Protein AF-A0A0A1DLU8-F1 (afdb_monomer)

pLDDT: mean 90.59, std 15.26, range [31.16, 98.69]

InterPro domains:
  IPR008930 Terpenoid cyclases/protein prenyltransferase alpha-alpha toroid [SSF48239] (156-295)

Secondary structure (DSSP, 8-state):
-HHHHHHHHHHHS--S-----------PPP---PPPPPPHHHHHHHHHHHTTB-TTSSBEEE-TTS-EEE-HHHHHHHHHHHHHH-S-HHHHHHHHHHHHHHHHHHH-STT-GGGHHHHHHHHHHHHHTT--TT-BTTB-HHHHHHHTB-TTT--BTTS--HHHHHHHHHHHHHTT-TTHHHHHHHHHHTPBTTTB-EEEETTEEEE-HHHHHHHHHHHGGGTTSHHHHHHHHHHHHHHHHH--TTS-EE--STT--S-SEEHHHHHHHHHHHHHHT-HHHHHHHHHHHHHTB--PBTTTB-SSTT-TT-B-SSHHHHHHHHHH---HHHHHHHHHHHHHHGGGGGG--SPPPP--EEE--SSEEETTSEEEEEEE-PPSS-EEEEESSSS-EEEESSEEEEEE--SSSEEEEEEEEETTEEEEEEEEEE--EE-EEE--SEE-TTSEEEEEEESPPTT-EEEEEETTEEEEEEPPTTSEEEEEEE--S--EEEEEEEE-SSTTEEEEEEEEE-

Sequence (514 aa):
MLTRSLARRAAAAVTGGALVATGLLAPGPAPQAHAAPVNPEATAAASWLADQLDADGLFSYLNYLGQPTTDIGTTIDFGLSLVETDAAPEVLAQLRTDLDAALPGYVGASFDASKAGAVAKAAFFYDAVGADLDDVAGIDLAQRLADSVDDTTGQLGAFDDTYGQAWAVSVLHGLASPEAAKATTELIGQQCPGAAWGYTYNGVCTSSADATAYTVLALLPQKTDPAVATAIDDAITWLEGQQRADGGFGDWGVNSTGTTSEINGTGLVAWALGEAGETQRAQAAATWVADHQISEVAGCGVPVPGEVGALAYDDQNIKDAIKFGIADTDQQTWVIAGAQALAGLQYLPTRPATTATITGPTGYVAAGKPVSLKVTGLRGGETACVTGVGATQWVVSSSSITVTTPAVTRNNVATVRYAGGSKSVTVKALGAAKLKVKTPARVKARKSLTVTVAGLAPGERATVKVGTKKVVRTATAAGKVKVKVKVGKKKGKTKIVAVGQFANRTGKATVRVV

Structure (mmCIF, N/CA/C/O backbone):
data_AF-A0A0A1DLU8-F1
#
_entry.id   AF-A0A0A1DLU8-F1
#
loop_
_atom_site.group_PDB
_atom_site.id
_atom_site.type_symbol
_atom_site.label_atom_id
_atom_site.label_alt_id
_atom_site.label_comp_id
_atom_site.label_asym_id
_atom_site.label_entity_id
_atom_site.label_seq_id
_atom_site.pdbx_PDB_ins_code
_atom_site.Cartn_x
_atom_site.Cartn_y
_atom_site.Cartn_z
_atom_site.occupancy
_atom_site.B_iso_or_equiv
_atom_site.auth_seq_id
_atom_site.auth_comp_id
_atom_site.auth_asym_id
_atom_site.auth_atom_id
_atom_site.pdbx_PDB_model_num
ATOM 1 N N . MET A 1 1 ? 19.550 -5.346 -12.834 1.00 45.75 1 MET A N 1
ATOM 2 C CA . MET A 1 1 ? 19.024 -6.216 -13.918 1.00 45.75 1 MET A CA 1
ATOM 3 C C . MET A 1 1 ? 19.945 -7.372 -14.332 1.00 45.75 1 MET A C 1
ATOM 5 O O . MET A 1 1 ? 19.489 -8.507 -14.451 1.00 45.75 1 MET A O 1
ATOM 9 N N . LEU A 1 2 ? 21.249 -7.147 -14.538 1.00 43.47 2 LEU A N 1
ATOM 10 C CA . LEU A 1 2 ? 22.152 -8.168 -15.096 1.00 43.47 2 LEU A CA 1
ATOM 11 C C . LEU A 1 2 ? 22.623 -9.265 -14.122 1.00 43.47 2 LEU A C 1
ATOM 13 O O . LEU A 1 2 ? 23.127 -10.273 -14.591 1.00 43.47 2 LEU A O 1
ATOM 17 N N . THR A 1 3 ? 22.454 -9.185 -12.800 1.00 40.22 3 THR A N 1
ATOM 18 C CA . THR A 1 3 ? 22.886 -10.299 -11.920 1.00 40.22 3 THR A CA 1
ATOM 19 C C . THR A 1 3 ? 22.042 -11.561 -12.120 1.00 40.22 3 THR A C 1
ATOM 21 O O . THR A 1 3 ? 22.592 -12.661 -12.100 1.00 40.22 3 THR A O 1
ATOM 24 N N . ARG A 1 4 ? 20.737 -11.428 -12.408 1.00 45.25 4 ARG A N 1
ATOM 25 C CA . ARG A 1 4 ? 19.869 -12.561 -12.779 1.00 45.25 4 ARG A CA 1
ATOM 26 C C . ARG A 1 4 ? 19.849 -12.841 -14.283 1.00 45.25 4 ARG A C 1
ATOM 28 O O . ARG A 1 4 ? 19.842 -14.016 -14.643 1.00 45.25 4 ARG A O 1
ATOM 35 N N . SER A 1 5 ? 19.920 -11.833 -15.161 1.00 40.41 5 SER A N 1
ATOM 36 C CA . SER A 1 5 ? 19.982 -12.085 -16.615 1.00 40.41 5 SER A CA 1
ATOM 37 C C . SER A 1 5 ? 21.347 -12.646 -17.064 1.00 40.41 5 SER A C 1
ATOM 39 O O . SER A 1 5 ? 21.367 -13.582 -17.861 1.00 40.41 5 SER A O 1
ATOM 41 N N . LEU A 1 6 ? 22.481 -12.228 -16.473 1.00 35.25 6 LEU A N 1
ATOM 42 C CA . LEU A 1 6 ? 23.786 -12.888 -16.670 1.00 35.25 6 LEU A CA 1
ATOM 43 C C . LEU A 1 6 ? 23.806 -14.284 -16.051 1.00 35.25 6 LEU A C 1
ATOM 45 O O . LEU A 1 6 ? 24.398 -15.179 -16.642 1.00 35.25 6 LEU A O 1
ATOM 49 N N . ALA A 1 7 ? 23.148 -14.513 -14.907 1.00 33.53 7 ALA A N 1
ATOM 50 C CA . ALA A 1 7 ? 23.033 -15.859 -14.340 1.00 33.53 7 ALA A CA 1
ATOM 51 C C . ALA A 1 7 ? 22.175 -16.789 -15.223 1.00 33.53 7 ALA A C 1
ATOM 53 O O . ALA A 1 7 ? 22.547 -17.944 -15.431 1.00 33.53 7 ALA A O 1
ATOM 54 N N . ARG A 1 8 ? 21.074 -16.286 -15.805 1.00 37.53 8 ARG A N 1
ATOM 55 C CA . ARG A 1 8 ? 20.235 -17.022 -16.770 1.00 37.53 8 ARG A CA 1
ATOM 56 C C . ARG A 1 8 ? 20.967 -17.252 -18.107 1.00 37.53 8 ARG A C 1
ATOM 58 O O . ARG A 1 8 ? 20.917 -18.364 -18.627 1.00 37.53 8 ARG A O 1
ATOM 65 N N . ARG A 1 9 ? 21.731 -16.276 -18.620 1.00 37.03 9 ARG A N 1
ATOM 66 C CA . ARG A 1 9 ? 22.570 -16.426 -19.833 1.00 37.03 9 ARG A CA 1
ATOM 67 C C . ARG A 1 9 ? 23.782 -17.344 -19.605 1.00 37.03 9 ARG A C 1
ATOM 69 O O . ARG A 1 9 ? 24.113 -18.139 -20.480 1.00 37.03 9 ARG A O 1
ATOM 76 N N . ALA A 1 10 ? 24.399 -17.324 -18.422 1.00 31.16 10 ALA A N 1
ATOM 77 C CA . ALA A 1 10 ? 25.489 -18.237 -18.067 1.00 31.16 10 ALA A CA 1
ATOM 78 C C . ALA A 1 10 ? 25.014 -19.695 -17.943 1.00 31.16 10 ALA A C 1
ATOM 80 O O . ALA A 1 10 ? 25.742 -20.605 -18.334 1.00 31.16 10 ALA A O 1
ATOM 81 N N . ALA A 1 11 ? 23.784 -19.934 -17.472 1.00 31.84 11 ALA A N 1
ATOM 82 C CA . ALA A 1 11 ? 23.212 -21.281 -17.398 1.00 31.84 11 ALA A CA 1
ATOM 83 C C . ALA A 1 11 ? 22.961 -21.909 -18.785 1.00 31.84 11 ALA A C 1
ATOM 85 O O . ALA A 1 11 ? 23.068 -23.125 -18.930 1.00 31.84 11 ALA A O 1
ATOM 86 N N . ALA A 1 12 ? 22.697 -21.096 -19.815 1.00 33.06 12 ALA A N 1
ATOM 87 C CA . ALA A 1 12 ? 22.511 -21.565 -21.190 1.00 33.06 12 ALA A CA 1
ATOM 88 C C . ALA A 1 12 ? 23.833 -21.797 -21.959 1.00 33.06 12 ALA A C 1
ATOM 90 O O . ALA A 1 12 ? 23.837 -22.504 -22.964 1.00 33.06 12 ALA A O 1
ATOM 91 N N . ALA A 1 13 ? 24.964 -21.253 -21.492 1.00 33.19 13 ALA A N 1
ATOM 92 C CA . ALA A 1 13 ? 26.230 -21.247 -22.236 1.00 33.19 13 ALA A CA 1
ATOM 93 C C . ALA A 1 13 ? 27.252 -22.339 -21.833 1.00 33.19 13 ALA A C 1
ATOM 95 O O . ALA A 1 13 ? 28.344 -22.381 -22.396 1.00 33.19 13 ALA A O 1
ATOM 96 N N . VAL A 1 14 ? 26.944 -23.246 -20.892 1.00 37.06 14 VAL A N 1
ATOM 97 C CA . VAL A 1 14 ? 27.919 -24.263 -20.413 1.00 37.06 14 VAL A CA 1
ATOM 98 C C . VAL A 1 14 ? 27.911 -25.578 -21.218 1.00 37.06 14 VAL A C 1
ATOM 100 O O . VAL A 1 14 ? 28.809 -26.407 -21.071 1.00 37.06 14 VAL A O 1
ATOM 103 N N . THR A 1 15 ? 26.995 -25.787 -22.164 1.00 40.78 15 THR A N 1
ATOM 104 C CA . THR A 1 15 ? 27.066 -26.949 -23.073 1.00 40.78 15 THR A CA 1
ATOM 105 C C . THR A 1 15 ? 27.960 -26.661 -24.280 1.00 40.78 15 THR A C 1
ATOM 107 O O . THR A 1 15 ? 27.475 -26.495 -25.394 1.00 40.78 15 THR A O 1
ATOM 110 N N . GLY A 1 16 ? 29.279 -26.589 -24.069 1.00 35.53 16 GLY A N 1
ATOM 111 C CA . GLY A 1 16 ? 30.206 -26.236 -25.148 1.00 35.53 16 GLY A CA 1
ATOM 112 C C . GLY A 1 16 ? 31.694 -26.464 -24.877 1.00 35.53 16 GLY A C 1
ATOM 113 O O . GLY A 1 16 ? 32.467 -25.522 -24.932 1.00 35.53 16 GLY A O 1
ATOM 114 N N . GLY A 1 17 ? 32.100 -27.717 -24.648 1.00 36.69 17 GLY A N 1
ATOM 115 C CA . GLY A 1 17 ? 33.404 -28.237 -25.093 1.00 36.69 17 GLY A CA 1
ATOM 116 C C . GLY A 1 17 ? 34.676 -27.882 -24.304 1.00 36.69 17 GLY A C 1
ATOM 117 O O . GLY A 1 17 ? 35.320 -26.876 -24.566 1.00 36.69 17 GLY A O 1
ATOM 118 N N . ALA A 1 18 ? 35.157 -28.834 -23.495 1.00 34.88 18 ALA A N 1
ATOM 119 C CA . ALA A 1 18 ? 36.589 -29.142 -23.378 1.00 34.88 18 ALA A CA 1
ATOM 120 C C . ALA A 1 18 ? 36.781 -30.580 -22.859 1.00 34.88 18 ALA A C 1
ATOM 122 O O . ALA A 1 18 ? 36.666 -30.863 -21.669 1.00 34.88 18 ALA A O 1
ATOM 123 N N . LEU A 1 19 ? 37.073 -31.503 -23.778 1.00 41.09 19 LEU A N 1
ATOM 124 C CA . LEU A 1 19 ? 37.622 -32.824 -23.473 1.00 41.09 19 LEU A CA 1
ATOM 125 C C . LEU A 1 19 ? 39.053 -32.640 -22.945 1.00 41.09 19 LEU A C 1
ATOM 127 O O . LEU A 1 19 ? 39.978 -32.436 -23.728 1.00 41.09 19 LEU A O 1
ATOM 131 N N . VAL A 1 20 ? 39.245 -32.744 -21.630 1.00 41.53 20 VAL A N 1
ATOM 132 C CA . VAL A 1 20 ? 40.559 -33.017 -21.036 1.00 41.53 20 VAL A CA 1
ATOM 133 C C . VAL A 1 20 ? 40.428 -34.270 -20.183 1.00 41.53 20 VAL A C 1
ATOM 135 O O . VAL A 1 20 ? 39.754 -34.301 -19.158 1.00 41.53 20 VAL A O 1
ATOM 138 N N . ALA A 1 21 ? 41.042 -35.339 -20.675 1.00 44.56 21 ALA A N 1
ATOM 139 C CA . ALA A 1 21 ? 41.127 -36.621 -20.009 1.00 44.56 21 ALA A CA 1
ATOM 140 C C . ALA A 1 21 ? 42.139 -36.557 -18.859 1.00 44.56 21 ALA A C 1
ATOM 142 O O . ALA A 1 21 ? 43.323 -36.408 -19.136 1.00 44.56 21 ALA A O 1
ATOM 143 N N . THR A 1 22 ? 41.689 -36.737 -17.612 1.00 46.22 22 THR A N 1
ATOM 144 C CA . THR A 1 22 ? 42.407 -37.460 -16.539 1.00 46.22 22 THR A CA 1
ATOM 145 C C . THR A 1 22 ? 41.565 -37.545 -15.253 1.00 46.22 22 THR A C 1
ATOM 147 O O . THR A 1 22 ? 41.152 -36.537 -14.698 1.00 46.22 22 THR A O 1
ATOM 150 N N . GLY A 1 23 ? 41.377 -38.770 -14.741 1.00 41.12 23 GLY A N 1
ATOM 151 C CA . GLY A 1 23 ? 41.010 -39.050 -13.343 1.00 41.12 23 GLY A CA 1
ATOM 152 C C . GLY A 1 23 ? 39.516 -39.231 -13.044 1.00 41.12 23 GLY A C 1
ATOM 153 O O . GLY A 1 23 ? 38.784 -38.261 -12.896 1.00 41.12 23 GLY A O 1
ATOM 154 N N . LEU A 1 24 ? 39.075 -40.485 -12.865 1.00 44.41 24 LEU A N 1
ATOM 155 C CA . LEU A 1 24 ? 37.769 -40.811 -12.282 1.00 44.41 24 LEU A CA 1
ATOM 156 C C . LEU A 1 24 ? 37.694 -40.319 -10.825 1.00 44.41 24 LEU A C 1
ATOM 158 O O . LEU A 1 24 ? 38.103 -41.016 -9.898 1.00 44.41 24 LEU A O 1
ATOM 162 N N . LEU A 1 25 ? 37.109 -39.144 -10.626 1.00 45.03 25 LEU A N 1
ATOM 163 C CA . LEU A 1 25 ? 36.376 -38.797 -9.415 1.00 45.03 25 LEU A CA 1
ATOM 164 C C . LEU A 1 25 ? 34.918 -38.675 -9.841 1.00 45.03 25 LEU A C 1
ATOM 166 O O . LEU A 1 25 ? 34.591 -37.847 -10.687 1.00 45.03 25 LEU A O 1
ATOM 170 N N . ALA A 1 26 ? 34.052 -39.541 -9.315 1.00 40.81 26 ALA A N 1
ATOM 171 C CA . ALA A 1 26 ? 32.619 -39.418 -9.535 1.00 40.81 26 ALA A CA 1
ATOM 172 C C . ALA A 1 26 ? 32.183 -38.028 -9.033 1.00 40.81 26 ALA A C 1
ATOM 174 O O . ALA A 1 26 ? 32.369 -37.754 -7.843 1.00 40.81 26 ALA A O 1
ATOM 175 N N . PRO A 1 27 ? 31.652 -37.136 -9.891 1.00 45.53 27 PRO A N 1
ATOM 176 C CA . PRO A 1 27 ? 31.088 -35.891 -9.408 1.00 45.53 27 PRO A CA 1
ATOM 177 C C . PRO A 1 27 ? 29.904 -36.263 -8.515 1.00 45.53 27 PRO A C 1
ATOM 179 O O . PRO A 1 27 ? 28.936 -36.878 -8.967 1.00 45.53 27 PRO A O 1
ATOM 182 N N . GLY A 1 28 ? 30.004 -35.943 -7.224 1.00 47.88 28 GLY A N 1
ATOM 183 C CA . GLY A 1 28 ? 28.828 -35.923 -6.361 1.00 47.88 28 GLY A CA 1
ATOM 184 C C . GLY A 1 28 ? 27.773 -35.008 -6.992 1.00 47.88 28 GLY A C 1
ATOM 185 O O . GLY A 1 28 ? 28.150 -34.081 -7.716 1.00 47.88 28 GLY A O 1
ATOM 186 N N . PRO A 1 29 ? 26.470 -35.259 -6.777 1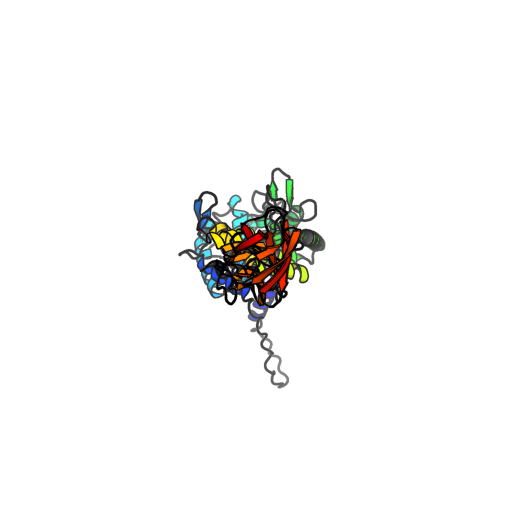.00 42.56 29 PRO A N 1
ATOM 187 C CA . PRO A 1 29 ? 25.434 -34.384 -7.307 1.00 42.56 29 PRO A CA 1
ATOM 188 C C . PRO A 1 29 ? 25.759 -32.952 -6.885 1.00 42.56 29 PRO A C 1
ATOM 190 O O . PRO A 1 29 ? 25.881 -32.664 -5.692 1.00 42.56 29 PRO A O 1
ATOM 193 N N . ALA A 1 30 ? 25.966 -32.076 -7.872 1.00 42.72 30 ALA A N 1
ATOM 194 C CA . ALA A 1 30 ? 26.083 -30.654 -7.614 1.00 42.72 30 ALA A CA 1
ATOM 195 C C . ALA A 1 30 ? 24.846 -30.244 -6.800 1.00 42.72 30 ALA A C 1
ATOM 197 O O . ALA A 1 30 ? 23.743 -30.690 -7.142 1.00 42.72 30 ALA A O 1
ATOM 198 N N . PRO A 1 31 ? 24.994 -29.462 -5.716 1.00 38.44 31 PRO A N 1
ATOM 199 C CA . PRO A 1 31 ? 23.838 -28.934 -5.017 1.00 38.44 31 PRO A CA 1
ATOM 200 C C . PRO A 1 31 ? 22.990 -28.203 -6.055 1.00 38.44 31 PRO A C 1
ATOM 202 O O . PRO A 1 31 ? 23.442 -27.235 -6.665 1.00 38.44 31 PRO A O 1
ATOM 205 N N . GLN A 1 32 ? 21.788 -28.719 -6.313 1.00 36.62 32 GLN A N 1
ATOM 206 C CA . GLN A 1 32 ? 20.808 -27.999 -7.105 1.00 36.62 32 GLN A CA 1
ATOM 207 C C . GLN A 1 32 ? 20.578 -26.688 -6.362 1.00 36.62 32 GLN A C 1
ATOM 209 O O . GLN A 1 32 ? 20.071 -26.695 -5.240 1.00 36.62 32 GLN A O 1
ATOM 214 N N . ALA A 1 33 ? 21.014 -25.575 -6.949 1.00 35.09 33 ALA A N 1
ATOM 215 C CA . ALA A 1 33 ? 20.631 -24.259 -6.483 1.00 35.09 33 ALA A CA 1
ATOM 216 C C . ALA A 1 33 ? 19.111 -24.184 -6.641 1.00 35.09 33 ALA A C 1
ATOM 218 O O . ALA A 1 33 ? 18.597 -23.957 -7.733 1.00 35.09 33 ALA A O 1
ATOM 219 N N . HIS A 1 34 ? 18.379 -24.495 -5.574 1.00 41.03 34 HIS A N 1
ATOM 220 C CA . HIS A 1 34 ? 16.958 -24.215 -5.527 1.00 41.03 34 HIS A CA 1
ATOM 221 C C . HIS A 1 34 ? 16.827 -22.702 -5.647 1.00 41.03 34 HIS A C 1
ATOM 223 O O . HIS A 1 34 ? 17.371 -21.967 -4.819 1.00 41.03 34 HIS A O 1
ATOM 229 N N . ALA A 1 35 ? 16.169 -22.252 -6.717 1.00 55.88 35 ALA A N 1
ATOM 230 C CA . ALA A 1 35 ? 15.751 -20.867 -6.833 1.00 55.88 35 ALA A CA 1
ATOM 231 C C . ALA A 1 35 ? 15.050 -20.482 -5.525 1.00 55.88 35 ALA A C 1
ATOM 233 O O . ALA A 1 35 ? 14.288 -21.282 -4.968 1.00 55.88 35 ALA A O 1
ATOM 234 N N . ALA A 1 36 ? 15.369 -19.300 -4.995 1.00 60.00 36 ALA A N 1
ATOM 235 C CA . ALA A 1 36 ? 14.683 -18.802 -3.815 1.00 60.00 36 ALA A CA 1
ATOM 236 C C . ALA A 1 36 ? 13.167 -18.854 -4.082 1.00 60.00 36 ALA A C 1
ATOM 238 O O . ALA A 1 36 ? 12.749 -18.509 -5.190 1.00 60.00 36 ALA A O 1
ATOM 239 N N . PRO A 1 37 ? 12.354 -19.329 -3.123 1.00 73.06 37 PRO A N 1
ATOM 240 C CA . PRO A 1 37 ? 10.918 -19.390 -3.325 1.00 73.06 37 PRO A CA 1
ATOM 241 C C . PRO A 1 37 ? 10.391 -17.988 -3.629 1.00 73.06 37 PRO A C 1
ATOM 243 O O . PRO A 1 37 ? 10.773 -17.020 -2.966 1.00 73.06 37 PRO A O 1
ATOM 246 N N . VAL A 1 38 ? 9.522 -17.903 -4.634 1.00 84.19 38 VAL A N 1
ATOM 247 C CA . VAL A 1 38 ? 8.821 -16.674 -5.004 1.00 84.19 38 VAL A CA 1
ATOM 248 C C . VAL A 1 38 ? 8.073 -16.131 -3.788 1.00 84.19 38 VAL A C 1
ATOM 250 O O . VAL A 1 38 ? 7.478 -16.883 -3.010 1.00 84.19 38 VAL A O 1
ATOM 253 N N . ASN A 1 39 ? 8.121 -14.813 -3.621 1.00 91.50 39 ASN A N 1
ATOM 254 C CA . ASN A 1 39 ? 7.444 -14.128 -2.535 1.00 91.50 39 ASN A CA 1
ATOM 255 C C . ASN A 1 39 ? 5.906 -14.277 -2.671 1.00 91.50 39 ASN A C 1
ATOM 257 O O . ASN A 1 39 ? 5.361 -13.916 -3.716 1.00 91.50 39 ASN A O 1
ATOM 261 N N . PRO A 1 40 ? 5.184 -14.779 -1.649 1.00 94.75 40 PRO A N 1
ATOM 262 C CA . PRO A 1 40 ? 3.747 -15.028 -1.758 1.00 94.75 40 PRO A CA 1
ATOM 263 C C . PRO A 1 40 ? 2.915 -13.744 -1.886 1.00 94.75 40 PRO A C 1
ATOM 265 O O . PRO A 1 40 ? 1.892 -13.765 -2.569 1.00 94.75 40 PRO A O 1
ATOM 268 N N . GLU A 1 41 ? 3.339 -12.628 -1.284 1.00 96.69 41 GLU A N 1
ATOM 269 C CA . GLU A 1 41 ? 2.725 -11.319 -1.514 1.00 96.69 41 GLU A CA 1
ATOM 270 C C . GLU A 1 41 ? 2.883 -10.878 -2.980 1.00 96.69 41 GLU A C 1
ATOM 272 O O . GLU A 1 41 ? 1.919 -10.393 -3.575 1.00 96.69 41 GLU A O 1
ATOM 277 N N . ALA A 1 42 ? 4.044 -11.119 -3.604 1.00 97.69 42 ALA A N 1
ATOM 278 C CA . ALA A 1 42 ? 4.240 -10.853 -5.034 1.00 97.69 42 ALA A CA 1
ATOM 279 C C . ALA A 1 42 ? 3.346 -11.748 -5.910 1.00 97.69 42 ALA A C 1
ATOM 281 O O . ALA A 1 42 ? 2.721 -11.258 -6.845 1.00 97.69 42 ALA A O 1
ATOM 282 N N . THR A 1 43 ? 3.213 -13.038 -5.582 1.00 97.81 43 THR A N 1
ATOM 283 C CA . THR A 1 43 ? 2.298 -13.954 -6.288 1.00 97.81 43 THR A CA 1
ATOM 284 C C . THR A 1 43 ? 0.840 -13.513 -6.179 1.00 97.81 43 THR A C 1
ATOM 286 O O . THR A 1 43 ? 0.123 -13.536 -7.176 1.00 97.81 43 THR A O 1
ATOM 289 N N . ALA A 1 44 ? 0.390 -13.084 -4.997 1.00 98.12 44 ALA A N 1
ATOM 290 C CA . ALA A 1 44 ? -0.974 -12.595 -4.815 1.00 98.12 44 ALA A CA 1
ATOM 291 C C . ALA A 1 44 ? -1.233 -11.319 -5.633 1.00 98.12 44 ALA A C 1
ATOM 293 O O . ALA A 1 44 ? -2.256 -11.228 -6.307 1.00 98.12 44 ALA A O 1
ATOM 294 N N . ALA A 1 45 ? -0.296 -10.366 -5.625 1.00 98.62 45 ALA A N 1
ATOM 295 C CA . ALA A 1 45 ? -0.400 -9.146 -6.425 1.00 98.62 45 ALA A CA 1
ATOM 296 C C . ALA A 1 45 ? -0.378 -9.434 -7.933 1.00 98.62 45 ALA A C 1
ATOM 298 O O . ALA A 1 45 ? -1.208 -8.902 -8.665 1.00 98.62 45 ALA A O 1
ATOM 299 N N . ALA A 1 46 ? 0.510 -10.322 -8.388 1.00 98.69 46 ALA A N 1
ATOM 300 C CA . ALA A 1 46 ? 0.562 -10.753 -9.781 1.00 98.69 46 ALA A CA 1
ATOM 301 C C . ALA A 1 46 ? -0.740 -11.432 -10.229 1.00 98.69 46 ALA A C 1
ATOM 303 O O . ALA A 1 46 ? -1.222 -11.152 -11.321 1.00 98.69 46 ALA A O 1
ATOM 304 N N . SER A 1 47 ? -1.331 -12.283 -9.384 1.00 98.56 47 SER A N 1
ATOM 305 C CA . SER A 1 47 ? -2.622 -12.917 -9.672 1.00 98.56 47 SER A CA 1
ATOM 306 C C . SER A 1 47 ? -3.737 -11.883 -9.802 1.00 98.56 47 SER A C 1
ATOM 308 O O . SER A 1 47 ? -4.486 -11.930 -10.770 1.00 98.56 47 SER A O 1
ATOM 310 N N . TRP A 1 48 ? -3.829 -10.937 -8.862 1.00 98.56 48 TRP A N 1
ATOM 311 C CA . TRP A 1 48 ? -4.863 -9.904 -8.909 1.00 98.56 48 TRP A CA 1
ATOM 312 C C . TRP A 1 48 ? -4.733 -9.019 -10.152 1.00 98.56 48 TRP A C 1
ATOM 314 O O . TRP A 1 48 ? -5.736 -8.752 -10.806 1.00 98.56 48 TRP A O 1
ATOM 324 N N . LEU A 1 49 ? -3.508 -8.603 -10.499 1.00 98.62 49 LEU A N 1
ATOM 325 C CA . LEU A 1 49 ? -3.233 -7.823 -11.709 1.00 98.62 49 LEU A CA 1
ATOM 326 C C . LEU A 1 49 ? -3.570 -8.611 -12.978 1.00 98.62 49 LEU A C 1
ATOM 328 O O . LEU A 1 49 ? -4.182 -8.055 -13.880 1.00 98.62 49 LEU A O 1
ATOM 332 N N . ALA A 1 50 ? -3.235 -9.902 -13.042 1.00 98.56 50 ALA A N 1
ATOM 333 C CA . ALA A 1 50 ? -3.595 -10.745 -14.181 1.00 98.56 50 ALA A CA 1
ATOM 334 C C . ALA A 1 50 ? -5.119 -10.817 -14.389 1.00 98.56 50 ALA A C 1
ATOM 336 O O . ALA A 1 50 ? -5.576 -10.778 -15.528 1.00 98.56 50 ALA A O 1
ATOM 337 N N . ASP A 1 51 ? -5.901 -10.836 -13.305 1.00 97.50 51 ASP A N 1
ATOM 338 C CA . ASP A 1 51 ? -7.369 -10.807 -13.367 1.00 97.50 51 ASP A CA 1
ATOM 339 C C . ASP A 1 51 ? -7.933 -9.462 -13.882 1.00 97.50 51 ASP A C 1
ATOM 341 O O . ASP A 1 51 ? -9.115 -9.393 -14.218 1.00 97.50 51 ASP A O 1
ATOM 345 N N . GLN A 1 52 ? -7.116 -8.399 -13.960 1.00 96.81 52 GLN A N 1
ATOM 346 C CA . GLN A 1 52 ? -7.519 -7.094 -14.513 1.00 96.81 52 GLN A CA 1
ATOM 347 C C . GLN A 1 52 ? -7.232 -6.946 -16.014 1.00 96.81 52 GLN A C 1
ATOM 349 O O . GLN A 1 52 ? -7.589 -5.919 -16.595 1.00 96.81 52 GLN A O 1
ATOM 354 N N . LEU A 1 53 ? -6.559 -7.915 -16.640 1.00 97.19 53 LEU A N 1
ATOM 355 C CA . LEU A 1 53 ? -6.312 -7.891 -18.080 1.00 97.19 53 LEU A CA 1
ATOM 356 C C . LEU A 1 53 ? -7.628 -8.104 -18.840 1.00 97.19 53 LEU A C 1
ATOM 358 O O . LEU A 1 53 ? -8.489 -8.888 -18.432 1.00 97.19 53 LEU A O 1
ATOM 362 N N . ASP A 1 54 ? -7.793 -7.390 -19.948 1.00 95.88 54 ASP A N 1
ATOM 363 C CA . ASP A 1 54 ? -8.941 -7.547 -20.829 1.00 95.88 54 ASP A CA 1
ATOM 364 C C . ASP A 1 54 ? -8.819 -8.797 -21.724 1.00 95.88 54 ASP A C 1
ATOM 366 O O . ASP A 1 54 ? -7.936 -9.642 -21.565 1.00 95.88 54 ASP A O 1
ATOM 370 N N . ALA A 1 55 ? -9.750 -8.948 -22.667 1.00 95.00 55 ALA A N 1
ATOM 371 C CA . ALA A 1 55 ? -9.777 -10.096 -23.572 1.00 95.00 55 ALA A CA 1
ATOM 372 C C . ALA A 1 55 ? -8.584 -10.151 -24.543 1.00 95.00 55 ALA A C 1
ATOM 374 O O . ALA A 1 55 ? -8.308 -11.228 -25.073 1.00 95.00 55 ALA A O 1
ATOM 375 N N . ASP A 1 56 ? -7.908 -9.022 -24.764 1.00 95.25 56 ASP A N 1
ATOM 376 C CA . ASP A 1 56 ? -6.704 -8.915 -25.586 1.00 95.25 56 ASP A CA 1
ATOM 377 C C . ASP A 1 56 ? -5.431 -9.058 -24.733 1.00 95.25 56 ASP A C 1
ATOM 379 O O . ASP A 1 56 ? -4.331 -8.892 -25.248 1.00 95.25 56 ASP A O 1
ATOM 383 N N . GLY A 1 57 ? -5.563 -9.360 -23.433 1.00 96.75 57 GLY A N 1
ATOM 384 C CA . GLY A 1 57 ? -4.436 -9.533 -22.520 1.00 96.75 57 GLY A CA 1
ATOM 385 C C . GLY A 1 57 ? -3.747 -8.222 -22.142 1.00 96.75 57 GLY A C 1
ATOM 386 O O . GLY A 1 57 ? -2.599 -8.238 -21.702 1.00 96.75 57 GLY A O 1
ATOM 387 N N . LEU A 1 58 ? -4.427 -7.084 -22.303 1.00 97.94 58 LEU A N 1
ATOM 388 C CA . LEU A 1 58 ? -3.899 -5.756 -21.996 1.00 97.94 58 LEU A CA 1
ATOM 389 C C . LEU A 1 58 ? -4.699 -5.117 -20.862 1.00 97.94 58 LEU A C 1
ATOM 391 O O . LEU A 1 58 ? -5.869 -5.430 -20.643 1.00 97.94 58 LEU A O 1
ATOM 395 N N . PHE A 1 59 ? -4.100 -4.180 -20.131 1.00 97.62 59 PHE A N 1
ATOM 396 C CA . PHE A 1 59 ? -4.895 -3.372 -19.212 1.00 97.62 59 PHE A CA 1
ATOM 397 C C . PHE A 1 59 ? -5.782 -2.401 -19.979 1.00 97.62 59 PHE A C 1
ATOM 399 O O . PHE A 1 59 ? -5.292 -1.591 -20.769 1.00 97.62 59 PHE A O 1
ATOM 406 N N . SER A 1 60 ? -7.074 -2.428 -19.665 1.00 94.25 60 SER A N 1
ATOM 407 C CA . SER A 1 60 ? -8.052 -1.467 -20.162 1.00 94.25 60 SER A CA 1
ATOM 408 C C . SER A 1 60 ? -8.948 -0.985 -19.021 1.00 94.25 60 SER A C 1
ATOM 410 O O . SER A 1 60 ? -9.546 -1.788 -18.311 1.00 94.25 60 SER A O 1
ATOM 412 N N . TYR A 1 61 ? -9.057 0.333 -18.846 1.00 91.56 61 TYR A N 1
ATOM 413 C CA . TYR A 1 61 ? -9.852 0.966 -17.784 1.00 91.56 61 TYR A CA 1
ATOM 414 C C . TYR A 1 61 ? -10.432 2.311 -18.230 1.00 91.56 61 TYR A C 1
ATOM 416 O O . TYR A 1 61 ? -10.109 2.833 -19.298 1.00 91.56 61 TYR A O 1
ATOM 424 N N . LEU A 1 62 ? -11.307 2.898 -17.412 1.00 89.69 62 LEU A N 1
ATOM 425 C CA . LEU A 1 62 ? -11.749 4.276 -17.608 1.00 89.69 62 LEU A CA 1
ATOM 426 C C . LEU A 1 62 ? -10.642 5.233 -17.150 1.00 89.69 62 LEU A C 1
ATOM 428 O O . LEU A 1 62 ? -10.186 5.157 -16.014 1.00 89.69 62 LEU A O 1
ATOM 432 N N . ASN A 1 63 ? -10.219 6.145 -18.022 1.00 82.94 63 ASN A N 1
ATOM 433 C CA . ASN A 1 63 ? -9.295 7.212 -17.648 1.00 82.94 63 ASN A CA 1
ATOM 434 C C . ASN A 1 63 ? -9.970 8.235 -16.709 1.00 82.94 63 ASN A C 1
ATOM 436 O O . ASN A 1 63 ? -11.178 8.196 -16.474 1.00 82.94 63 ASN A O 1
ATOM 440 N N . TYR A 1 64 ? -9.215 9.231 -16.244 1.00 75.38 64 TYR A N 1
ATOM 441 C CA . TYR A 1 64 ? -9.719 10.315 -15.385 1.00 75.38 64 TYR A CA 1
ATOM 442 C C . TYR A 1 64 ? -10.872 11.153 -15.987 1.00 75.38 64 TYR A C 1
ATOM 444 O O . TYR A 1 64 ? -11.530 11.903 -15.266 1.00 75.38 64 TYR A O 1
ATOM 452 N N . LEU A 1 65 ? -11.132 11.048 -17.298 1.00 83.06 65 LEU A N 1
ATOM 453 C CA . LEU A 1 65 ? -12.283 11.655 -17.984 1.00 83.06 65 LEU A CA 1
ATOM 454 C C . LEU A 1 65 ? -13.482 10.696 -18.105 1.00 83.06 65 LEU A C 1
ATOM 456 O O . LEU A 1 65 ? -14.490 11.052 -18.716 1.00 83.06 65 LEU A O 1
ATOM 460 N N . GLY A 1 66 ? -13.383 9.486 -17.552 1.00 84.50 66 GLY A N 1
ATOM 461 C CA . GLY A 1 66 ? -14.386 8.431 -17.663 1.00 84.50 66 GLY A CA 1
ATOM 462 C C . GLY A 1 66 ? -14.432 7.770 -19.043 1.00 84.50 66 GLY A C 1
ATOM 463 O O . GLY A 1 66 ? -15.463 7.207 -19.407 1.00 84.50 66 GLY A O 1
ATOM 464 N N . GLN A 1 67 ? -13.366 7.876 -19.841 1.00 87.81 67 GLN A N 1
ATOM 465 C CA . GLN A 1 67 ? -13.298 7.291 -21.181 1.00 87.81 67 GLN A CA 1
ATOM 466 C C . GLN A 1 67 ? -12.509 5.979 -21.157 1.00 87.81 67 GLN A C 1
ATOM 468 O O . GLN A 1 67 ? -11.429 5.958 -20.565 1.00 87.81 67 GLN A O 1
ATOM 473 N N . PRO A 1 68 ? -12.990 4.910 -21.817 1.00 90.06 68 PRO A N 1
ATOM 474 C CA . PRO A 1 68 ? -12.220 3.680 -21.964 1.00 90.06 68 PRO A CA 1
ATOM 475 C C . PRO A 1 68 ? -10.873 3.950 -22.637 1.00 90.06 68 PRO A C 1
ATOM 477 O O . PRO A 1 68 ? -10.818 4.613 -23.675 1.00 90.06 68 PRO A O 1
ATOM 480 N N . THR A 1 69 ? -9.803 3.432 -22.047 1.00 90.75 69 THR A N 1
ATOM 481 C CA . THR A 1 69 ? -8.444 3.496 -22.578 1.00 90.75 69 THR A CA 1
ATOM 482 C C . THR A 1 69 ? -7.757 2.156 -22.374 1.00 90.75 69 THR A C 1
ATOM 484 O O . THR A 1 69 ? -7.872 1.569 -21.302 1.00 90.75 69 THR A O 1
ATOM 487 N N . THR A 1 70 ? -7.027 1.702 -23.388 1.00 94.94 70 THR A N 1
ATOM 488 C CA . THR A 1 70 ? -6.078 0.591 -23.270 1.00 94.94 70 THR A CA 1
ATOM 489 C C . THR A 1 70 ? -4.713 1.174 -22.936 1.00 94.94 70 THR A C 1
ATOM 491 O O . THR A 1 70 ? -4.242 2.082 -23.626 1.00 94.94 70 THR A O 1
ATOM 494 N N . ASP A 1 71 ? -4.086 0.682 -21.874 1.00 95.25 71 ASP A N 1
ATOM 495 C CA . ASP A 1 71 ? -2.813 1.182 -21.367 1.00 95.25 71 ASP A CA 1
ATOM 496 C C . ASP A 1 71 ? -1.697 0.148 -21.543 1.00 95.25 71 ASP A C 1
ATOM 498 O O . ASP A 1 71 ? -1.358 -0.655 -20.667 1.00 95.25 71 ASP A O 1
ATOM 502 N N . ILE A 1 72 ? -1.098 0.186 -22.730 1.00 97.50 72 ILE A N 1
ATOM 503 C CA . ILE A 1 72 ? 0.044 -0.662 -23.087 1.00 97.50 72 ILE A CA 1
ATOM 504 C C . ILE A 1 72 ? 1.257 -0.322 -22.207 1.00 97.50 72 ILE A C 1
ATOM 506 O O . ILE A 1 72 ? 2.031 -1.206 -21.847 1.00 97.50 72 ILE A O 1
ATOM 510 N N . GLY A 1 73 ? 1.407 0.945 -21.804 1.00 97.00 73 GLY A N 1
ATOM 511 C CA . GLY A 1 73 ? 2.509 1.383 -20.953 1.00 97.00 73 GLY A CA 1
ATOM 512 C C . GLY A 1 73 ? 2.469 0.717 -19.581 1.00 97.00 73 GLY A C 1
ATOM 513 O O . GLY A 1 73 ? 3.496 0.224 -19.119 1.00 97.00 73 GLY A O 1
ATOM 514 N N . THR A 1 74 ? 1.302 0.663 -18.945 1.00 97.44 74 THR A N 1
ATOM 515 C CA . THR A 1 74 ? 1.118 -0.043 -17.668 1.00 97.44 74 THR A CA 1
ATOM 516 C C . THR A 1 74 ? 1.189 -1.558 -17.827 1.00 97.44 74 THR A C 1
ATOM 518 O O . THR A 1 74 ? 1.688 -2.251 -16.943 1.00 97.44 74 THR A O 1
ATOM 521 N N . THR A 1 75 ? 0.757 -2.086 -18.974 1.00 98.56 75 THR A N 1
ATOM 522 C CA . THR A 1 75 ? 0.903 -3.517 -19.284 1.00 98.56 75 THR A CA 1
ATOM 523 C C . THR A 1 75 ? 2.385 -3.912 -19.335 1.00 98.56 75 THR A C 1
ATOM 525 O O . THR A 1 75 ? 2.779 -4.931 -18.767 1.00 98.56 75 THR A O 1
ATOM 528 N N . ILE A 1 76 ? 3.233 -3.053 -19.915 1.00 98.69 76 ILE A N 1
ATOM 529 C CA . ILE A 1 76 ? 4.692 -3.208 -19.885 1.00 98.69 76 ILE A CA 1
ATOM 530 C C . ILE A 1 76 ? 5.244 -3.136 -18.449 1.00 98.69 76 ILE A C 1
ATOM 532 O O . ILE A 1 76 ? 6.081 -3.963 -18.094 1.00 98.69 76 ILE A O 1
ATOM 536 N N . ASP A 1 77 ? 4.772 -2.207 -17.607 1.00 98.44 77 ASP A N 1
ATOM 537 C CA . ASP A 1 77 ? 5.209 -2.122 -16.198 1.00 98.44 77 ASP A CA 1
ATOM 538 C C . ASP A 1 77 ? 4.909 -3.418 -15.433 1.00 98.44 77 ASP A C 1
ATOM 540 O O . ASP A 1 77 ? 5.752 -3.919 -14.686 1.00 98.44 77 ASP A O 1
ATOM 544 N N . PHE A 1 78 ? 3.735 -4.012 -15.664 1.00 98.69 78 PHE A N 1
ATOM 545 C CA . PHE A 1 78 ? 3.391 -5.302 -15.074 1.00 98.69 78 PHE A CA 1
ATOM 546 C C . PHE A 1 78 ? 4.300 -6.420 -15.590 1.00 98.69 78 PHE A C 1
ATOM 548 O O . PHE A 1 78 ? 4.827 -7.191 -14.787 1.00 98.69 78 PHE A O 1
ATOM 555 N N . GLY A 1 79 ? 4.562 -6.468 -16.899 1.00 98.56 79 GLY A N 1
ATOM 556 C CA . GLY A 1 79 ? 5.518 -7.404 -17.491 1.00 98.56 79 GLY A CA 1
ATOM 557 C C . GLY A 1 79 ? 6.922 -7.292 -16.880 1.00 98.56 79 GLY A C 1
ATOM 558 O O . GLY A 1 79 ? 7.502 -8.306 -16.492 1.00 98.56 79 GLY A O 1
ATOM 559 N N . LEU A 1 80 ? 7.444 -6.071 -16.719 1.00 98.25 80 LEU A N 1
ATOM 560 C CA . LEU A 1 80 ? 8.721 -5.806 -16.041 1.00 98.25 80 LEU A CA 1
ATOM 561 C C . LEU A 1 80 ? 8.700 -6.320 -14.596 1.00 98.25 80 LEU A C 1
ATOM 563 O O . LEU A 1 80 ? 9.594 -7.055 -14.179 1.00 98.25 80 LEU A O 1
ATOM 567 N N . SER A 1 81 ? 7.643 -6.020 -13.843 1.00 98.38 81 SER A N 1
ATOM 568 C CA . SER A 1 81 ? 7.488 -6.518 -12.477 1.00 98.38 81 SER A CA 1
ATOM 569 C C . SER A 1 81 ? 7.420 -8.049 -12.388 1.00 98.38 81 SER A C 1
ATOM 571 O O . SER A 1 81 ? 7.933 -8.633 -11.429 1.00 98.38 81 SER A O 1
ATOM 573 N N . LEU A 1 82 ? 6.835 -8.732 -13.377 1.00 98.25 82 LEU A N 1
ATOM 574 C CA . LEU A 1 82 ? 6.837 -10.197 -13.448 1.00 98.25 82 LEU A CA 1
ATOM 575 C C . LEU A 1 82 ? 8.228 -10.769 -13.740 1.00 98.25 82 LEU A C 1
ATOM 577 O O . LEU A 1 82 ? 8.578 -11.799 -13.163 1.00 98.25 82 LEU A O 1
ATOM 581 N N . VAL A 1 83 ? 9.030 -10.106 -14.582 1.00 96.75 83 VAL A N 1
ATOM 582 C CA . VAL A 1 83 ? 10.437 -10.484 -14.823 1.00 96.75 83 VAL A CA 1
ATOM 583 C C . VAL A 1 83 ? 11.238 -10.432 -13.524 1.00 96.75 83 VAL A C 1
ATOM 585 O O . VAL A 1 83 ? 11.979 -11.366 -13.210 1.00 96.75 83 VAL A O 1
ATOM 588 N N . GLU A 1 84 ? 11.065 -9.361 -12.755 1.00 94.44 84 GLU A N 1
ATOM 589 C CA . GLU A 1 84 ? 11.821 -9.123 -11.526 1.00 94.44 84 GLU A CA 1
ATOM 590 C C . GLU A 1 84 ? 11.415 -10.077 -10.394 1.00 94.44 84 GLU A C 1
ATOM 592 O O . GLU A 1 84 ? 12.260 -10.671 -9.714 1.00 94.44 84 GLU A O 1
ATOM 597 N N . THR A 1 85 ? 10.109 -10.275 -10.210 1.00 95.75 85 THR A N 1
ATOM 598 C CA . THR A 1 85 ? 9.571 -11.089 -9.109 1.00 95.75 85 THR A CA 1
ATOM 599 C C . THR A 1 85 ? 9.527 -12.587 -9.401 1.00 95.75 85 THR A C 1
ATOM 601 O O . THR A 1 85 ? 9.467 -13.374 -8.456 1.00 95.75 85 THR A O 1
ATOM 604 N N . ASP A 1 86 ? 9.545 -12.987 -10.678 1.00 95.19 86 ASP A N 1
ATOM 605 C CA . ASP A 1 86 ? 9.300 -14.365 -11.139 1.00 95.19 86 ASP A CA 1
ATOM 606 C C . ASP A 1 86 ? 7.918 -14.902 -10.692 1.00 95.19 86 ASP A C 1
ATOM 608 O O . ASP A 1 86 ? 7.705 -16.108 -10.578 1.00 95.19 86 ASP A O 1
ATOM 612 N N . ALA A 1 87 ? 6.967 -14.001 -10.393 1.00 95.25 87 ALA A N 1
ATOM 613 C CA . ALA A 1 87 ? 5.755 -14.334 -9.643 1.00 95.25 87 ALA A CA 1
ATOM 614 C C . ALA A 1 87 ? 4.670 -15.075 -10.435 1.00 95.25 87 ALA A C 1
ATOM 616 O O . ALA A 1 87 ? 3.878 -15.809 -9.838 1.00 95.25 87 ALA A O 1
ATOM 617 N N . ALA A 1 88 ? 4.631 -14.890 -11.755 1.00 96.50 88 ALA A N 1
ATOM 618 C CA . ALA A 1 88 ? 3.664 -15.524 -12.648 1.00 96.50 88 ALA A CA 1
ATOM 619 C C . ALA A 1 88 ? 4.264 -15.706 -14.061 1.00 96.50 88 ALA A C 1
ATOM 621 O O . ALA A 1 88 ? 3.913 -14.967 -14.982 1.00 96.50 88 ALA A O 1
ATOM 622 N N . PRO A 1 89 ? 5.182 -16.672 -14.259 1.00 95.31 89 PRO A N 1
ATOM 623 C CA . PRO A 1 89 ? 5.896 -16.839 -15.529 1.00 95.31 89 PRO A CA 1
ATOM 624 C C . PRO A 1 89 ? 4.973 -17.158 -16.716 1.00 95.31 89 PRO A C 1
ATOM 626 O O . PRO A 1 89 ? 5.236 -16.708 -17.827 1.00 95.31 89 PRO A O 1
ATOM 629 N N . GLU A 1 90 ? 3.870 -17.875 -16.485 1.00 96.62 90 GLU A N 1
ATOM 630 C CA . GLU A 1 90 ? 2.878 -18.178 -17.529 1.00 96.62 90 GLU A CA 1
ATOM 631 C C . GLU A 1 90 ? 2.127 -16.914 -17.986 1.00 96.62 90 GLU A C 1
ATOM 633 O O . GLU A 1 90 ? 1.895 -16.722 -19.177 1.00 96.62 90 GLU A O 1
ATOM 638 N N . VAL A 1 91 ? 1.803 -16.012 -17.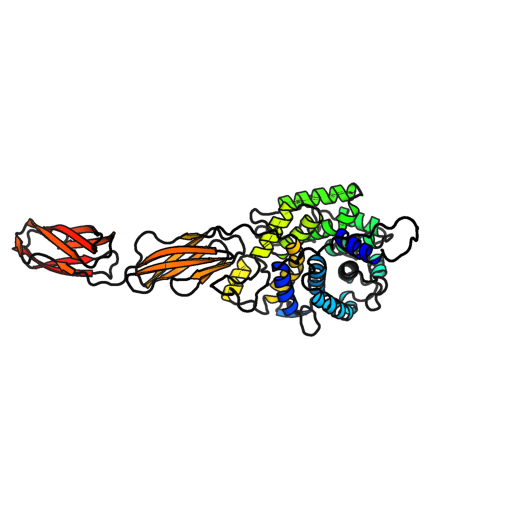049 1.00 98.06 91 VAL A N 1
ATOM 639 C CA . VAL A 1 91 ? 1.174 -14.716 -17.361 1.00 98.06 91 VAL A CA 1
ATOM 640 C C . VAL A 1 91 ? 2.146 -13.838 -18.145 1.00 98.06 91 VAL A C 1
ATOM 642 O O . VAL A 1 91 ? 1.751 -13.232 -19.131 1.00 98.06 91 VAL A O 1
ATOM 645 N N . LEU A 1 92 ? 3.430 -13.820 -17.770 1.00 98.38 92 LEU A N 1
ATOM 646 C CA . LEU A 1 92 ? 4.464 -13.092 -18.510 1.00 98.38 92 LEU A CA 1
ATOM 647 C C . LEU A 1 92 ? 4.611 -13.597 -19.956 1.00 98.38 92 LEU A C 1
ATOM 649 O O . LEU A 1 92 ? 4.758 -12.795 -20.876 1.00 98.38 92 L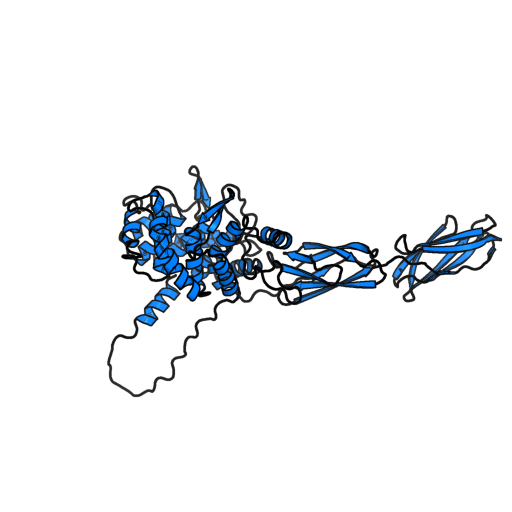EU A O 1
ATOM 653 N N . ALA A 1 93 ? 4.568 -14.915 -20.165 1.00 97.56 93 ALA A N 1
ATOM 654 C CA . ALA A 1 93 ? 4.648 -15.500 -21.502 1.00 97.56 93 ALA A CA 1
ATOM 655 C C . ALA A 1 93 ? 3.453 -15.091 -22.383 1.00 97.56 93 ALA A C 1
ATOM 657 O O . ALA A 1 93 ? 3.639 -14.771 -23.560 1.00 97.56 93 ALA A O 1
ATOM 658 N N . GLN A 1 94 ? 2.248 -15.057 -21.807 1.00 97.75 94 GLN A N 1
ATOM 659 C CA . GLN A 1 94 ? 1.045 -14.602 -22.501 1.00 97.75 94 GLN A CA 1
ATOM 660 C C . GLN A 1 94 ? 1.103 -13.096 -22.794 1.00 97.75 94 GLN A C 1
ATOM 662 O O . GLN A 1 94 ? 1.006 -12.707 -23.954 1.00 97.75 94 GLN A O 1
ATOM 667 N N . LEU A 1 95 ? 1.414 -12.274 -21.784 1.00 97.69 95 LEU A N 1
ATOM 668 C CA . LEU A 1 95 ? 1.586 -10.823 -21.923 1.00 97.69 95 LEU A CA 1
ATOM 669 C C . LEU A 1 95 ? 2.560 -10.450 -23.035 1.00 97.69 95 LEU A C 1
ATOM 671 O O . LEU A 1 95 ? 2.320 -9.495 -23.760 1.00 97.69 95 LEU A O 1
ATOM 675 N N . ARG A 1 96 ? 3.658 -11.198 -23.196 1.00 97.62 96 ARG A N 1
ATOM 676 C CA . ARG A 1 96 ? 4.592 -10.972 -24.302 1.00 97.62 96 ARG A CA 1
ATOM 677 C C . ARG A 1 96 ? 3.909 -11.123 -25.664 1.00 97.62 96 ARG A C 1
ATOM 679 O O . ARG A 1 96 ? 4.116 -10.284 -26.527 1.00 97.62 96 ARG A O 1
ATOM 686 N N . THR A 1 97 ? 3.098 -12.163 -25.844 1.00 97.69 97 THR A N 1
ATOM 687 C CA . THR A 1 97 ? 2.371 -12.405 -27.104 1.00 97.69 97 THR A CA 1
ATOM 688 C C . THR A 1 97 ? 1.377 -11.279 -27.391 1.00 97.69 97 THR A C 1
ATOM 690 O O . THR A 1 97 ? 1.265 -10.811 -28.524 1.00 97.69 97 THR A O 1
ATOM 693 N N . ASP A 1 98 ? 0.685 -10.814 -26.356 1.00 98.06 98 ASP A N 1
ATOM 694 C CA . ASP A 1 98 ? -0.317 -9.753 -26.466 1.00 98.06 98 ASP A CA 1
ATOM 695 C C . ASP A 1 98 ? 0.341 -8.384 -26.729 1.00 98.06 98 ASP A C 1
ATOM 697 O O . ASP A 1 98 ? -0.105 -7.603 -27.576 1.00 98.06 98 ASP A O 1
ATOM 701 N N . LEU A 1 99 ? 1.485 -8.123 -26.087 1.00 98.44 99 LEU A N 1
ATOM 702 C CA . LEU A 1 99 ? 2.318 -6.949 -26.342 1.00 98.44 99 LEU A CA 1
ATOM 703 C C . LEU A 1 99 ? 2.943 -6.968 -27.741 1.00 98.44 99 LEU A C 1
ATOM 705 O O . LEU A 1 99 ? 3.014 -5.905 -28.353 1.00 98.44 99 LEU A O 1
ATOM 709 N N . ASP A 1 100 ? 3.356 -8.125 -28.273 1.00 98.06 100 ASP A N 1
ATOM 710 C CA . ASP A 1 100 ? 3.865 -8.253 -29.648 1.00 98.06 100 ASP A CA 1
ATOM 711 C C . ASP A 1 100 ? 2.797 -7.779 -30.655 1.00 98.06 100 ASP A C 1
ATOM 713 O O . ASP A 1 100 ? 3.094 -7.030 -31.589 1.00 98.06 100 ASP A O 1
ATOM 717 N N . ALA A 1 101 ? 1.529 -8.147 -30.434 1.00 97.69 101 ALA A N 1
ATOM 718 C CA . ALA A 1 101 ? 0.410 -7.729 -31.280 1.00 97.69 101 ALA A CA 1
ATOM 719 C C . ALA A 1 101 ? 0.096 -6.224 -31.164 1.00 97.69 101 ALA A C 1
ATOM 721 O O . ALA A 1 101 ? -0.242 -5.577 -32.160 1.00 97.69 101 ALA A O 1
ATOM 722 N N . ALA A 1 102 ? 0.223 -5.653 -29.964 1.00 97.50 102 ALA A N 1
ATOM 723 C CA . ALA A 1 102 ? -0.053 -4.241 -29.698 1.00 97.50 102 ALA A CA 1
ATOM 724 C C . ALA A 1 102 ? 1.119 -3.303 -30.057 1.00 97.50 102 ALA A C 1
ATOM 726 O O . ALA A 1 102 ? 0.926 -2.089 -30.223 1.00 97.50 102 ALA A O 1
ATOM 727 N N . LEU A 1 103 ? 2.331 -3.853 -30.199 1.00 97.69 103 LEU A N 1
ATOM 728 C CA . LEU A 1 103 ? 3.576 -3.103 -30.338 1.00 97.69 103 LEU A CA 1
ATOM 729 C C . LEU A 1 103 ? 3.541 -2.060 -31.467 1.00 97.69 103 LEU A C 1
ATOM 731 O O . LEU A 1 103 ? 3.837 -0.899 -31.170 1.00 97.69 103 LEU A O 1
ATOM 735 N N . PRO A 1 104 ? 3.124 -2.369 -32.716 1.00 96.38 104 PRO A N 1
ATOM 736 C CA . PRO A 1 104 ? 3.150 -1.387 -33.803 1.00 96.38 104 PRO A CA 1
ATOM 737 C C . PRO A 1 104 ? 2.335 -0.119 -33.504 1.00 96.38 104 PRO A C 1
ATOM 739 O O . PRO A 1 104 ? 2.747 0.987 -33.857 1.00 96.38 104 PRO A O 1
ATOM 742 N N . GLY A 1 105 ? 1.193 -0.261 -32.823 1.00 95.12 105 GLY A N 1
ATOM 743 C CA . GLY A 1 105 ? 0.360 0.872 -32.411 1.00 95.12 105 GLY A CA 1
ATOM 744 C C . GLY A 1 105 ? 0.971 1.668 -31.257 1.00 95.12 105 GLY A C 1
ATOM 745 O O . GLY A 1 105 ? 0.866 2.898 -31.223 1.00 95.12 105 GLY A O 1
ATOM 746 N N . TYR A 1 106 ? 1.649 0.982 -30.335 1.00 96.38 106 TYR A N 1
ATOM 747 C CA . TYR A 1 106 ? 2.296 1.602 -29.184 1.00 96.38 106 TYR A CA 1
ATOM 748 C C . TYR A 1 106 ? 3.472 2.491 -29.593 1.00 96.38 106 TYR A C 1
ATOM 750 O O . TYR A 1 106 ? 3.471 3.695 -29.304 1.00 96.38 106 TYR A O 1
ATOM 758 N N . VAL A 1 107 ? 4.433 1.909 -30.321 1.00 96.50 107 VAL A N 1
ATOM 759 C CA . VAL A 1 107 ? 5.661 2.597 -30.739 1.00 96.50 107 VAL A CA 1
ATOM 760 C C . VAL A 1 107 ? 5.458 3.492 -31.960 1.00 96.50 107 VAL A C 1
ATOM 762 O O . VAL A 1 107 ? 6.321 4.306 -32.266 1.00 96.50 107 VAL A O 1
ATOM 765 N N . GLY A 1 108 ? 4.326 3.392 -32.659 1.00 93.50 108 GLY A N 1
ATOM 766 C CA . GLY A 1 108 ? 4.021 4.226 -33.821 1.00 93.50 108 GLY A CA 1
ATOM 767 C C . GLY A 1 108 ? 4.984 4.019 -34.995 1.00 93.50 108 GLY A C 1
ATOM 768 O O . GLY A 1 108 ? 5.747 3.049 -35.045 1.00 93.50 108 GLY A O 1
ATOM 769 N N . ALA A 1 109 ? 4.938 4.942 -35.958 1.00 89.19 109 ALA A N 1
ATOM 770 C CA . ALA A 1 109 ? 5.762 4.890 -37.163 1.00 89.19 109 ALA A CA 1
ATOM 771 C C . ALA A 1 109 ? 7.248 5.171 -36.872 1.00 89.19 109 ALA A C 1
ATOM 773 O O . ALA A 1 109 ? 7.592 5.850 -35.903 1.00 89.19 109 ALA A O 1
ATOM 774 N N . SER A 1 110 ? 8.138 4.676 -37.738 1.00 85.25 110 SER A N 1
ATOM 775 C CA . SER A 1 110 ? 9.569 4.995 -37.676 1.00 85.25 110 SER A CA 1
ATOM 776 C C . SER A 1 110 ? 9.805 6.507 -37.740 1.00 85.25 110 SER A C 1
ATOM 778 O O . SER A 1 110 ? 9.109 7.212 -38.472 1.00 85.25 110 SER A O 1
ATOM 780 N N . PHE A 1 111 ? 10.803 6.987 -36.993 1.00 81.56 111 PHE A N 1
ATOM 781 C CA . PHE A 1 111 ? 11.179 8.406 -36.878 1.00 81.56 111 PHE A CA 1
ATOM 782 C C . PHE A 1 111 ? 10.111 9.336 -36.271 1.00 81.56 111 PHE A C 1
ATOM 784 O O . PHE A 1 111 ? 10.259 10.558 -36.319 1.00 81.56 111 PHE A O 1
ATOM 791 N N . ASP A 1 112 ? 9.045 8.800 -35.669 1.00 86.44 112 ASP A N 1
ATOM 792 C CA . ASP A 1 112 ? 8.123 9.606 -34.870 1.00 86.44 112 ASP A CA 1
ATOM 793 C C . ASP A 1 112 ? 8.767 9.967 -33.522 1.00 86.44 112 ASP A C 1
ATOM 795 O O . ASP A 1 112 ? 8.698 9.214 -32.550 1.00 86.44 112 ASP A O 1
ATOM 799 N N . ALA A 1 113 ? 9.387 11.148 -33.457 1.00 84.12 113 ALA A N 1
ATOM 800 C CA . ALA A 1 113 ? 10.045 11.645 -32.249 1.00 84.12 113 ALA A CA 1
ATOM 801 C C . ALA A 1 113 ? 9.093 11.775 -31.043 1.00 84.12 113 ALA A C 1
ATOM 803 O O . ALA A 1 113 ? 9.551 11.740 -29.902 1.00 84.12 113 ALA A O 1
ATOM 804 N N . SER A 1 114 ? 7.773 11.878 -31.260 1.00 87.88 114 SER A N 1
ATOM 805 C CA . SER A 1 114 ? 6.788 11.893 -30.166 1.00 87.88 114 SER A CA 1
ATOM 806 C C . SER A 1 114 ? 6.600 10.520 -29.506 1.00 87.88 114 SER A C 1
ATOM 808 O O . SER A 1 114 ? 6.023 10.422 -28.423 1.00 87.88 114 SER A O 1
ATOM 810 N N . LYS A 1 115 ? 7.108 9.458 -30.142 1.00 93.88 115 LYS A N 1
ATOM 811 C CA . LYS A 1 115 ? 7.054 8.070 -29.676 1.00 93.88 115 LYS A CA 1
ATOM 812 C C . LYS A 1 115 ? 8.381 7.548 -29.138 1.00 93.88 115 LYS A C 1
ATOM 814 O O . LYS A 1 115 ? 8.436 6.387 -28.743 1.00 93.88 115 LYS A O 1
ATOM 819 N N . ALA A 1 116 ? 9.417 8.380 -29.058 1.00 95.31 116 ALA A N 1
ATOM 820 C CA . ALA A 1 116 ? 10.742 7.970 -28.593 1.00 95.31 116 ALA A CA 1
ATOM 821 C C . ALA A 1 116 ? 10.709 7.311 -27.197 1.00 95.31 116 ALA A C 1
ATOM 823 O O . ALA A 1 116 ? 11.268 6.233 -27.014 1.00 95.31 116 ALA A O 1
ATOM 824 N N . GLY A 1 117 ? 9.960 7.878 -26.242 1.00 95.62 117 GLY A N 1
ATOM 825 C CA . GLY A 1 117 ? 9.772 7.276 -24.913 1.00 95.62 117 GLY A CA 1
ATOM 826 C C . GLY A 1 117 ? 9.033 5.929 -24.944 1.00 95.62 117 GLY A C 1
ATOM 827 O O . GLY A 1 117 ? 9.398 5.006 -24.221 1.00 95.62 117 GLY A O 1
ATOM 828 N N . ALA A 1 118 ? 8.043 5.765 -25.832 1.00 97.00 118 ALA A N 1
ATOM 829 C CA . ALA A 1 118 ? 7.348 4.486 -26.020 1.00 97.00 118 ALA A CA 1
ATOM 830 C C . ALA A 1 118 ? 8.274 3.420 -26.632 1.00 97.00 118 ALA A C 1
ATOM 832 O O . ALA A 1 118 ? 8.257 2.270 -26.197 1.00 97.00 118 ALA A O 1
ATOM 833 N N . VAL A 1 119 ? 9.117 3.807 -27.599 1.00 98.00 119 VAL A N 1
ATOM 834 C CA . VAL A 1 119 ? 10.171 2.944 -28.160 1.00 98.00 119 VAL A CA 1
ATOM 835 C C . VAL A 1 119 ? 11.147 2.522 -27.063 1.00 98.00 119 VAL A C 1
ATOM 837 O O . VAL A 1 119 ? 11.397 1.329 -26.916 1.00 98.00 119 VAL A O 1
ATOM 840 N N . ALA A 1 120 ? 11.641 3.465 -26.255 1.00 98.31 120 ALA A N 1
ATOM 841 C CA . ALA A 1 120 ? 12.561 3.181 -25.156 1.00 98.31 120 ALA A CA 1
ATOM 842 C C . ALA A 1 120 ? 11.953 2.228 -24.116 1.00 98.31 120 ALA A C 1
ATOM 844 O O . ALA A 1 120 ? 12.592 1.244 -23.745 1.00 98.31 120 ALA A O 1
ATOM 845 N N . LYS A 1 121 ? 10.700 2.459 -23.699 1.00 98.25 121 LYS A N 1
ATOM 846 C CA . LYS A 1 121 ? 10.003 1.589 -22.742 1.00 98.25 121 LYS A CA 1
ATOM 847 C C . LYS A 1 121 ? 9.799 0.174 -23.284 1.00 98.25 121 LYS A C 1
ATOM 849 O O . LYS A 1 121 ? 10.055 -0.799 -22.577 1.00 98.25 121 LYS A O 1
ATOM 854 N N . ALA A 1 122 ? 9.359 0.054 -24.539 1.00 98.56 122 ALA A N 1
ATOM 855 C CA . ALA A 1 122 ? 9.193 -1.241 -25.190 1.00 98.56 122 ALA A CA 1
ATOM 856 C C . ALA A 1 122 ? 10.536 -1.976 -25.299 1.00 98.56 122 ALA A C 1
ATOM 858 O O . ALA A 1 122 ? 10.633 -3.123 -24.873 1.00 98.56 122 ALA A O 1
ATOM 859 N N . ALA A 1 123 ? 11.580 -1.308 -25.797 1.00 98.62 123 ALA A N 1
ATOM 860 C CA . ALA A 1 123 ? 12.915 -1.888 -25.915 1.00 98.62 123 ALA A CA 1
ATOM 861 C C . ALA A 1 123 ? 13.457 -2.356 -24.555 1.00 98.62 123 ALA A C 1
ATOM 863 O O . ALA A 1 123 ? 14.020 -3.443 -24.466 1.00 98.62 123 ALA A O 1
ATOM 864 N N . PHE A 1 124 ? 13.223 -1.590 -23.485 1.00 98.50 124 PHE A N 1
ATOM 865 C CA . PHE A 1 124 ? 13.625 -1.957 -22.127 1.00 98.50 124 PHE A CA 1
ATOM 866 C C . PHE A 1 124 ? 12.934 -3.230 -21.629 1.00 98.50 124 PHE A C 1
ATOM 868 O O . PHE A 1 124 ? 13.588 -4.118 -21.086 1.00 98.50 124 PHE A O 1
ATOM 875 N N . PHE A 1 125 ? 11.630 -3.370 -21.870 1.00 98.56 125 PHE A N 1
ATOM 876 C CA . PHE A 1 125 ? 10.914 -4.606 -21.554 1.00 98.56 125 PHE A CA 1
ATOM 877 C C . PHE A 1 125 ? 11.386 -5.797 -22.386 1.00 98.56 125 PHE A C 1
ATOM 879 O O . PHE A 1 125 ? 11.656 -6.860 -21.826 1.00 98.56 125 PHE A O 1
ATOM 886 N N . TYR A 1 126 ? 11.517 -5.625 -23.703 1.00 98.62 126 TYR A N 1
ATOM 887 C CA . TYR A 1 126 ? 11.944 -6.702 -24.592 1.00 98.62 126 TYR A CA 1
ATOM 888 C C . TYR A 1 126 ? 13.388 -7.150 -24.312 1.00 98.62 126 TYR A C 1
ATOM 890 O O . TYR A 1 126 ? 13.655 -8.352 -24.342 1.00 98.62 126 TYR A O 1
ATOM 898 N N . ASP A 1 127 ? 14.284 -6.239 -23.916 1.00 98.00 127 ASP A N 1
ATOM 899 C CA . ASP A 1 127 ? 15.615 -6.594 -23.405 1.00 98.00 127 ASP A CA 1
ATOM 900 C C . ASP A 1 127 ? 15.522 -7.395 -22.097 1.00 98.00 127 ASP A C 1
ATOM 902 O O . ASP A 1 127 ? 16.155 -8.446 -21.955 1.00 98.00 127 ASP A O 1
ATOM 906 N N . ALA A 1 128 ? 14.672 -6.955 -21.159 1.00 96.19 128 ALA A N 1
ATOM 907 C CA . ALA A 1 128 ? 14.491 -7.609 -19.863 1.00 96.19 128 ALA A CA 1
ATOM 908 C C . ALA A 1 128 ? 13.978 -9.057 -19.990 1.00 96.19 128 ALA A C 1
ATOM 910 O O . ALA A 1 128 ? 14.425 -9.940 -19.251 1.00 96.19 128 ALA A O 1
ATOM 911 N N . VAL A 1 129 ? 13.093 -9.336 -20.956 1.00 96.19 129 VAL A N 1
ATOM 912 C CA . VAL A 1 129 ? 12.642 -10.708 -21.275 1.00 96.19 129 VAL A CA 1
ATOM 913 C C . VAL A 1 129 ? 13.596 -11.465 -22.211 1.00 96.19 129 VAL A C 1
ATOM 915 O O . VAL A 1 129 ? 13.351 -12.633 -22.522 1.00 96.19 129 VAL A O 1
ATOM 918 N N . GLY A 1 130 ? 14.692 -10.837 -22.644 1.00 95.69 130 GLY A N 1
ATOM 919 C CA . GLY A 1 130 ? 15.723 -11.438 -23.487 1.00 95.69 130 GLY A CA 1
ATOM 920 C C . GLY A 1 130 ? 15.294 -11.687 -24.933 1.00 95.69 130 GLY A C 1
ATOM 921 O O . GLY A 1 130 ? 15.708 -12.690 -25.515 1.00 95.69 130 GLY A O 1
ATOM 922 N N . ALA A 1 131 ? 14.440 -10.830 -25.494 1.00 97.00 131 ALA A N 1
ATOM 923 C CA . ALA A 1 131 ? 14.111 -10.846 -26.915 1.00 97.00 131 ALA A CA 1
ATOM 924 C C . ALA A 1 131 ? 15.278 -10.328 -27.775 1.00 97.00 131 ALA A C 1
ATOM 926 O O . ALA A 1 131 ? 16.186 -9.658 -27.283 1.00 97.00 131 ALA A O 1
ATOM 927 N N . ASP A 1 132 ? 15.239 -10.659 -29.065 1.00 96.94 132 ASP A N 1
ATOM 928 C CA . ASP A 1 132 ? 16.119 -10.065 -30.067 1.00 96.94 132 ASP A CA 1
ATOM 929 C C . ASP A 1 132 ? 15.558 -8.692 -30.453 1.00 96.94 132 ASP A C 1
ATOM 931 O O . ASP A 1 132 ? 14.457 -8.608 -30.993 1.00 96.94 132 ASP A O 1
ATOM 935 N N . LEU A 1 133 ? 16.271 -7.617 -30.111 1.00 98.00 133 LEU A N 1
ATOM 936 C CA . LEU A 1 133 ? 15.780 -6.255 -30.327 1.00 98.00 133 LEU A CA 1
ATOM 937 C C . LEU A 1 133 ? 15.848 -5.808 -31.791 1.00 98.00 133 LEU A C 1
ATOM 939 O O . LEU A 1 133 ? 15.199 -4.815 -32.124 1.00 98.00 133 LEU A O 1
ATOM 943 N N . ASP A 1 134 ? 16.569 -6.538 -32.643 1.00 97.94 134 ASP A N 1
ATOM 944 C CA . ASP A 1 134 ? 16.633 -6.271 -34.083 1.00 97.94 134 ASP A CA 1
ATOM 945 C C . ASP A 1 134 ? 15.351 -6.755 -34.800 1.00 97.94 134 ASP A C 1
ATOM 947 O O . ASP A 1 134 ? 15.042 -6.310 -35.907 1.00 97.94 134 ASP A O 1
ATOM 951 N N . ASP A 1 135 ? 14.574 -7.648 -34.169 1.00 97.44 135 ASP A N 1
ATOM 952 C CA . ASP A 1 135 ? 13.306 -8.166 -34.694 1.00 97.44 135 ASP A CA 1
ATOM 953 C C . ASP A 1 135 ? 12.319 -8.534 -33.571 1.00 97.44 135 ASP A C 1
ATOM 955 O O . ASP A 1 135 ? 12.167 -9.694 -33.174 1.00 97.44 135 ASP A O 1
ATOM 959 N N . VAL A 1 136 ? 11.589 -7.529 -33.081 1.00 97.44 136 VAL A N 1
ATOM 960 C CA . VAL A 1 136 ? 10.435 -7.727 -32.197 1.00 97.44 136 VAL A CA 1
ATOM 961 C C . VAL A 1 136 ? 9.158 -7.509 -32.994 1.00 97.44 136 VAL A C 1
ATOM 963 O O . VAL A 1 136 ? 8.819 -6.382 -33.354 1.00 97.44 136 VAL A O 1
ATOM 966 N N . ALA A 1 137 ? 8.444 -8.597 -33.288 1.00 95.00 137 ALA A N 1
ATOM 967 C CA . ALA A 1 137 ? 7.228 -8.572 -34.101 1.00 95.00 137 ALA A CA 1
ATOM 968 C C . ALA A 1 137 ? 7.414 -7.849 -35.460 1.00 95.00 137 ALA A C 1
ATOM 970 O O . ALA A 1 137 ? 6.511 -7.155 -35.935 1.00 95.00 137 ALA A O 1
ATOM 971 N N . GLY A 1 138 ? 8.584 -8.001 -36.097 1.00 95.56 138 GLY A N 1
ATOM 972 C CA . GLY A 1 138 ? 8.929 -7.329 -37.352 1.00 95.56 138 GLY A CA 1
ATOM 973 C C . GLY A 1 138 ? 9.415 -5.885 -37.194 1.00 95.56 138 GLY A C 1
ATOM 974 O O . GLY A 1 138 ? 9.499 -5.168 -38.194 1.00 95.56 138 GLY A O 1
ATOM 975 N N . ILE A 1 139 ? 9.689 -5.432 -35.966 1.00 97.56 139 ILE A N 1
ATOM 976 C CA . ILE A 1 139 ? 10.176 -4.085 -35.653 1.00 97.56 139 ILE A CA 1
ATOM 977 C C . ILE A 1 139 ? 11.577 -4.177 -35.048 1.00 97.56 139 ILE A C 1
ATOM 979 O O . ILE A 1 139 ? 11.770 -4.777 -33.994 1.00 97.56 139 ILE A O 1
ATOM 983 N N . ASP A 1 140 ? 12.521 -3.487 -35.680 1.00 97.94 140 ASP A N 1
ATOM 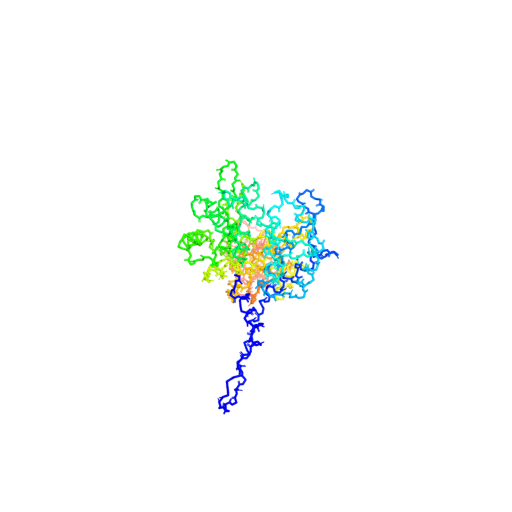984 C CA . ASP A 1 140 ? 13.861 -3.248 -35.148 1.00 97.94 140 ASP A CA 1
ATOM 985 C C . ASP A 1 140 ? 13.795 -2.147 -34.074 1.00 97.94 140 ASP A C 1
ATOM 987 O O . ASP A 1 140 ? 13.796 -0.945 -34.366 1.00 97.94 140 ASP A O 1
ATOM 991 N N . LEU A 1 141 ? 13.622 -2.553 -32.815 1.00 98.25 141 LEU A N 1
ATOM 992 C CA . LEU A 1 141 ? 13.564 -1.633 -31.681 1.00 98.25 141 LEU A CA 1
ATOM 993 C C . LEU A 1 141 ? 14.948 -1.076 -31.338 1.00 98.25 141 LEU A C 1
ATOM 995 O O . LEU A 1 141 ? 15.021 0.064 -30.877 1.00 98.25 141 LEU A O 1
ATOM 999 N N . ALA A 1 142 ? 16.024 -1.832 -31.580 1.00 98.06 142 ALA A N 1
ATOM 1000 C CA . ALA A 1 142 ? 17.395 -1.384 -31.340 1.00 98.06 142 ALA A CA 1
ATOM 1001 C C . ALA A 1 142 ? 17.750 -0.177 -32.221 1.00 98.06 142 ALA A C 1
ATOM 1003 O O . ALA A 1 142 ? 18.138 0.876 -31.704 1.00 98.06 142 ALA A O 1
ATOM 1004 N N . GLN A 1 143 ? 17.540 -0.293 -33.534 1.00 97.00 143 GLN A N 1
ATOM 1005 C CA . GLN A 1 143 ? 17.782 0.783 -34.490 1.00 97.00 143 GLN A CA 1
ATOM 1006 C C . GLN A 1 143 ? 16.857 1.967 -34.229 1.00 97.00 143 GLN A C 1
ATOM 1008 O O . GLN A 1 143 ? 17.315 3.104 -34.174 1.00 97.00 143 GLN A O 1
ATOM 1013 N N . ARG A 1 144 ? 15.559 1.726 -34.003 1.00 97.06 144 ARG A N 1
ATOM 1014 C CA . ARG A 1 144 ? 14.608 2.812 -33.725 1.00 97.06 144 ARG A CA 1
ATOM 1015 C C . ARG A 1 144 ? 14.950 3.592 -32.462 1.00 97.06 144 ARG A C 1
ATOM 1017 O O . ARG A 1 144 ? 14.722 4.801 -32.423 1.00 97.06 144 ARG A O 1
ATOM 1024 N N . LEU A 1 145 ? 15.437 2.911 -31.427 1.00 97.31 145 LEU A N 1
ATOM 1025 C CA . LEU A 1 145 ? 15.878 3.558 -30.201 1.00 97.31 145 LEU A CA 1
ATOM 1026 C C . LEU A 1 145 ? 17.122 4.411 -30.454 1.00 97.31 145 LEU A C 1
ATOM 1028 O O . LEU A 1 145 ? 17.139 5.566 -30.040 1.00 97.31 145 LEU A O 1
ATOM 1032 N N . ALA A 1 146 ? 18.119 3.875 -31.165 1.00 96.81 146 ALA A N 1
ATOM 1033 C CA . ALA A 1 146 ? 19.325 4.618 -31.528 1.00 96.81 146 ALA A CA 1
ATOM 1034 C C . ALA A 1 146 ? 19.002 5.853 -32.390 1.00 96.81 146 ALA A C 1
ATOM 1036 O O . ALA A 1 146 ? 19.443 6.948 -32.065 1.00 96.81 146 ALA A O 1
ATOM 1037 N N . ASP A 1 147 ? 18.145 5.707 -33.405 1.00 95.31 147 ASP A N 1
ATOM 1038 C CA . ASP A 1 147 ? 17.689 6.805 -34.275 1.00 95.31 147 ASP A CA 1
ATOM 1039 C C . ASP A 1 147 ? 16.888 7.881 -33.527 1.00 95.31 147 ASP A C 1
ATOM 1041 O O . ASP A 1 147 ? 16.698 8.988 -34.033 1.00 95.31 147 ASP A O 1
ATOM 1045 N N . SER A 1 148 ? 16.365 7.550 -32.344 1.00 95.38 148 SER A N 1
ATOM 1046 C CA . SER A 1 148 ? 15.630 8.492 -31.502 1.00 95.38 148 SER A CA 1
ATOM 1047 C C . SER A 1 148 ? 16.546 9.320 -30.599 1.00 95.38 148 SER A C 1
ATOM 1049 O O . SER A 1 148 ? 16.040 10.214 -29.925 1.00 95.38 148 SER A O 1
ATOM 1051 N N . VAL A 1 149 ? 17.851 9.035 -30.552 1.00 96.12 149 VAL A N 1
ATOM 1052 C CA . VAL A 1 149 ? 18.832 9.815 -29.789 1.00 96.12 149 VAL A CA 1
ATOM 1053 C C . VAL A 1 149 ? 19.420 10.907 -30.677 1.00 96.12 149 VAL A C 1
ATOM 1055 O O . VAL A 1 149 ? 19.917 10.640 -31.767 1.00 96.12 149 VAL A O 1
ATOM 1058 N N . ASP A 1 150 ? 19.387 12.152 -30.206 1.00 94.88 150 ASP A N 1
ATOM 1059 C CA . ASP A 1 150 ? 20.051 13.258 -30.884 1.00 94.88 150 ASP A CA 1
ATOM 1060 C C . ASP A 1 150 ? 21.575 13.081 -30.840 1.00 94.88 150 ASP A C 1
ATOM 1062 O O . ASP A 1 150 ? 22.194 12.998 -29.778 1.00 94.88 150 ASP A O 1
ATOM 1066 N N . ASP A 1 151 ? 22.191 13.077 -32.019 1.00 93.00 151 ASP A N 1
ATOM 1067 C CA . ASP A 1 151 ? 23.619 12.828 -32.201 1.00 93.00 151 ASP A CA 1
ATOM 1068 C C . ASP A 1 151 ? 24.539 13.858 -31.528 1.00 93.00 151 ASP A C 1
ATOM 1070 O O . ASP A 1 151 ? 25.727 13.584 -31.320 1.00 93.00 151 ASP A O 1
ATOM 1074 N N . THR A 1 152 ? 24.020 15.054 -31.243 1.00 93.75 152 THR A N 1
ATOM 1075 C CA . THR A 1 152 ? 24.769 16.180 -30.683 1.00 93.75 152 THR A CA 1
ATOM 1076 C C . THR A 1 152 ? 24.593 16.267 -29.175 1.00 93.75 152 THR A C 1
ATOM 1078 O O . THR A 1 152 ? 25.577 16.470 -28.463 1.00 93.75 152 THR A O 1
ATOM 1081 N N . THR A 1 153 ? 23.358 16.148 -28.690 1.00 94.81 153 THR A N 1
ATOM 1082 C CA . THR A 1 153 ? 23.026 16.336 -27.275 1.00 94.81 153 THR A CA 1
ATOM 1083 C C . THR A 1 153 ? 22.968 15.022 -26.503 1.00 94.81 153 THR A C 1
ATOM 1085 O O . THR A 1 153 ? 23.257 15.023 -25.315 1.00 94.81 153 THR A O 1
ATOM 1088 N N . GLY A 1 154 ? 22.662 13.896 -27.155 1.00 96.00 154 GLY A N 1
ATOM 1089 C CA . GLY A 1 154 ? 22.366 12.623 -26.490 1.00 96.00 154 GLY A CA 1
ATOM 1090 C C . GLY A 1 154 ? 20.925 12.515 -25.976 1.00 96.00 154 GLY A C 1
ATOM 1091 O O . GLY A 1 154 ? 20.589 11.543 -25.297 1.00 96.00 154 GLY A O 1
ATOM 1092 N N . GLN A 1 155 ? 20.075 13.495 -26.287 1.00 95.31 155 GLN A N 1
ATOM 1093 C CA . GLN A 1 155 ? 18.680 13.539 -25.855 1.00 95.31 155 GLN A CA 1
ATOM 1094 C C . GLN A 1 155 ? 17.815 12.556 -26.633 1.00 95.31 155 GLN A C 1
ATOM 1096 O O . GLN A 1 155 ? 17.866 12.500 -27.859 1.00 95.31 155 GLN A O 1
ATOM 1101 N N . LEU A 1 156 ? 16.980 11.812 -25.915 1.00 94.94 156 LEU A N 1
ATOM 1102 C CA . LEU A 1 156 ? 15.949 10.977 -26.502 1.00 94.94 156 LEU A CA 1
ATOM 1103 C C . LEU A 1 156 ? 14.753 11.831 -26.951 1.00 94.94 156 LEU A C 1
ATOM 1105 O O . LEU A 1 156 ? 14.100 12.496 -26.147 1.00 94.94 156 LEU A O 1
ATOM 1109 N N . GLY A 1 157 ? 14.391 11.724 -28.227 1.00 91.44 157 GLY A N 1
ATOM 1110 C CA . GLY A 1 157 ? 13.222 12.392 -28.787 1.00 91.44 157 GLY A CA 1
ATOM 1111 C C . GLY A 1 157 ? 13.321 13.919 -28.739 1.00 91.44 157 GLY A C 1
ATOM 1112 O O . GLY A 1 157 ? 14.400 14.500 -28.749 1.00 91.44 157 GLY A O 1
ATOM 1113 N N . ALA A 1 158 ? 12.163 14.583 -28.738 1.00 81.44 158 ALA A N 1
ATOM 1114 C CA . ALA A 1 158 ? 12.069 16.044 -28.848 1.00 81.44 158 ALA A CA 1
ATOM 1115 C C . ALA A 1 158 ? 11.788 16.773 -27.518 1.00 81.44 158 ALA A C 1
ATOM 1117 O O . ALA A 1 158 ? 11.594 17.989 -27.520 1.00 81.44 158 ALA A O 1
ATOM 1118 N N . PHE A 1 159 ? 11.689 16.043 -26.405 1.00 79.81 159 PHE A N 1
ATOM 1119 C CA . PHE A 1 159 ? 11.277 16.578 -25.106 1.00 79.81 159 PHE A CA 1
ATOM 1120 C C . PHE A 1 159 ? 12.184 16.055 -23.993 1.00 79.81 159 PHE A C 1
ATOM 1122 O O . PHE A 1 159 ? 12.767 14.981 -24.124 1.00 79.81 159 PHE A O 1
ATOM 1129 N N . ASP A 1 160 ? 12.279 16.798 -22.891 1.00 80.12 160 ASP A N 1
ATOM 1130 C CA . ASP A 1 160 ? 12.996 16.365 -21.687 1.00 80.12 160 ASP A CA 1
ATOM 1131 C C . ASP A 1 160 ? 12.149 15.316 -20.947 1.00 80.12 160 ASP A C 1
ATOM 1133 O O . ASP A 1 160 ? 11.391 15.628 -20.025 1.00 80.12 160 ASP A O 1
ATOM 1137 N N . ASP A 1 161 ? 12.231 14.069 -21.412 1.00 87.69 161 ASP A N 1
ATOM 1138 C CA . ASP A 1 161 ? 11.592 12.899 -20.811 1.00 87.69 161 ASP A CA 1
ATOM 1139 C C . ASP A 1 161 ? 12.632 12.042 -20.087 1.00 87.69 161 ASP A C 1
ATOM 1141 O O . ASP A 1 161 ? 13.254 11.151 -20.667 1.00 87.69 161 ASP A O 1
ATOM 1145 N N . THR A 1 162 ? 12.793 12.293 -18.790 1.00 93.00 162 THR A N 1
ATOM 1146 C CA . THR A 1 162 ? 13.746 11.570 -17.944 1.00 93.00 162 THR A CA 1
ATOM 1147 C C . THR A 1 162 ? 13.479 10.061 -17.880 1.00 93.00 162 THR A C 1
ATOM 1149 O O . THR A 1 162 ? 14.421 9.278 -17.772 1.00 93.00 162 THR A O 1
ATOM 1152 N N . TYR A 1 163 ? 12.215 9.623 -17.957 1.00 93.00 163 TYR A N 1
ATOM 1153 C CA . TYR A 1 163 ? 11.865 8.196 -17.897 1.00 93.00 163 TYR A CA 1
ATOM 1154 C C . TYR A 1 163 ? 12.271 7.500 -19.189 1.00 93.00 163 TYR A C 1
ATOM 1156 O O . TYR A 1 163 ? 12.983 6.495 -19.156 1.00 93.00 163 TYR A O 1
ATOM 1164 N N . GLY A 1 164 ? 11.873 8.085 -20.323 1.00 95.81 164 GLY A N 1
ATOM 1165 C CA . GLY A 1 164 ? 12.312 7.655 -21.642 1.00 95.81 164 GLY A CA 1
ATOM 1166 C C . GLY A 1 164 ? 13.835 7.596 -21.731 1.00 95.81 164 GLY A C 1
ATOM 1167 O O . GLY A 1 164 ? 14.383 6.561 -22.113 1.00 95.81 164 GLY A O 1
ATOM 1168 N N . GLN A 1 165 ? 14.520 8.665 -21.311 1.00 97.69 165 GLN A N 1
ATOM 1169 C CA . GLN A 1 165 ? 15.980 8.745 -21.306 1.00 97.69 165 GLN A CA 1
ATOM 1170 C C . GLN A 1 165 ? 16.609 7.626 -20.459 1.00 97.69 165 GLN A C 1
ATOM 1172 O O . GLN A 1 165 ? 17.549 6.978 -20.915 1.00 97.69 165 GLN A O 1
ATOM 1177 N N . ALA A 1 166 ? 16.086 7.349 -19.259 1.00 97.94 166 ALA A N 1
ATOM 1178 C CA . ALA A 1 166 ? 16.590 6.278 -18.399 1.00 97.94 166 ALA A CA 1
ATOM 1179 C C . ALA A 1 166 ? 16.452 4.891 -19.051 1.00 97.94 166 ALA A C 1
ATOM 1181 O O . ALA A 1 166 ? 17.421 4.126 -19.090 1.00 97.94 166 ALA A O 1
ATOM 1182 N N . TRP A 1 167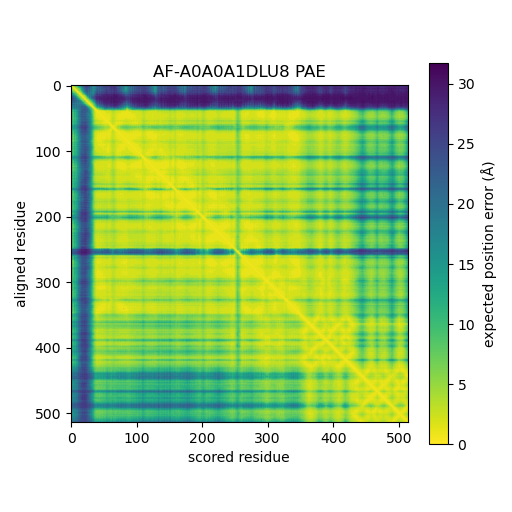 ? 15.289 4.569 -19.626 1.00 98.38 167 TRP A N 1
ATOM 1183 C CA . TRP A 1 167 ? 15.098 3.306 -20.348 1.00 98.38 167 TRP A CA 1
ATOM 1184 C C . TRP A 1 167 ? 16.023 3.198 -21.564 1.00 98.38 167 TRP A C 1
ATOM 1186 O O . TRP A 1 167 ? 16.648 2.154 -21.766 1.00 98.38 167 TRP A O 1
ATOM 1196 N N . ALA A 1 168 ? 16.177 4.285 -22.327 1.00 98.31 168 ALA A N 1
ATOM 1197 C CA . ALA A 1 168 ? 17.076 4.334 -23.474 1.00 98.31 168 ALA A CA 1
ATOM 1198 C C . ALA A 1 168 ? 18.528 4.070 -23.065 1.00 98.31 168 ALA A C 1
ATOM 1200 O O . ALA A 1 168 ? 19.180 3.205 -23.645 1.00 98.31 168 ALA A O 1
ATOM 1201 N N . VAL A 1 169 ? 19.016 4.752 -22.025 1.00 98.62 169 VAL A N 1
ATOM 1202 C CA . VAL A 1 169 ? 20.369 4.560 -21.485 1.00 98.62 169 VAL A CA 1
ATOM 1203 C C . VAL A 1 169 ? 20.607 3.113 -21.071 1.00 98.62 169 VAL A C 1
ATOM 1205 O O . VAL A 1 169 ? 21.646 2.548 -21.417 1.00 98.62 169 VAL A O 1
ATOM 1208 N N . SER A 1 170 ? 19.647 2.493 -20.379 1.00 98.06 170 SER A N 1
ATOM 1209 C CA . SER A 1 170 ? 19.776 1.096 -19.959 1.00 98.06 170 SER A CA 1
ATOM 1210 C C . SER A 1 170 ? 19.955 0.156 -21.156 1.00 98.06 170 SER A C 1
ATOM 1212 O O . SER A 1 170 ? 20.881 -0.658 -21.171 1.00 98.06 170 SER A O 1
ATOM 1214 N N . VAL A 1 171 ? 19.094 0.280 -22.170 1.00 98.56 171 VAL A N 1
ATOM 1215 C CA . VAL A 1 171 ? 19.112 -0.598 -23.349 1.00 98.56 171 VAL A CA 1
ATOM 1216 C C . VAL A 1 171 ? 20.338 -0.335 -24.221 1.00 98.56 171 VAL A C 1
ATOM 1218 O O . VAL A 1 171 ? 21.054 -1.268 -24.574 1.00 98.56 171 VAL A O 1
ATOM 1221 N N . LEU A 1 172 ? 20.632 0.930 -24.536 1.00 98.56 172 LEU A N 1
ATOM 1222 C CA . LEU A 1 172 ? 21.768 1.309 -25.382 1.00 98.56 172 LEU A CA 1
ATOM 1223 C C . LEU A 1 172 ? 23.097 0.864 -24.768 1.00 98.56 172 LEU A C 1
ATOM 1225 O O . LEU A 1 172 ? 23.976 0.393 -25.493 1.00 98.56 172 LEU A O 1
ATOM 1229 N N . HIS A 1 173 ? 23.237 0.960 -23.441 1.00 97.81 173 HIS A N 1
ATOM 1230 C CA . HIS A 1 173 ? 24.399 0.423 -22.741 1.00 97.81 173 HIS A CA 1
ATOM 1231 C C . HIS A 1 173 ? 24.495 -1.104 -22.881 1.00 97.81 173 HIS A C 1
ATOM 1233 O O . HIS A 1 173 ? 25.565 -1.615 -23.217 1.00 97.81 173 HIS A O 1
ATOM 1239 N N . GLY A 1 174 ? 23.389 -1.829 -22.677 1.00 96.00 174 GLY A N 1
ATOM 1240 C CA . GLY A 1 174 ? 23.332 -3.287 -22.830 1.00 96.00 174 GLY A CA 1
ATOM 1241 C C . GLY A 1 174 ? 23.672 -3.773 -24.244 1.00 96.00 174 GLY A C 1
ATOM 1242 O O . GLY A 1 174 ? 24.340 -4.796 -24.398 1.00 96.00 174 GLY A O 1
ATOM 1243 N N . LEU A 1 175 ? 23.283 -3.003 -25.263 1.00 96.38 175 LEU A N 1
ATOM 1244 C CA . LEU A 1 175 ? 23.595 -3.248 -26.675 1.00 96.38 175 LEU A CA 1
ATOM 1245 C C . LEU A 1 175 ? 25.014 -2.823 -27.085 1.00 96.38 175 LEU A C 1
ATOM 1247 O O . LEU A 1 175 ? 25.419 -3.080 -28.216 1.00 96.38 175 LEU A O 1
ATOM 1251 N N . ALA A 1 176 ? 25.767 -2.155 -26.202 1.00 96.69 176 ALA A N 1
ATOM 1252 C CA . ALA A 1 176 ? 27.021 -1.483 -26.547 1.00 96.69 176 ALA A CA 1
ATOM 1253 C C . ALA A 1 176 ? 26.875 -0.529 -27.755 1.00 96.69 176 ALA A C 1
ATOM 1255 O O . ALA A 1 176 ? 27.764 -0.434 -28.605 1.00 96.69 176 ALA A O 1
ATOM 1256 N N . SER A 1 177 ? 25.741 0.177 -27.826 1.00 97.56 177 SER A N 1
ATOM 1257 C CA . SER A 1 177 ? 25.440 1.124 -28.900 1.00 97.56 177 SER A CA 1
ATOM 1258 C C . SER A 1 177 ? 26.426 2.304 -28.904 1.00 97.56 177 SER A C 1
ATOM 1260 O O . SER A 1 177 ? 26.787 2.798 -27.829 1.00 97.56 177 SER A O 1
ATOM 1262 N N . PRO A 1 178 ? 26.822 2.826 -30.082 1.00 96.56 178 PRO A N 1
ATOM 1263 C CA . PRO A 1 178 ? 27.601 4.062 -30.187 1.00 96.56 178 PRO A CA 1
ATOM 1264 C C . PRO A 1 178 ? 26.960 5.269 -29.483 1.00 96.56 178 PRO A C 1
ATOM 1266 O O . PRO A 1 178 ? 27.683 6.136 -28.990 1.00 96.56 178 PRO A O 1
ATOM 1269 N N . GLU A 1 179 ? 25.629 5.299 -29.371 1.00 97.31 179 GLU A N 1
ATOM 1270 C CA . GLU A 1 179 ? 24.900 6.398 -28.724 1.00 97.31 179 GLU A CA 1
ATOM 1271 C C . GLU A 1 179 ? 24.889 6.316 -27.193 1.00 97.31 179 GLU A C 1
ATOM 1273 O O . GLU A 1 179 ? 24.574 7.300 -26.523 1.00 97.31 179 GLU A O 1
ATOM 1278 N N . ALA A 1 180 ? 25.287 5.177 -26.611 1.00 97.44 180 ALA A N 1
ATOM 1279 C CA . ALA A 1 180 ? 25.182 4.937 -25.172 1.00 97.44 180 ALA A CA 1
ATOM 1280 C C . ALA A 1 180 ? 25.908 6.005 -24.337 1.00 97.44 180 ALA A C 1
ATOM 1282 O O . ALA A 1 180 ? 25.352 6.524 -23.375 1.00 97.44 180 ALA A O 1
ATOM 1283 N N . ALA A 1 181 ? 27.131 6.387 -24.722 1.00 97.00 181 ALA A N 1
ATOM 1284 C CA . ALA A 1 181 ? 27.918 7.366 -23.969 1.00 97.00 181 ALA A CA 1
ATOM 1285 C C . ALA A 1 181 ? 27.288 8.770 -23.976 1.00 97.00 181 ALA A C 1
ATOM 1287 O O . ALA A 1 181 ? 27.294 9.455 -22.949 1.00 97.00 181 ALA A O 1
ATOM 1288 N N . LYS A 1 182 ? 26.728 9.195 -25.117 1.00 97.38 182 LYS A N 1
ATOM 1289 C CA . LYS A 1 182 ? 26.039 10.487 -25.230 1.00 97.38 182 LYS A CA 1
ATOM 1290 C C . LYS A 1 182 ? 24.744 10.463 -24.424 1.00 97.38 182 LYS A C 1
ATOM 1292 O O . LYS A 1 182 ? 24.536 11.347 -23.602 1.00 97.38 182 LYS A O 1
ATOM 1297 N N . ALA A 1 183 ? 23.942 9.407 -24.575 1.00 97.94 183 ALA A N 1
ATOM 1298 C CA . ALA A 1 183 ? 22.690 9.248 -23.843 1.00 97.94 183 ALA A CA 1
ATOM 1299 C C . ALA A 1 183 ? 22.895 9.203 -22.318 1.00 97.94 183 ALA A C 1
ATOM 1301 O O . ALA A 1 183 ? 22.128 9.823 -21.581 1.00 97.94 183 ALA A O 1
ATOM 1302 N N . THR A 1 184 ? 23.940 8.520 -21.832 1.00 98.38 184 THR A N 1
ATOM 1303 C CA . THR A 1 184 ? 24.300 8.503 -20.402 1.00 98.38 184 THR A CA 1
ATOM 1304 C C . THR A 1 184 ? 24.733 9.886 -19.920 1.00 98.38 184 THR A C 1
ATOM 1306 O O . THR A 1 184 ? 24.338 10.307 -18.834 1.00 98.38 184 THR A O 1
ATOM 1309 N N . THR A 1 185 ? 25.524 10.609 -20.721 1.00 97.50 185 THR A N 1
ATOM 1310 C CA . THR A 1 185 ? 25.958 11.975 -20.386 1.00 97.50 185 THR A CA 1
ATOM 1311 C C . THR A 1 185 ? 24.761 12.913 -20.262 1.00 97.50 185 THR A C 1
ATOM 1313 O O . THR A 1 185 ? 24.677 13.663 -19.293 1.00 97.50 185 THR A O 1
ATOM 1316 N N . GLU A 1 186 ? 23.816 12.826 -21.196 1.00 96.75 186 GLU A N 1
ATOM 1317 C CA . GLU A 1 186 ? 22.574 13.595 -21.162 1.00 96.75 186 GLU A CA 1
ATOM 1318 C C . GLU A 1 186 ? 21.713 13.238 -19.945 1.00 96.75 186 GLU A C 1
ATOM 1320 O O . GLU A 1 186 ? 21.285 14.130 -19.220 1.00 96.75 186 GLU A O 1
ATOM 1325 N N . LEU A 1 187 ? 21.534 11.947 -19.632 1.00 97.25 187 LEU A N 1
ATOM 1326 C CA . LEU A 1 187 ? 20.785 11.531 -18.441 1.00 97.25 187 LEU A CA 1
ATOM 1327 C C . LEU A 1 187 ? 21.401 12.093 -17.153 1.00 97.25 187 LEU A C 1
ATOM 1329 O O . LEU A 1 187 ? 20.674 12.571 -16.286 1.00 97.25 187 LEU A O 1
ATOM 1333 N N . ILE A 1 188 ? 22.732 12.081 -17.021 1.00 96.75 188 ILE A N 1
ATOM 1334 C CA . ILE A 1 188 ? 23.418 12.728 -15.891 1.00 96.75 188 ILE A CA 1
ATOM 1335 C C . ILE A 1 188 ? 23.196 14.249 -15.924 1.00 96.75 188 ILE A C 1
ATOM 1337 O O . ILE A 1 188 ? 22.964 14.856 -14.881 1.00 96.75 188 ILE A O 1
ATOM 1341 N N . GLY A 1 189 ? 23.216 14.864 -17.108 1.00 93.94 189 GLY A N 1
ATOM 1342 C CA . GLY A 1 189 ? 22.945 16.290 -17.307 1.00 93.94 189 GLY A CA 1
ATOM 1343 C C . GLY A 1 189 ? 21.533 16.728 -16.897 1.00 93.94 189 GLY A C 1
ATOM 1344 O O . GLY A 1 189 ? 21.361 17.854 -16.435 1.00 93.94 189 GLY A O 1
ATOM 1345 N N . GLN A 1 190 ? 20.546 15.833 -16.987 1.00 93.19 190 GLN A N 1
ATOM 1346 C CA . GLN A 1 190 ? 19.153 16.068 -16.576 1.00 93.19 190 GLN A CA 1
ATOM 1347 C C . GLN A 1 190 ? 18.942 16.079 -15.050 1.00 93.19 190 GLN A C 1
ATOM 1349 O O . GLN A 1 190 ? 17.824 16.308 -14.582 1.00 93.19 190 GLN A O 1
ATOM 1354 N N . GLN A 1 191 ? 19.982 15.828 -14.249 1.00 93.31 191 GLN A N 1
ATOM 1355 C CA . GLN A 1 191 ? 19.872 15.797 -12.793 1.00 93.31 191 GLN A CA 1
ATOM 1356 C C . GLN A 1 191 ? 19.437 17.169 -12.232 1.00 93.31 191 GLN A C 1
ATOM 1358 O O . GLN A 1 191 ? 20.062 18.204 -12.473 1.00 93.31 191 GLN A O 1
ATOM 1363 N N . CYS A 1 192 ? 18.365 17.186 -11.435 1.00 91.94 192 CYS A N 1
ATOM 1364 C CA . CYS A 1 192 ? 17.871 18.389 -10.771 1.00 91.94 192 CYS A CA 1
ATOM 1365 C C . CYS A 1 192 ? 18.858 18.901 -9.699 1.00 91.94 192 CYS A C 1
ATOM 1367 O O . CYS A 1 192 ? 19.623 18.123 -9.112 1.00 91.94 192 CYS A O 1
ATOM 1369 N N . PRO A 1 193 ? 18.762 20.190 -9.308 1.00 85.88 193 PRO A N 1
ATOM 1370 C CA . PRO A 1 193 ? 19.375 20.672 -8.073 1.00 85.88 193 PRO A CA 1
ATOM 1371 C C . PRO A 1 193 ? 18.946 19.812 -6.875 1.00 85.88 193 PRO A C 1
ATOM 1373 O O . PRO A 1 193 ? 17.756 19.610 -6.649 1.00 85.88 193 PRO A O 1
ATOM 1376 N N . GLY A 1 194 ? 19.912 19.323 -6.096 1.00 82.31 194 GLY A N 1
ATOM 1377 C CA . GLY A 1 194 ? 19.658 18.336 -5.036 1.00 82.31 194 GLY A CA 1
ATOM 1378 C C . GLY A 1 194 ? 19.965 16.892 -5.437 1.00 82.31 194 GLY A C 1
ATOM 1379 O O . GLY A 1 194 ? 19.759 16.002 -4.620 1.00 82.31 194 GLY A O 1
ATOM 1380 N N . ALA A 1 195 ? 20.508 16.696 -6.642 1.00 90.56 195 ALA A N 1
ATOM 1381 C CA . ALA A 1 195 ? 21.120 15.460 -7.111 1.00 90.56 195 ALA A CA 1
ATOM 1382 C C . ALA A 1 195 ? 20.146 14.273 -7.290 1.00 90.56 195 ALA A C 1
ATOM 1384 O O . ALA A 1 195 ? 20.478 13.111 -7.074 1.00 90.56 195 ALA A O 1
ATOM 1385 N N . ALA A 1 196 ? 18.932 14.588 -7.739 1.00 93.94 196 ALA A N 1
ATOM 1386 C CA . ALA A 1 196 ? 17.868 13.638 -8.050 1.00 93.94 196 ALA A CA 1
ATOM 1387 C C . ALA A 1 196 ? 17.205 13.984 -9.387 1.00 93.94 196 ALA A C 1
ATOM 1389 O O . ALA A 1 196 ? 17.419 15.066 -9.926 1.00 93.94 196 ALA A O 1
ATOM 1390 N N . TRP A 1 197 ? 16.367 13.094 -9.907 1.00 94.31 197 TRP A N 1
ATOM 1391 C CA . TRP A 1 197 ? 15.711 13.243 -11.207 1.00 94.31 197 TRP A CA 1
ATOM 1392 C C . TRP A 1 197 ? 14.213 13.422 -11.052 1.00 94.31 197 TRP A C 1
ATOM 1394 O O . TRP A 1 197 ? 13.625 13.047 -10.039 1.00 94.31 197 TRP A O 1
ATOM 1404 N N . GLY A 1 198 ? 13.575 13.989 -12.066 1.00 90.19 198 GLY A N 1
ATOM 1405 C CA . GLY A 1 198 ? 12.131 14.147 -12.082 1.00 90.19 198 GLY A CA 1
ATOM 1406 C C . GLY A 1 198 ? 11.658 14.809 -13.355 1.00 90.19 198 GLY A C 1
ATOM 1407 O O . GLY A 1 198 ? 12.101 14.439 -14.441 1.00 90.19 198 GLY A O 1
ATOM 1408 N N . TYR A 1 199 ? 10.755 15.771 -13.216 1.00 84.12 199 TYR A N 1
ATOM 1409 C CA . TYR A 1 199 ? 10.099 16.417 -14.346 1.00 84.12 199 TYR A CA 1
ATOM 1410 C C . TYR A 1 199 ? 10.510 17.880 -14.447 1.00 84.12 199 TYR A C 1
ATOM 1412 O O . TYR A 1 199 ? 10.553 18.593 -13.439 1.00 84.12 199 TYR A O 1
ATOM 1420 N N . THR A 1 200 ? 10.730 18.348 -15.672 1.00 81.44 200 THR A N 1
ATOM 1421 C CA . THR A 1 200 ? 10.964 19.764 -15.951 1.00 81.44 200 THR A CA 1
ATOM 1422 C C . THR A 1 200 ? 9.683 20.401 -16.475 1.00 81.44 200 THR A C 1
ATOM 1424 O O . THR A 1 200 ? 9.188 20.052 -17.542 1.00 81.44 200 THR A O 1
ATOM 1427 N N . TYR A 1 201 ? 9.140 21.371 -15.738 1.00 75.38 201 TYR A N 1
ATOM 1428 C CA . TYR A 1 201 ? 7.982 22.157 -16.170 1.00 75.38 201 TYR A CA 1
ATOM 1429 C C . TYR A 1 201 ? 8.314 23.647 -16.122 1.00 75.38 201 TYR A C 1
ATOM 1431 O O . TYR A 1 201 ? 8.755 24.160 -15.095 1.00 75.38 201 TYR A O 1
ATOM 1439 N N . ASN A 1 202 ? 8.124 24.357 -17.241 1.00 79.31 202 ASN A N 1
ATOM 1440 C CA . ASN A 1 202 ? 8.505 25.769 -17.397 1.00 79.31 202 ASN A CA 1
ATOM 1441 C C . ASN A 1 202 ? 9.962 26.066 -16.975 1.00 79.31 202 ASN A C 1
ATOM 1443 O O . ASN A 1 202 ? 10.242 27.103 -16.374 1.00 79.31 202 ASN A O 1
ATOM 1447 N N . GLY A 1 203 ? 10.883 25.140 -17.270 1.00 78.69 203 GLY A N 1
ATOM 1448 C CA . GLY A 1 203 ? 12.304 25.255 -16.924 1.00 78.69 203 GLY A CA 1
ATOM 1449 C C . GLY A 1 203 ? 12.630 25.010 -15.446 1.00 78.69 203 GLY A C 1
ATOM 1450 O O . GLY A 1 203 ? 13.762 25.245 -15.031 1.00 78.69 203 GLY A O 1
ATOM 1451 N N . VAL A 1 204 ? 11.662 24.559 -14.641 1.00 83.56 204 VAL A N 1
ATOM 1452 C CA . VAL A 1 204 ? 11.870 24.196 -13.235 1.00 83.56 204 VAL A CA 1
ATOM 1453 C C . VAL A 1 204 ? 11.882 22.680 -13.102 1.00 83.56 204 VAL A C 1
ATOM 1455 O O . VAL A 1 204 ? 10.877 22.023 -13.374 1.00 83.56 204 VAL A O 1
ATOM 1458 N N . CYS A 1 205 ? 13.016 22.146 -12.654 1.00 87.56 205 CYS A N 1
ATOM 1459 C CA . CYS A 1 205 ? 13.187 20.729 -12.352 1.00 87.56 205 CYS A CA 1
ATOM 1460 C C . CYS A 1 205 ? 12.567 20.414 -10.986 1.00 87.56 205 CYS A C 1
ATOM 1462 O O . CYS A 1 205 ? 12.930 21.031 -9.981 1.00 87.56 205 CYS A O 1
ATOM 1464 N N . THR A 1 206 ? 11.632 19.469 -10.952 1.00 87.38 206 THR A N 1
ATOM 1465 C CA . THR A 1 206 ? 11.013 18.953 -9.725 1.00 87.38 206 THR A CA 1
ATOM 1466 C C . THR A 1 206 ? 11.419 17.500 -9.562 1.00 87.38 206 THR A C 1
ATOM 1468 O O . THR A 1 206 ? 10.968 16.655 -10.333 1.00 87.38 206 THR A O 1
ATOM 1471 N N . SER A 1 207 ? 12.272 17.214 -8.577 1.00 90.31 207 SER A N 1
ATOM 1472 C CA . SER A 1 207 ? 12.703 15.849 -8.266 1.00 90.31 207 SER A CA 1
ATOM 1473 C C . SER A 1 207 ? 11.526 14.970 -7.850 1.00 90.31 207 SER A C 1
ATOM 1475 O O . SER A 1 207 ? 10.661 15.397 -7.087 1.00 90.31 207 SER A O 1
ATOM 1477 N N . SER A 1 208 ? 11.539 13.726 -8.316 1.00 90.12 208 SER A N 1
ATOM 1478 C CA . SER A 1 208 ? 10.567 12.686 -7.995 1.00 90.12 208 SER A CA 1
ATOM 1479 C C . SER A 1 208 ? 11.277 11.384 -7.647 1.00 90.12 208 SER A C 1
ATOM 1481 O O . SER A 1 208 ? 12.297 11.041 -8.254 1.00 90.12 208 SER A O 1
ATOM 1483 N N . ALA A 1 209 ? 10.716 10.645 -6.695 1.00 92.31 209 ALA A N 1
ATOM 1484 C CA . ALA A 1 209 ? 11.213 9.334 -6.295 1.00 92.31 209 ALA A CA 1
ATOM 1485 C C . ALA A 1 209 ? 11.230 8.338 -7.469 1.00 92.31 209 ALA A C 1
ATOM 1487 O O . ALA A 1 209 ? 12.217 7.635 -7.662 1.00 92.31 209 ALA A O 1
ATOM 1488 N N . ASP A 1 210 ? 10.190 8.367 -8.295 1.00 91.88 210 ASP A N 1
ATOM 1489 C CA . ASP A 1 210 ? 9.960 7.504 -9.452 1.00 91.88 210 ASP A CA 1
ATOM 1490 C C . ASP A 1 210 ? 11.048 7.646 -10.526 1.00 91.88 210 ASP A C 1
ATOM 1492 O O . ASP A 1 210 ? 11.730 6.675 -10.860 1.00 91.88 210 ASP A O 1
ATOM 1496 N N . ALA A 1 211 ? 11.269 8.867 -11.033 1.00 93.88 211 ALA A N 1
ATOM 1497 C CA . ALA A 1 211 ? 12.306 9.121 -12.036 1.00 93.88 211 ALA A CA 1
ATOM 1498 C C . ALA A 1 211 ? 13.696 8.797 -11.482 1.00 93.88 211 ALA A C 1
ATOM 1500 O O . ALA A 1 211 ? 14.516 8.196 -12.166 1.00 93.88 211 ALA A O 1
ATOM 1501 N N . THR A 1 212 ? 13.951 9.154 -10.219 1.00 96.25 212 THR A N 1
ATOM 1502 C CA . THR A 1 212 ? 15.231 8.862 -9.566 1.00 96.25 212 THR A CA 1
ATOM 1503 C C . THR A 1 212 ? 15.464 7.354 -9.454 1.00 96.25 212 THR A C 1
ATOM 1505 O O . THR A 1 212 ? 16.573 6.896 -9.715 1.00 96.25 212 THR A O 1
ATOM 1508 N N . ALA A 1 213 ? 14.431 6.567 -9.139 1.00 96.56 213 ALA A N 1
ATOM 1509 C CA . ALA A 1 213 ? 14.520 5.111 -9.081 1.00 96.56 213 ALA A CA 1
ATOM 1510 C C . ALA A 1 213 ? 14.864 4.499 -10.450 1.00 96.56 213 ALA A C 1
ATOM 1512 O O . ALA A 1 213 ? 15.806 3.709 -10.542 1.00 96.56 213 ALA A O 1
ATOM 1513 N N . TYR A 1 214 ? 14.167 4.898 -11.520 1.00 96.19 214 TYR A N 1
ATOM 1514 C CA . TYR A 1 214 ? 14.478 4.419 -12.872 1.00 96.19 214 TYR A CA 1
ATOM 1515 C C . TYR A 1 214 ? 15.870 4.846 -13.346 1.00 96.19 214 TYR A C 1
ATOM 1517 O O . TYR A 1 214 ? 16.586 4.030 -13.927 1.00 96.19 214 TYR A O 1
ATOM 1525 N N . THR A 1 215 ? 16.300 6.076 -13.049 1.00 97.88 215 THR A N 1
ATOM 1526 C CA . THR A 1 215 ? 17.655 6.533 -13.382 1.00 97.88 215 THR A CA 1
ATOM 1527 C C . THR A 1 215 ? 18.720 5.728 -12.641 1.00 97.88 215 THR A C 1
ATOM 1529 O O . THR A 1 215 ? 19.694 5.297 -13.257 1.00 97.88 215 THR A O 1
ATOM 1532 N N . VAL A 1 216 ? 18.531 5.444 -11.346 1.00 98.44 216 VAL A N 1
ATOM 1533 C CA . VAL A 1 216 ? 19.440 4.564 -10.590 1.00 98.44 216 VAL A CA 1
ATOM 1534 C C . VAL A 1 216 ? 19.516 3.186 -11.250 1.00 98.44 216 VAL A C 1
ATOM 1536 O O . VAL A 1 216 ? 20.616 2.707 -11.522 1.00 98.44 216 VAL A O 1
ATOM 1539 N N . LEU A 1 217 ? 18.376 2.572 -11.584 1.00 97.62 217 LEU A N 1
ATOM 1540 C CA . LEU A 1 217 ? 18.337 1.270 -12.261 1.00 97.62 217 LEU A CA 1
ATOM 1541 C C . LEU A 1 217 ? 19.090 1.277 -13.603 1.00 97.62 217 LEU A C 1
ATOM 1543 O O . LEU A 1 217 ? 19.844 0.341 -13.876 1.00 97.62 217 LEU A O 1
ATOM 1547 N N . ALA A 1 218 ? 18.935 2.334 -14.403 1.00 98.19 218 ALA A N 1
ATOM 1548 C CA . ALA A 1 218 ? 19.600 2.491 -15.697 1.00 98.19 218 ALA A CA 1
ATOM 1549 C C . ALA A 1 218 ? 21.121 2.702 -15.585 1.00 98.19 218 ALA A C 1
ATOM 1551 O O . ALA A 1 218 ? 21.892 2.230 -16.426 1.00 98.19 218 ALA A O 1
ATOM 1552 N N . LEU A 1 219 ? 21.566 3.408 -14.543 1.00 98.44 219 LEU A N 1
ATOM 1553 C CA . LEU A 1 219 ? 22.969 3.758 -14.331 1.00 98.44 219 LEU A CA 1
ATOM 1554 C C . LEU A 1 219 ? 23.758 2.674 -13.583 1.00 98.44 219 LEU A C 1
ATOM 1556 O O . LEU A 1 219 ? 24.964 2.547 -13.794 1.00 98.44 219 LEU A O 1
ATOM 1560 N N . LEU A 1 220 ? 23.114 1.857 -12.742 1.00 97.81 220 LEU A N 1
ATOM 1561 C CA . LEU A 1 220 ? 23.776 0.823 -11.930 1.00 97.81 220 LEU A CA 1
ATOM 1562 C C . LEU A 1 220 ? 24.734 -0.104 -12.711 1.00 97.81 220 LEU A C 1
ATOM 1564 O O . LEU A 1 220 ? 25.828 -0.374 -12.200 1.00 97.81 220 LEU A O 1
ATOM 1568 N N . PRO A 1 221 ? 24.409 -0.586 -13.931 1.00 96.44 221 PRO A N 1
ATOM 1569 C CA . PRO A 1 221 ? 25.335 -1.387 -14.740 1.00 96.44 221 PRO A CA 1
ATOM 1570 C C . PRO A 1 221 ? 26.617 -0.646 -15.150 1.00 96.44 221 PRO A C 1
ATOM 1572 O O . PRO A 1 221 ? 27.647 -1.275 -15.380 1.00 96.44 221 PRO A O 1
ATOM 1575 N N . GLN A 1 222 ? 26.569 0.686 -15.188 1.00 97.44 222 GLN A N 1
ATOM 1576 C CA . GLN A 1 222 ? 27.639 1.578 -15.634 1.00 97.44 222 GLN A CA 1
ATOM 1577 C C . GLN A 1 222 ? 28.497 2.121 -14.479 1.00 97.44 222 GLN A C 1
ATOM 1579 O O . GLN A 1 222 ? 29.411 2.910 -14.708 1.00 97.44 222 GLN A O 1
ATOM 1584 N N . LYS A 1 223 ? 28.261 1.676 -13.236 1.00 95.88 223 LYS A N 1
ATOM 1585 C CA . LYS A 1 223 ? 28.894 2.202 -12.007 1.00 95.88 223 LYS A CA 1
ATOM 1586 C C . LYS A 1 223 ? 30.427 2.134 -11.940 1.00 95.88 223 LYS A C 1
ATOM 1588 O O . LYS A 1 223 ? 31.018 2.587 -10.966 1.00 95.88 223 LYS A O 1
ATOM 1593 N N . THR A 1 224 ? 31.090 1.496 -12.903 1.00 96.25 224 THR A N 1
ATOM 1594 C CA . THR A 1 224 ? 32.556 1.530 -13.010 1.00 96.25 224 THR A CA 1
ATOM 1595 C C . THR A 1 224 ? 33.073 2.867 -13.536 1.00 96.25 224 THR A C 1
ATOM 1597 O O . THR A 1 224 ? 34.244 3.177 -13.325 1.00 96.25 224 THR A O 1
ATOM 1600 N N . ASP A 1 225 ? 32.230 3.648 -14.216 1.00 97.06 225 ASP A N 1
ATOM 1601 C CA . ASP A 1 225 ? 32.525 5.038 -14.553 1.00 97.06 225 ASP A CA 1
ATOM 1602 C C . ASP A 1 225 ? 32.395 5.917 -13.288 1.00 97.06 225 ASP A C 1
ATOM 1604 O O . ASP A 1 225 ? 31.338 5.908 -12.649 1.00 97.06 225 ASP A O 1
ATOM 1608 N N . PRO A 1 226 ? 33.434 6.683 -12.897 1.00 97.38 226 PRO A N 1
ATOM 1609 C CA . PRO A 1 226 ? 33.393 7.524 -11.700 1.00 97.38 226 PRO A CA 1
ATOM 1610 C C . PRO A 1 226 ? 32.292 8.594 -11.688 1.00 97.38 226 PRO A C 1
ATOM 1612 O O . PRO A 1 226 ? 31.772 8.909 -10.616 1.00 97.38 226 PRO A O 1
ATOM 1615 N N . ALA A 1 227 ? 31.940 9.167 -12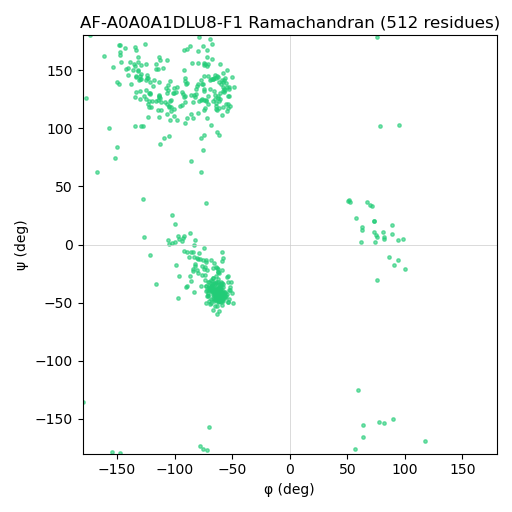.843 1.00 95.81 227 ALA A N 1
ATOM 1616 C CA . ALA A 1 227 ? 30.883 10.173 -12.925 1.00 95.81 227 ALA A CA 1
ATOM 1617 C C . ALA A 1 227 ? 29.513 9.526 -12.693 1.00 95.81 227 ALA A C 1
ATOM 1619 O O . ALA A 1 227 ? 28.708 10.043 -11.920 1.00 95.81 227 ALA A O 1
ATOM 1620 N N . VAL A 1 228 ? 29.297 8.347 -13.283 1.00 97.94 228 VAL A N 1
ATOM 1621 C CA . VAL A 1 228 ? 28.089 7.544 -13.063 1.00 97.94 228 VAL A CA 1
ATOM 1622 C C . VAL A 1 228 ? 27.983 7.103 -11.603 1.00 97.94 228 VAL A C 1
ATOM 1624 O O . VAL A 1 228 ? 26.922 7.238 -11.003 1.00 97.94 228 VAL A O 1
ATOM 1627 N N . ALA A 1 229 ? 29.074 6.609 -11.012 1.00 97.88 229 ALA A N 1
ATOM 1628 C CA . ALA A 1 229 ? 29.098 6.193 -9.610 1.00 97.88 229 ALA A CA 1
ATOM 1629 C C . ALA A 1 229 ? 28.715 7.344 -8.670 1.00 97.88 229 ALA A C 1
ATOM 1631 O O . ALA A 1 229 ? 27.865 7.171 -7.804 1.00 97.88 229 ALA A O 1
ATOM 1632 N N . THR A 1 230 ? 29.280 8.534 -8.901 1.00 97.44 230 THR A N 1
ATOM 1633 C CA . THR A 1 230 ? 28.950 9.740 -8.125 1.00 97.44 230 THR A CA 1
ATOM 1634 C C . THR A 1 230 ? 27.466 10.089 -8.254 1.00 97.44 230 THR A C 1
ATOM 1636 O O . THR A 1 230 ? 26.796 10.318 -7.252 1.00 97.44 230 THR A O 1
ATOM 1639 N N . ALA A 1 231 ? 26.932 10.062 -9.479 1.00 97.62 231 ALA A N 1
ATOM 1640 C CA . ALA A 1 231 ? 25.524 10.343 -9.737 1.00 97.62 231 ALA A CA 1
ATOM 1641 C C . ALA A 1 231 ? 24.588 9.344 -9.028 1.00 97.62 231 ALA A C 1
ATOM 1643 O O . ALA A 1 231 ? 23.564 9.757 -8.487 1.00 97.62 231 ALA A O 1
ATOM 1644 N N . ILE A 1 232 ? 24.945 8.053 -8.991 1.00 98.00 232 ILE A N 1
ATOM 1645 C CA . ILE A 1 232 ? 24.203 7.010 -8.262 1.00 98.00 232 ILE A CA 1
ATOM 1646 C C . ILE A 1 232 ? 24.253 7.251 -6.748 1.00 98.00 232 ILE A C 1
ATOM 1648 O O . ILE A 1 232 ? 23.207 7.218 -6.103 1.00 98.00 232 ILE A O 1
ATOM 1652 N N . ASP A 1 233 ? 25.437 7.495 -6.181 1.00 98.06 233 ASP A N 1
ATOM 1653 C CA . ASP A 1 233 ? 25.615 7.692 -4.735 1.00 98.06 233 ASP A CA 1
ATOM 1654 C C . ASP A 1 233 ? 24.811 8.903 -4.230 1.00 98.06 233 ASP A C 1
ATOM 1656 O O . ASP A 1 233 ? 24.147 8.846 -3.186 1.00 98.06 233 ASP A O 1
ATOM 1660 N N . ASP A 1 234 ? 24.809 9.985 -5.007 1.00 97.62 234 ASP A N 1
ATOM 1661 C CA . ASP A 1 234 ? 24.016 11.176 -4.725 1.00 97.62 234 ASP A CA 1
ATOM 1662 C C . ASP A 1 234 ? 22.503 10.891 -4.807 1.00 97.62 234 ASP A C 1
ATOM 1664 O O . ASP A 1 234 ? 21.743 11.282 -3.913 1.00 97.62 234 ASP A O 1
ATOM 1668 N N . ALA A 1 235 ? 22.064 10.144 -5.828 1.00 97.38 235 ALA A N 1
ATOM 1669 C CA . ALA A 1 235 ? 20.668 9.736 -6.005 1.00 97.38 235 ALA A CA 1
ATOM 1670 C C . ALA A 1 235 ? 20.161 8.892 -4.831 1.00 97.38 235 ALA A C 1
ATOM 1672 O O . ALA A 1 235 ? 19.068 9.121 -4.306 1.00 97.38 235 ALA A O 1
ATOM 1673 N N . ILE A 1 236 ? 20.967 7.911 -4.413 1.00 98.06 236 ILE A N 1
ATOM 1674 C CA . ILE A 1 236 ? 20.678 7.036 -3.278 1.00 98.06 236 ILE A CA 1
ATOM 1675 C C . ILE A 1 236 ? 20.565 7.877 -2.011 1.00 98.06 236 ILE A C 1
ATOM 1677 O O . ILE A 1 236 ? 19.568 7.767 -1.300 1.00 98.06 236 ILE A O 1
ATOM 1681 N N . THR A 1 237 ? 21.526 8.772 -1.767 1.00 97.62 237 THR A N 1
ATOM 1682 C CA . THR A 1 237 ? 21.499 9.684 -0.614 1.00 97.62 237 THR A CA 1
ATOM 1683 C C . THR A 1 237 ? 20.218 10.519 -0.594 1.00 97.62 237 THR A C 1
ATOM 1685 O O . THR A 1 237 ? 19.593 10.691 0.458 1.00 97.62 237 THR A O 1
ATOM 1688 N N . TRP A 1 238 ? 19.783 11.016 -1.755 1.00 96.25 238 TRP A N 1
ATOM 1689 C CA . TRP A 1 238 ? 18.533 11.758 -1.864 1.00 96.25 238 TRP A CA 1
ATOM 1690 C C . TRP A 1 238 ? 17.310 10.884 -1.556 1.00 96.25 238 TRP A C 1
ATOM 1692 O O . TRP A 1 238 ? 16.481 11.288 -0.735 1.00 96.25 238 TRP A O 1
ATOM 1702 N N . LEU A 1 239 ? 17.212 9.682 -2.141 1.00 96.31 239 LEU A N 1
ATOM 1703 C CA . LEU A 1 239 ? 16.124 8.728 -1.885 1.00 96.31 239 LEU A CA 1
ATOM 1704 C C . LEU A 1 239 ? 16.052 8.348 -0.400 1.00 96.31 239 LEU A C 1
ATOM 1706 O O . LEU A 1 239 ? 14.987 8.415 0.212 1.00 96.31 239 LEU A O 1
ATOM 1710 N N . GLU A 1 240 ? 17.178 8.023 0.230 1.00 95.62 240 GLU A N 1
ATOM 1711 C CA . GLU A 1 240 ? 17.221 7.727 1.663 1.00 95.62 240 GLU A CA 1
ATOM 1712 C C . GLU A 1 240 ? 16.704 8.883 2.531 1.00 95.62 240 GLU A C 1
ATOM 1714 O O . GLU A 1 240 ? 16.095 8.644 3.581 1.00 95.62 240 GLU A O 1
ATOM 1719 N N . GLY A 1 241 ? 16.950 10.123 2.098 1.00 93.62 241 GLY A N 1
ATOM 1720 C CA . GLY A 1 241 ? 16.453 11.340 2.734 1.00 93.62 241 GLY A CA 1
ATOM 1721 C C . GLY A 1 241 ? 14.958 11.590 2.516 1.00 93.62 241 GLY A C 1
ATOM 1722 O O . GLY A 1 241 ? 14.331 12.228 3.364 1.00 93.62 241 GLY A O 1
ATOM 1723 N N . GLN A 1 242 ? 14.378 11.075 1.427 1.00 93.00 242 GLN A N 1
ATOM 1724 C CA . GLN A 1 242 ? 12.936 11.150 1.165 1.00 93.00 242 GLN A CA 1
ATOM 1725 C C . GLN A 1 242 ? 12.142 10.041 1.855 1.00 93.00 242 GLN A C 1
ATOM 1727 O O . GLN A 1 242 ? 10.940 10.208 2.079 1.00 93.00 242 GLN A O 1
ATOM 1732 N N . GLN A 1 243 ? 12.783 8.919 2.201 1.00 95.19 243 GLN A N 1
ATOM 1733 C CA . GLN A 1 243 ? 12.086 7.809 2.838 1.00 95.19 243 GLN A CA 1
ATOM 1734 C C . GLN A 1 243 ? 11.491 8.237 4.180 1.00 95.19 243 GLN A C 1
ATOM 1736 O O . GLN A 1 243 ? 12.178 8.692 5.100 1.00 95.19 243 GLN A O 1
ATOM 1741 N N . ARG A 1 244 ? 10.183 8.049 4.311 1.00 93.19 244 ARG A N 1
ATOM 1742 C CA . ARG A 1 244 ? 9.438 8.468 5.492 1.00 93.19 244 ARG A CA 1
ATOM 1743 C C . ARG A 1 244 ? 9.612 7.475 6.634 1.00 93.19 244 ARG A C 1
ATOM 1745 O O . ARG A 1 244 ? 10.040 6.338 6.460 1.00 93.19 244 ARG A O 1
ATOM 1752 N N . ALA A 1 245 ? 9.219 7.894 7.836 1.00 91.81 245 ALA A N 1
ATOM 1753 C CA . ALA A 1 245 ? 9.296 7.051 9.031 1.00 91.81 245 ALA A CA 1
ATOM 1754 C C . ALA A 1 245 ? 8.418 5.786 8.955 1.00 91.81 245 ALA A C 1
ATOM 1756 O O . ALA A 1 245 ? 8.647 4.845 9.712 1.00 91.81 245 ALA A O 1
ATOM 1757 N N . ASP A 1 246 ? 7.409 5.773 8.080 1.00 90.62 246 ASP A N 1
ATOM 1758 C CA . ASP A 1 246 ? 6.587 4.595 7.788 1.00 90.62 246 ASP A CA 1
ATOM 1759 C C . ASP A 1 246 ? 7.222 3.656 6.745 1.00 90.62 246 ASP A C 1
ATOM 1761 O O . ASP A 1 246 ? 6.715 2.556 6.552 1.00 90.62 246 ASP A O 1
ATOM 1765 N N . GLY A 1 247 ? 8.346 4.046 6.134 1.00 94.44 247 GLY A N 1
ATOM 1766 C CA . GLY A 1 247 ? 9.066 3.292 5.106 1.00 94.44 247 GLY A CA 1
ATOM 1767 C C . GLY A 1 247 ? 8.690 3.668 3.672 1.00 94.44 247 GLY A C 1
ATOM 1768 O O . GLY A 1 247 ? 9.428 3.301 2.758 1.00 94.44 247 GLY A O 1
ATOM 1769 N N . GLY A 1 248 ? 7.597 4.408 3.477 1.00 94.88 248 GLY A N 1
ATOM 1770 C CA . GLY A 1 248 ? 7.100 4.787 2.159 1.00 94.88 248 GLY A CA 1
ATOM 1771 C C . GLY A 1 248 ? 7.714 6.072 1.596 1.00 94.88 248 GLY A C 1
ATOM 1772 O O . GLY A 1 248 ? 8.415 6.821 2.285 1.00 94.88 248 GLY A O 1
ATOM 1773 N N . PHE A 1 249 ? 7.405 6.320 0.330 1.00 93.56 249 PHE A N 1
ATOM 1774 C CA . PHE A 1 249 ? 7.782 7.481 -0.469 1.00 93.56 249 PHE A CA 1
ATOM 1775 C C . PHE A 1 249 ? 6.514 8.165 -0.961 1.00 93.56 249 PHE A C 1
ATOM 1777 O O . PHE A 1 249 ? 5.538 7.488 -1.258 1.00 93.56 249 PHE A O 1
ATOM 1784 N N . GLY A 1 250 ? 6.490 9.497 -0.963 1.00 83.50 250 GLY A N 1
ATOM 1785 C CA . GLY A 1 250 ? 5.303 10.236 -1.388 1.00 83.50 250 GLY A CA 1
ATOM 1786 C C . GLY A 1 250 ? 5.257 10.542 -2.876 1.00 83.50 250 GLY A C 1
ATOM 1787 O O . GLY A 1 250 ? 6.267 10.430 -3.558 1.00 83.50 250 GLY A O 1
ATOM 1788 N N . ASP A 1 251 ? 4.089 10.993 -3.331 1.00 71.44 251 ASP A N 1
ATOM 1789 C CA . ASP A 1 251 ? 3.874 11.530 -4.679 1.00 71.44 251 ASP A CA 1
ATOM 1790 C C . ASP A 1 251 ? 4.657 12.848 -4.854 1.00 71.44 251 ASP A C 1
ATOM 1792 O O . ASP A 1 251 ? 4.707 13.673 -3.933 1.00 71.44 251 ASP A O 1
ATOM 1796 N N . TRP A 1 252 ? 5.227 13.080 -6.036 1.00 64.25 252 TRP A N 1
ATOM 1797 C CA . TRP A 1 252 ? 5.991 14.280 -6.392 1.00 64.25 252 TRP A CA 1
ATOM 1798 C C . TRP A 1 252 ? 5.494 14.957 -7.685 1.00 64.25 252 TRP A C 1
ATOM 1800 O O . TRP A 1 252 ? 6.285 15.451 -8.487 1.00 64.25 252 TRP A O 1
ATOM 1810 N N . GLY A 1 253 ? 4.175 15.015 -7.898 1.00 57.72 253 GLY A N 1
ATOM 1811 C CA . GLY A 1 253 ? 3.559 15.835 -8.949 1.00 57.72 253 GLY A CA 1
ATOM 1812 C C . GLY A 1 253 ? 3.503 17.347 -8.649 1.00 57.72 253 GLY A C 1
ATOM 1813 O O . GLY A 1 253 ? 3.695 17.793 -7.520 1.00 57.72 253 GLY A O 1
ATOM 1814 N N . VAL A 1 254 ? 3.128 18.150 -9.658 1.00 41.47 254 VAL A N 1
ATOM 1815 C CA . VAL A 1 254 ? 3.052 19.639 -9.630 1.00 41.47 254 VAL A CA 1
ATOM 1816 C C . VAL A 1 254 ? 2.121 20.206 -8.531 1.00 41.47 254 VAL A C 1
ATOM 1818 O O . VAL A 1 254 ? 2.142 21.401 -8.250 1.00 41.47 254 VAL A O 1
ATOM 1821 N N . ASN A 1 255 ? 1.314 19.352 -7.888 1.00 42.75 255 ASN A N 1
ATOM 1822 C CA . ASN A 1 255 ? 0.423 19.686 -6.770 1.00 42.75 255 ASN A CA 1
ATOM 1823 C C . ASN A 1 255 ? 0.624 18.796 -5.527 1.00 42.75 255 ASN A C 1
ATOM 1825 O O . ASN A 1 255 ? -0.156 18.897 -4.577 1.00 42.75 255 ASN A O 1
ATOM 1829 N N . SER A 1 256 ? 1.633 17.923 -5.520 1.00 54.34 256 SER A N 1
ATOM 1830 C CA . SER A 1 256 ? 1.940 17.088 -4.365 1.00 54.34 256 SER A CA 1
ATOM 1831 C C . SER A 1 256 ? 2.953 17.773 -3.453 1.00 54.34 256 SER A C 1
ATOM 1833 O O . SER A 1 256 ? 3.789 18.572 -3.866 1.00 54.34 256 SER A O 1
ATOM 1835 N N . THR A 1 257 ? 2.854 17.464 -2.167 1.00 51.16 257 THR A N 1
ATOM 1836 C CA . THR A 1 257 ? 3.763 17.965 -1.132 1.00 51.16 257 THR A CA 1
ATOM 1837 C C . THR A 1 257 ? 4.752 16.895 -0.663 1.00 51.16 257 THR A C 1
ATOM 1839 O O . THR A 1 257 ? 5.514 17.160 0.264 1.00 51.16 257 THR A O 1
ATOM 1842 N N . GLY A 1 258 ? 4.699 15.675 -1.223 1.00 59.69 258 GLY A N 1
ATOM 1843 C CA . GLY A 1 258 ? 5.450 14.514 -0.722 1.00 59.69 258 GLY A CA 1
ATOM 1844 C C . GLY A 1 258 ? 5.050 14.100 0.705 1.00 59.69 258 GLY A C 1
ATOM 1845 O O . GLY A 1 258 ? 5.778 13.390 1.402 1.00 59.69 258 GLY A O 1
ATOM 1846 N N . THR A 1 259 ? 3.908 14.590 1.208 1.00 65.31 259 THR A N 1
ATOM 1847 C CA . THR A 1 259 ? 3.530 14.442 2.628 1.00 65.31 259 THR A CA 1
ATOM 1848 C C . THR A 1 259 ? 2.772 13.160 2.951 1.00 65.31 259 THR A C 1
ATOM 1850 O O . THR A 1 259 ? 2.630 12.834 4.136 1.00 65.31 259 THR A O 1
ATOM 1853 N N . THR A 1 260 ? 2.341 12.417 1.937 1.00 81.75 260 THR A N 1
ATOM 1854 C CA . THR A 1 260 ? 1.668 11.122 2.049 1.00 81.75 260 THR A CA 1
ATOM 1855 C C . THR A 1 260 ? 2.412 10.115 1.198 1.00 81.75 260 THR A C 1
ATOM 1857 O O . THR A 1 260 ? 2.663 10.402 0.033 1.00 81.75 260 THR A O 1
ATOM 1860 N N . SER A 1 261 ? 2.776 8.979 1.794 1.00 91.19 261 SER A N 1
ATOM 1861 C CA . SER A 1 261 ? 3.366 7.859 1.067 1.00 91.19 261 SER A CA 1
ATOM 1862 C C . SER A 1 261 ? 2.346 7.268 0.097 1.00 91.19 261 SER A C 1
ATOM 1864 O O . SER A 1 261 ? 1.165 7.198 0.446 1.00 91.19 261 SER A O 1
ATOM 1866 N N . GLU A 1 262 ? 2.801 6.834 -1.070 1.00 92.88 262 GLU A N 1
ATOM 1867 C CA . GLU A 1 262 ? 1.991 6.147 -2.067 1.00 92.88 262 GLU A CA 1
ATOM 1868 C C . GLU A 1 262 ? 2.732 4.901 -2.606 1.00 92.88 262 GLU A C 1
ATOM 1870 O O . GLU A 1 262 ? 3.904 4.688 -2.288 1.00 92.88 262 GLU A O 1
ATOM 1875 N N . ILE A 1 263 ? 2.053 4.016 -3.333 1.00 94.44 263 ILE A N 1
ATOM 1876 C CA . ILE A 1 263 ? 2.582 2.688 -3.674 1.00 94.44 263 ILE A CA 1
ATOM 1877 C C . ILE A 1 263 ? 3.469 2.619 -4.920 1.00 94.44 263 ILE A C 1
ATOM 1879 O O . ILE A 1 263 ? 4.382 1.790 -4.921 1.00 94.44 263 ILE A O 1
ATOM 1883 N N . ASN A 1 264 ? 3.255 3.459 -5.938 1.00 90.88 264 ASN A N 1
ATOM 1884 C CA . ASN A 1 264 ? 3.993 3.426 -7.201 1.00 90.88 264 ASN A CA 1
ATOM 1885 C C . ASN A 1 264 ? 5.486 3.723 -6.992 1.00 90.88 264 ASN A C 1
ATOM 1887 O O . ASN A 1 264 ? 6.332 2.845 -7.189 1.00 90.88 264 ASN A O 1
ATOM 1891 N N . GLY A 1 265 ? 5.802 4.894 -6.461 1.00 92.50 265 GLY A N 1
ATOM 1892 C CA . GLY A 1 265 ? 7.129 5.358 -6.128 1.00 92.50 265 GLY A CA 1
ATOM 1893 C C . GLY A 1 265 ? 7.728 4.533 -5.000 1.00 92.50 265 GLY A C 1
ATOM 1894 O O . GLY A 1 265 ? 8.900 4.171 -5.073 1.00 92.50 265 GLY A O 1
ATOM 1895 N N . THR A 1 266 ? 6.948 4.133 -3.985 1.00 97.44 266 THR A N 1
ATOM 1896 C CA . THR A 1 266 ? 7.492 3.269 -2.918 1.00 97.44 266 THR A CA 1
ATOM 1897 C C . THR A 1 266 ? 7.985 1.927 -3.459 1.00 97.44 266 THR A C 1
ATOM 1899 O O . THR A 1 266 ? 9.065 1.475 -3.071 1.00 97.44 266 THR A O 1
ATOM 1902 N N . GLY A 1 267 ? 7.234 1.278 -4.351 1.00 97.69 267 GLY A N 1
ATOM 1903 C CA . GLY A 1 267 ? 7.638 -0.006 -4.919 1.00 97.69 267 GLY A CA 1
ATOM 1904 C C . GLY A 1 267 ? 8.789 0.111 -5.924 1.00 97.69 267 GLY A C 1
ATOM 1905 O O . GLY A 1 267 ? 9.727 -0.688 -5.855 1.00 97.69 267 GLY A O 1
ATOM 1906 N N . LEU A 1 268 ? 8.791 1.144 -6.775 1.00 96.75 268 LEU A N 1
ATOM 1907 C CA . LEU A 1 268 ? 9.911 1.434 -7.681 1.00 96.75 268 LEU A CA 1
ATOM 1908 C C . LEU A 1 268 ? 11.201 1.743 -6.913 1.00 96.75 268 LEU A C 1
ATOM 1910 O O . LEU A 1 268 ? 12.269 1.230 -7.247 1.00 96.75 268 LEU A O 1
ATOM 1914 N N . VAL A 1 269 ? 11.117 2.528 -5.838 1.00 98.00 269 VAL A N 1
ATOM 1915 C CA . VAL A 1 269 ? 12.280 2.825 -4.996 1.00 98.00 269 VAL A CA 1
ATOM 1916 C C . VAL A 1 269 ? 12.740 1.594 -4.222 1.00 98.00 269 VAL A C 1
ATOM 1918 O O . VAL A 1 269 ? 13.945 1.378 -4.102 1.00 98.00 269 VAL A O 1
ATOM 1921 N N . ALA A 1 270 ? 11.822 0.750 -3.735 1.00 98.56 270 ALA A N 1
ATOM 1922 C CA . ALA A 1 270 ? 12.197 -0.532 -3.138 1.00 98.56 270 ALA A CA 1
ATOM 1923 C C . ALA A 1 270 ? 13.015 -1.381 -4.123 1.00 98.56 270 ALA A C 1
ATOM 1925 O O . ALA A 1 270 ? 14.022 -1.969 -3.725 1.00 98.56 270 ALA A O 1
ATOM 1926 N N . TRP A 1 271 ? 12.623 -1.393 -5.401 1.00 97.88 271 TRP A N 1
ATOM 1927 C CA . TRP A 1 271 ? 13.360 -2.078 -6.458 1.00 97.88 271 TRP A CA 1
ATOM 1928 C C . TRP A 1 271 ? 14.743 -1.468 -6.704 1.00 97.88 271 TRP A C 1
ATOM 1930 O O . TRP A 1 271 ? 15.745 -2.177 -6.616 1.00 97.88 271 TRP A O 1
ATOM 1940 N N . ALA A 1 272 ? 14.820 -0.156 -6.931 1.00 98.25 272 ALA A N 1
ATOM 1941 C CA . ALA A 1 272 ? 16.079 0.533 -7.209 1.00 98.25 272 ALA A CA 1
ATOM 1942 C C . ALA A 1 272 ? 17.088 0.422 -6.057 1.00 98.25 272 ALA A C 1
ATOM 1944 O O . ALA A 1 272 ? 18.247 0.067 -6.276 1.00 98.25 272 ALA A O 1
ATOM 1945 N N . LEU A 1 273 ? 16.649 0.666 -4.817 1.00 98.56 273 LEU A N 1
ATOM 1946 C CA . LEU A 1 273 ? 17.492 0.531 -3.626 1.00 98.56 273 LEU A CA 1
ATOM 1947 C C . LEU A 1 273 ? 17.924 -0.921 -3.408 1.00 98.56 273 LEU A C 1
ATOM 1949 O O . LEU A 1 273 ? 19.065 -1.180 -3.031 1.00 98.56 273 LEU A O 1
ATOM 1953 N N . GLY A 1 274 ? 17.035 -1.876 -3.680 1.00 97.94 274 GLY A N 1
ATOM 1954 C CA . GLY A 1 274 ? 17.345 -3.295 -3.598 1.00 97.94 274 GLY A CA 1
ATOM 1955 C C . GLY A 1 274 ? 18.442 -3.713 -4.581 1.00 97.94 274 GLY A C 1
ATOM 1956 O O . GLY A 1 274 ? 19.411 -4.356 -4.171 1.00 97.94 274 GLY A O 1
ATOM 1957 N N . GLU A 1 275 ? 18.344 -3.290 -5.845 1.00 96.75 275 GLU A N 1
ATOM 1958 C CA . GLU A 1 275 ? 19.370 -3.524 -6.874 1.00 96.75 275 GLU A CA 1
ATOM 1959 C C . GLU A 1 275 ? 20.688 -2.792 -6.572 1.00 96.75 275 GLU A C 1
ATOM 1961 O O . GLU A 1 275 ? 21.768 -3.309 -6.873 1.00 96.75 275 GLU A O 1
ATOM 1966 N N . ALA A 1 276 ? 20.622 -1.618 -5.939 1.00 97.19 276 ALA A N 1
ATOM 1967 C CA . ALA A 1 276 ? 21.797 -0.869 -5.496 1.00 97.19 276 ALA A CA 1
ATOM 1968 C C . ALA A 1 276 ? 22.504 -1.498 -4.278 1.00 97.19 276 ALA A C 1
ATOM 1970 O O . ALA A 1 276 ? 23.661 -1.178 -4.006 1.00 97.19 276 ALA A O 1
ATOM 1971 N N . GLY A 1 277 ? 21.849 -2.423 -3.568 1.00 97.19 277 GLY A N 1
ATOM 1972 C CA . GLY A 1 277 ? 22.377 -3.072 -2.364 1.00 97.19 277 GLY A CA 1
ATOM 1973 C C . GLY A 1 277 ? 21.960 -2.411 -1.045 1.00 97.19 277 GLY A C 1
ATOM 1974 O O . GLY A 1 277 ? 22.342 -2.900 0.023 1.00 97.19 277 GLY A O 1
ATOM 1975 N N . GLU A 1 278 ? 21.112 -1.381 -1.089 1.00 98.00 278 GLU A N 1
ATOM 1976 C CA . GLU A 1 278 ? 20.579 -0.633 0.059 1.00 98.00 278 GLU A CA 1
ATOM 1977 C C . GLU A 1 278 ? 19.464 -1.404 0.782 1.00 98.00 278 GLU A C 1
ATOM 1979 O O . GLU A 1 278 ? 18.295 -1.016 0.872 1.00 98.00 278 GLU A O 1
ATOM 1984 N N . THR A 1 279 ? 19.853 -2.562 1.314 1.00 96.56 279 THR A N 1
ATOM 1985 C CA . THR A 1 279 ? 18.950 -3.636 1.741 1.00 96.56 279 THR A CA 1
ATOM 1986 C C . THR A 1 279 ? 17.943 -3.185 2.798 1.00 96.56 279 THR A C 1
ATOM 1988 O O . THR A 1 279 ? 16.761 -3.499 2.692 1.00 96.56 279 THR A O 1
ATOM 1991 N N . GLN A 1 280 ? 18.373 -2.446 3.826 1.00 97.25 280 GLN A N 1
ATOM 1992 C CA . GLN A 1 280 ? 17.479 -2.043 4.918 1.00 97.25 280 GLN A CA 1
ATOM 1993 C C . GLN A 1 280 ? 16.387 -1.078 4.435 1.00 97.25 280 GLN A C 1
ATOM 1995 O O . GLN A 1 280 ? 15.233 -1.178 4.857 1.00 97.25 280 GLN A O 1
ATOM 2000 N N . ARG A 1 281 ? 16.752 -0.153 3.546 1.00 98.00 281 ARG A N 1
ATOM 2001 C CA . ARG A 1 281 ? 15.848 0.855 2.990 1.00 98.00 281 ARG A CA 1
ATOM 2002 C C . ARG A 1 281 ? 14.858 0.229 2.020 1.00 98.00 281 ARG A C 1
ATOM 2004 O O . ARG A 1 281 ? 13.659 0.477 2.148 1.00 98.00 281 ARG A O 1
ATOM 2011 N N . ALA A 1 282 ? 15.349 -0.647 1.143 1.00 98.44 282 ALA A N 1
ATOM 2012 C CA . ALA A 1 282 ? 14.530 -1.443 0.236 1.00 98.44 282 ALA A CA 1
ATOM 2013 C C . ALA A 1 282 ? 13.510 -2.301 0.999 1.00 98.44 282 ALA A C 1
ATOM 2015 O O . ALA A 1 282 ? 12.322 -2.279 0.696 1.00 98.44 282 ALA A O 1
ATOM 2016 N N . GLN A 1 283 ? 13.947 -2.987 2.060 1.00 98.06 283 GLN A N 1
ATOM 2017 C CA . GLN A 1 283 ? 13.079 -3.809 2.906 1.00 98.06 283 GLN A CA 1
ATOM 2018 C C . GLN A 1 283 ? 11.992 -3.001 3.625 1.00 98.06 283 GLN A C 1
ATOM 2020 O O . GLN A 1 283 ? 10.865 -3.482 3.770 1.00 98.06 283 GLN A O 1
ATOM 2025 N N . ALA A 1 284 ? 12.308 -1.788 4.086 1.00 97.75 284 ALA A N 1
ATOM 2026 C CA . ALA A 1 284 ? 11.326 -0.902 4.707 1.00 97.75 284 ALA A CA 1
ATOM 2027 C C . ALA A 1 284 ? 10.262 -0.440 3.696 1.00 97.75 284 ALA A C 1
ATOM 2029 O O . ALA A 1 284 ? 9.072 -0.509 4.001 1.00 97.75 284 ALA A O 1
ATOM 2030 N N . ALA A 1 285 ? 10.678 -0.061 2.484 1.00 98.25 285 ALA A N 1
ATOM 2031 C CA . ALA A 1 285 ? 9.773 0.311 1.399 1.00 98.25 285 ALA A CA 1
ATOM 2032 C C . ALA A 1 285 ? 8.904 -0.875 0.946 1.00 98.25 285 ALA A C 1
ATOM 2034 O O . ALA A 1 285 ? 7.682 -0.769 0.905 1.00 98.25 285 ALA A O 1
ATOM 2035 N N . ALA A 1 286 ? 9.498 -2.051 0.729 1.00 98.38 286 ALA A N 1
ATOM 2036 C CA . ALA A 1 286 ? 8.765 -3.266 0.377 1.00 98.38 286 ALA A CA 1
ATOM 2037 C C . ALA A 1 286 ? 7.767 -3.691 1.471 1.00 98.38 286 ALA A C 1
ATOM 2039 O O . ALA A 1 286 ? 6.658 -4.125 1.164 1.00 98.38 286 ALA A O 1
ATOM 2040 N N . THR A 1 287 ? 8.122 -3.529 2.754 1.00 97.62 287 THR A N 1
ATOM 2041 C CA . THR A 1 287 ? 7.193 -3.765 3.875 1.00 97.62 287 THR A CA 1
ATOM 2042 C C . THR A 1 287 ? 6.004 -2.811 3.816 1.00 97.62 287 THR A C 1
ATOM 2044 O O . THR A 1 287 ? 4.875 -3.256 4.014 1.00 97.62 287 THR A O 1
ATOM 2047 N N . TRP A 1 288 ? 6.237 -1.532 3.502 1.00 97.44 288 TRP A N 1
ATOM 2048 C CA . TRP A 1 288 ? 5.164 -0.556 3.318 1.00 97.44 288 TRP A CA 1
ATOM 2049 C C . TRP A 1 288 ? 4.227 -0.972 2.173 1.00 97.44 288 TRP A C 1
ATOM 2051 O O . TRP A 1 288 ? 3.015 -0.992 2.379 1.00 97.44 288 TRP A O 1
ATOM 2061 N N . VAL A 1 289 ? 4.761 -1.408 1.022 1.00 98.25 289 VAL A N 1
ATOM 2062 C CA . VAL A 1 289 ? 3.955 -1.929 -0.107 1.00 98.25 289 VAL A CA 1
ATOM 2063 C C . VAL A 1 289 ? 3.112 -3.132 0.330 1.00 98.25 289 VAL A C 1
ATOM 2065 O O . VAL A 1 289 ? 1.905 -3.166 0.103 1.00 98.25 289 VAL A O 1
ATOM 2068 N N . ALA A 1 290 ? 3.718 -4.104 1.017 1.00 97.50 290 ALA A N 1
ATOM 2069 C CA . ALA A 1 290 ? 3.022 -5.307 1.474 1.00 97.50 290 ALA A CA 1
ATOM 2070 C C . ALA A 1 290 ? 1.955 -5.032 2.548 1.00 97.50 290 ALA A C 1
ATOM 2072 O O . ALA A 1 290 ? 0.974 -5.770 2.648 1.00 97.50 290 ALA A O 1
ATOM 2073 N N . ASP A 1 291 ? 2.123 -3.992 3.368 1.00 96.69 291 ASP A N 1
ATOM 2074 C CA . ASP A 1 291 ? 1.097 -3.576 4.326 1.00 96.69 291 ASP A CA 1
ATOM 2075 C C . ASP A 1 291 ? -0.109 -2.907 3.641 1.00 96.69 291 ASP A C 1
ATOM 2077 O O . ASP A 1 291 ? -1.202 -2.937 4.204 1.00 96.69 291 ASP A O 1
ATOM 2081 N N . HIS A 1 292 ? 0.057 -2.385 2.419 1.00 97.50 292 HIS A N 1
ATOM 2082 C CA . HIS A 1 292 ? -1.016 -1.834 1.580 1.00 97.50 292 HIS A CA 1
ATOM 2083 C C . HIS A 1 292 ? -1.644 -2.866 0.627 1.00 97.50 292 HIS A C 1
ATOM 2085 O O . HIS A 1 292 ? -2.491 -2.522 -0.200 1.00 97.50 292 HIS A O 1
ATOM 2091 N N . GLN A 1 293 ? -1.275 -4.143 0.763 1.00 97.88 293 GLN A N 1
ATOM 2092 C CA . GLN A 1 293 ? -1.898 -5.235 0.027 1.00 97.88 293 GLN A CA 1
ATOM 2093 C C . GLN A 1 293 ? -3.195 -5.705 0.701 1.00 97.88 293 GLN A C 1
ATOM 2095 O O . GLN A 1 293 ? -3.223 -6.074 1.885 1.00 97.88 293 GLN A O 1
ATOM 2100 N N . ILE A 1 294 ? -4.275 -5.788 -0.076 1.00 97.75 294 ILE A N 1
ATOM 2101 C CA . ILE A 1 294 ? -5.521 -6.421 0.355 1.00 97.75 294 ILE A CA 1
ATOM 2102 C C . ILE A 1 294 ? -5.267 -7.910 0.598 1.00 97.75 294 ILE A C 1
ATOM 2104 O O . ILE A 1 294 ? -4.934 -8.676 -0.305 1.00 97.75 294 ILE A O 1
ATOM 2108 N N . SER A 1 295 ? -5.437 -8.333 1.849 1.00 95.38 295 SER A N 1
ATOM 2109 C CA . SER A 1 295 ? -5.154 -9.696 2.296 1.00 95.38 295 SER A CA 1
ATOM 2110 C C . SER A 1 295 ? -6.227 -10.208 3.254 1.00 95.38 295 SER A C 1
ATOM 2112 O O . SER A 1 295 ? -6.960 -9.443 3.887 1.00 95.38 295 SER A O 1
ATOM 2114 N N . GLU A 1 296 ? -6.351 -11.532 3.349 1.00 95.06 296 GLU A N 1
ATOM 2115 C CA . GLU A 1 296 ? -7.276 -12.153 4.292 1.00 95.06 296 GLU A CA 1
ATOM 2116 C C . GLU A 1 296 ? -6.800 -11.956 5.739 1.00 95.06 296 GLU A C 1
ATOM 2118 O O . GLU A 1 296 ? -5.654 -12.237 6.094 1.00 95.06 296 GLU A O 1
ATOM 2123 N N . VAL A 1 297 ? -7.720 -11.554 6.617 1.00 95.56 297 VAL A N 1
ATOM 2124 C CA . VAL A 1 297 ? -7.493 -11.537 8.061 1.00 95.56 297 VAL A CA 1
ATOM 2125 C C . VAL A 1 297 ? -8.202 -12.729 8.698 1.00 95.56 297 VAL A C 1
ATOM 2127 O O . VAL A 1 297 ? -9.433 -12.836 8.688 1.00 95.56 297 VAL A O 1
ATOM 2130 N N . ALA A 1 298 ? -7.423 -13.614 9.322 1.00 93.62 298 ALA A N 1
ATOM 2131 C CA . ALA A 1 298 ? -7.926 -14.832 9.951 1.00 93.62 298 ALA A CA 1
ATOM 2132 C C . ALA A 1 298 ? -9.067 -14.558 10.955 1.00 93.62 298 ALA A C 1
ATOM 2134 O O . ALA A 1 298 ? -8.916 -13.861 11.968 1.00 93.62 298 ALA A O 1
ATOM 2135 N N . GLY A 1 299 ? -10.230 -15.159 10.691 1.00 92.56 299 GLY A N 1
ATOM 2136 C CA . GLY A 1 299 ? -11.450 -14.980 11.486 1.00 92.56 299 GLY A CA 1
ATOM 2137 C C . GLY A 1 299 ? -12.261 -13.719 11.160 1.00 92.56 299 GLY A C 1
ATOM 2138 O O . GLY A 1 299 ? -13.251 -13.462 11.845 1.00 92.56 299 GLY A O 1
ATOM 2139 N N . CYS A 1 300 ? -11.853 -12.954 10.145 1.00 94.56 300 CYS A N 1
ATOM 2140 C CA . CYS A 1 300 ? -12.590 -11.830 9.565 1.00 94.56 300 CYS A CA 1
ATOM 2141 C C . CYS A 1 300 ? -12.982 -12.087 8.103 1.00 94.56 300 CYS A C 1
ATOM 2143 O O . CYS A 1 300 ? -14.047 -11.639 7.687 1.00 94.56 300 CYS A O 1
ATOM 2145 N N . GLY A 1 301 ? -12.140 -12.804 7.350 1.00 94.94 301 GLY A N 1
ATOM 2146 C CA . GLY A 1 301 ? -12.236 -12.917 5.895 1.00 94.94 301 GLY A CA 1
ATOM 2147 C C . GLY A 1 301 ? -11.437 -11.810 5.206 1.00 94.94 301 GLY A C 1
ATOM 2148 O O . GLY A 1 301 ? -10.441 -11.337 5.753 1.00 94.94 301 GLY A O 1
ATOM 2149 N N . VAL A 1 302 ? -11.877 -11.392 4.022 1.00 96.12 302 VAL A N 1
ATOM 2150 C CA . VAL A 1 302 ? -11.206 -10.369 3.204 1.00 96.12 302 VAL A CA 1
ATOM 2151 C C . VAL A 1 302 ? -11.883 -9.004 3.412 1.00 96.12 302 VAL A C 1
ATOM 2153 O O . VAL A 1 302 ? -13.118 -8.953 3.424 1.00 96.12 302 VAL A O 1
ATOM 2156 N N . PRO A 1 303 ? -11.124 -7.902 3.591 1.00 96.00 303 PRO A N 1
ATOM 2157 C CA . PRO A 1 303 ? -11.688 -6.564 3.788 1.00 96.00 303 PRO A CA 1
ATOM 2158 C C . PRO A 1 303 ? -12.465 -6.040 2.580 1.00 96.00 303 PRO A C 1
ATOM 2160 O O . PRO A 1 303 ? -13.468 -5.352 2.766 1.00 96.00 303 PRO A O 1
ATOM 2163 N N . VAL A 1 304 ? -12.041 -6.415 1.372 1.00 96.88 304 VAL A N 1
ATOM 2164 C CA . VAL A 1 304 ? -12.703 -6.100 0.103 1.00 96.88 304 VAL A CA 1
ATOM 2165 C C . VAL A 1 304 ? -12.897 -7.418 -0.663 1.00 96.88 304 VAL A C 1
ATOM 2167 O O . VAL A 1 304 ? -11.919 -7.984 -1.150 1.00 96.88 304 VAL A O 1
ATOM 2170 N N . PRO A 1 305 ? -14.110 -8.003 -0.675 1.00 95.06 305 PRO A N 1
ATOM 2171 C CA . PRO A 1 305 ? -14.340 -9.314 -1.283 1.00 95.06 305 PRO A CA 1
ATOM 2172 C C . PRO A 1 305 ? -13.943 -9.350 -2.763 1.00 95.06 305 PRO A C 1
ATOM 2174 O O . PRO A 1 305 ? -14.369 -8.485 -3.512 1.00 95.06 305 PRO A O 1
ATOM 2177 N N . GLY A 1 306 ? -13.187 -10.372 -3.174 1.00 95.56 306 GLY A N 1
ATOM 2178 C CA . GLY A 1 306 ? -12.718 -10.533 -4.559 1.00 95.56 306 GLY A CA 1
ATOM 2179 C C . GLY A 1 306 ? -11.362 -9.886 -4.851 1.00 95.56 306 GLY A C 1
ATOM 2180 O O . GLY A 1 306 ? -10.695 -10.310 -5.779 1.00 95.56 306 GLY A O 1
ATOM 2181 N N . GLU A 1 307 ? -10.896 -8.967 -4.005 1.00 97.69 307 GLU A N 1
ATOM 2182 C CA . GLU A 1 307 ? -9.729 -8.125 -4.308 1.00 97.69 307 GLU A CA 1
ATOM 2183 C C . GLU A 1 307 ? -8.439 -8.579 -3.605 1.00 97.69 307 GLU A C 1
ATOM 2185 O O . GLU A 1 307 ? -7.564 -7.771 -3.305 1.00 97.69 307 GLU A O 1
ATOM 2190 N N . VAL A 1 308 ? -8.314 -9.865 -3.253 1.00 97.81 308 VAL A N 1
ATOM 2191 C CA . VAL A 1 308 ? -7.094 -10.371 -2.593 1.00 97.81 308 VAL A CA 1
ATOM 2192 C C . VAL A 1 308 ? -5.903 -10.195 -3.529 1.00 97.81 308 VAL A C 1
ATOM 2194 O O . VAL A 1 308 ? -5.940 -10.670 -4.655 1.00 97.81 308 VAL A O 1
ATOM 2197 N N . GLY A 1 309 ? -4.836 -9.569 -3.036 1.00 98.00 309 GLY A N 1
ATOM 2198 C CA . GLY A 1 309 ? -3.633 -9.278 -3.812 1.00 98.00 309 GLY A CA 1
ATOM 2199 C C . GLY A 1 309 ? -3.555 -7.839 -4.314 1.00 98.00 309 GLY A C 1
ATOM 2200 O O . GLY A 1 309 ? -2.441 -7.364 -4.535 1.00 98.00 309 GLY A O 1
ATOM 2201 N N . ALA A 1 310 ? -4.686 -7.128 -4.401 1.00 98.38 310 ALA A N 1
ATOM 2202 C CA . ALA A 1 310 ? -4.732 -5.737 -4.843 1.00 98.38 310 ALA A CA 1
ATOM 2203 C C . ALA A 1 310 ? -3.814 -4.845 -3.996 1.00 98.38 310 ALA A C 1
ATOM 2205 O O . ALA A 1 310 ? -3.833 -4.907 -2.762 1.00 98.38 310 ALA A O 1
ATOM 2206 N N . LEU A 1 311 ? -3.023 -4.010 -4.666 1.00 98.06 311 LEU A N 1
ATOM 2207 C CA . LEU A 1 311 ? -2.075 -3.081 -4.058 1.00 98.06 311 LEU A CA 1
ATOM 2208 C C . LEU A 1 311 ? -2.688 -1.678 -4.047 1.00 98.06 311 LEU A C 1
ATOM 2210 O O . LEU A 1 311 ? -2.894 -1.073 -5.096 1.00 98.06 311 LEU A O 1
ATOM 2214 N N . ALA A 1 312 ? -3.025 -1.180 -2.859 1.00 96.25 312 ALA A N 1
ATOM 2215 C CA . ALA A 1 312 ? -3.697 0.104 -2.718 1.00 96.25 312 ALA A CA 1
ATOM 2216 C C . ALA A 1 312 ? -2.723 1.273 -2.825 1.00 96.25 312 ALA A C 1
ATOM 2218 O O . ALA A 1 312 ? -1.674 1.246 -2.188 1.00 96.25 312 ALA A O 1
ATOM 2219 N N . TYR A 1 313 ? -3.121 2.330 -3.537 1.00 94.81 313 TYR A N 1
ATOM 2220 C CA . TYR A 1 313 ? -2.306 3.539 -3.686 1.00 94.81 313 TYR A CA 1
ATOM 2221 C C . TYR A 1 313 ? -1.849 4.110 -2.343 1.00 94.81 313 TYR A C 1
ATOM 2223 O O . TYR A 1 313 ? -0.673 4.397 -2.165 1.00 94.81 313 TYR A O 1
ATOM 2231 N N . ASP A 1 314 ? -2.769 4.230 -1.384 1.00 93.56 314 ASP A N 1
ATOM 2232 C CA . ASP A 1 314 ? -2.483 4.719 -0.042 1.00 93.56 314 ASP A CA 1
ATOM 2233 C C . ASP A 1 314 ? -3.489 4.201 1.010 1.00 93.56 314 ASP A C 1
ATOM 2235 O O . ASP A 1 314 ? -4.447 3.463 0.745 1.00 93.56 314 ASP A O 1
ATOM 2239 N N . ASP A 1 315 ? -3.277 4.647 2.247 1.00 93.44 315 ASP A N 1
ATOM 2240 C CA . ASP A 1 315 ? -4.126 4.445 3.420 1.00 93.44 315 ASP A CA 1
ATOM 2241 C C . ASP A 1 315 ? -5.608 4.810 3.203 1.00 93.44 315 ASP A C 1
ATOM 2243 O O . ASP A 1 315 ? -6.491 4.283 3.891 1.00 93.44 315 ASP A O 1
ATOM 2247 N N . GLN A 1 316 ? -5.885 5.809 2.362 1.00 91.94 316 GLN A N 1
ATOM 2248 C CA . GLN A 1 316 ? -7.225 6.323 2.100 1.00 91.94 316 GLN A CA 1
ATOM 2249 C C . GLN A 1 316 ? -7.928 5.455 1.055 1.00 91.94 316 GLN A C 1
ATOM 2251 O O . GLN A 1 316 ? -9.083 5.086 1.274 1.00 91.94 316 GLN A O 1
ATOM 2256 N N . ASN A 1 317 ? -7.219 5.015 0.014 1.00 93.69 317 ASN A N 1
ATOM 2257 C CA . ASN A 1 317 ? -7.754 4.106 -0.990 1.00 93.69 317 ASN A CA 1
ATOM 2258 C C . ASN A 1 317 ? -8.219 2.777 -0.383 1.00 93.69 317 ASN A C 1
ATOM 2260 O O . ASN A 1 317 ? -9.292 2.301 -0.745 1.00 93.69 317 ASN A O 1
ATOM 2264 N N . ILE A 1 318 ? -7.507 2.217 0.605 1.00 95.44 318 ILE A N 1
ATOM 2265 C CA . ILE A 1 318 ? -7.975 1.012 1.322 1.00 95.44 318 ILE A CA 1
ATOM 2266 C C . ILE A 1 318 ? -9.274 1.296 2.088 1.00 95.44 318 ILE A C 1
ATOM 2268 O O . ILE A 1 318 ? -10.210 0.494 2.066 1.00 95.44 318 ILE A O 1
ATOM 2272 N N . LYS A 1 319 ? -9.353 2.438 2.788 1.00 94.88 319 LYS A N 1
ATOM 2273 C CA . LYS A 1 319 ? -10.546 2.821 3.569 1.00 94.88 319 LYS A CA 1
ATOM 2274 C C . LYS A 1 319 ? -11.765 2.998 2.670 1.00 94.88 319 LYS A C 1
ATOM 2276 O O . LYS A 1 319 ? -12.860 2.579 3.055 1.00 94.88 319 LYS A O 1
ATOM 2281 N N . ASP A 1 320 ? -11.574 3.597 1.500 1.00 94.94 320 ASP A N 1
ATOM 2282 C CA . ASP A 1 320 ? -12.637 3.793 0.523 1.00 94.94 320 ASP A CA 1
ATOM 2283 C C . ASP A 1 320 ? -13.039 2.466 -0.131 1.00 94.94 320 ASP A C 1
ATOM 2285 O O . ASP A 1 320 ? -14.233 2.158 -0.148 1.00 94.94 320 ASP A O 1
ATOM 2289 N N . ALA A 1 321 ? -12.086 1.607 -0.507 1.00 96.50 321 ALA A N 1
ATOM 2290 C CA . ALA A 1 321 ? -12.380 0.285 -1.065 1.00 96.50 321 ALA A CA 1
ATOM 2291 C C . ALA A 1 321 ? -13.133 -0.630 -0.085 1.00 96.50 321 ALA A C 1
ATOM 2293 O O . ALA A 1 321 ? -14.080 -1.313 -0.466 1.00 96.50 321 ALA A O 1
ATOM 2294 N N . ILE A 1 322 ? -12.815 -0.588 1.212 1.00 96.00 322 ILE A N 1
ATOM 2295 C CA . ILE A 1 322 ? -13.582 -1.302 2.252 1.00 96.00 322 ILE A CA 1
ATOM 2296 C C . ILE A 1 322 ? -15.052 -0.862 2.287 1.00 96.00 322 ILE A C 1
ATOM 2298 O O . ILE A 1 322 ? -15.939 -1.642 2.642 1.00 96.00 322 ILE A O 1
ATOM 2302 N N . LYS A 1 323 ? -15.323 0.408 1.982 1.00 94.31 323 LYS A N 1
ATOM 2303 C CA . LYS A 1 323 ? -16.662 0.989 2.077 1.00 94.31 323 LYS A CA 1
ATOM 2304 C C . LYS A 1 323 ? -17.458 0.842 0.785 1.00 94.31 323 LYS A C 1
ATOM 2306 O O . LYS A 1 323 ? -18.678 0.685 0.857 1.00 94.31 323 LYS A O 1
ATOM 2311 N N . PHE A 1 324 ? -16.789 0.946 -0.355 1.00 94.69 324 PHE A N 1
ATOM 2312 C CA . PHE A 1 324 ? -17.421 1.113 -1.659 1.00 94.69 324 PHE A CA 1
ATOM 2313 C C . PHE A 1 324 ? -17.070 0.009 -2.664 1.00 94.69 324 PHE A C 1
ATOM 2315 O O . PHE A 1 324 ? -17.730 -0.072 -3.695 1.00 94.69 324 PHE A O 1
ATOM 2322 N N . GLY A 1 325 ? -16.114 -0.868 -2.346 1.00 96.19 325 GLY A N 1
ATOM 2323 C CA . GLY A 1 325 ? -15.451 -1.723 -3.332 1.00 96.19 325 GLY A CA 1
ATOM 2324 C C . GLY A 1 325 ? -14.434 -0.937 -4.163 1.00 96.19 325 GLY A C 1
ATOM 2325 O O . GLY A 1 325 ? -14.272 0.268 -3.971 1.00 96.19 325 GLY A O 1
ATOM 2326 N N . ILE A 1 326 ? -13.752 -1.623 -5.078 1.00 94.38 326 ILE A N 1
ATOM 2327 C CA . ILE A 1 326 ? -12.960 -0.980 -6.132 1.00 94.38 326 ILE A CA 1
ATOM 2328 C C . ILE A 1 326 ? -13.909 -0.776 -7.315 1.00 94.38 326 ILE A C 1
ATOM 2330 O O . ILE A 1 326 ? -14.370 -1.744 -7.912 1.00 94.38 326 ILE A O 1
ATOM 2334 N N . ALA A 1 327 ? -14.291 0.470 -7.593 1.00 88.50 327 ALA A N 1
ATOM 2335 C CA . ALA A 1 327 ? -15.161 0.777 -8.726 1.00 88.50 327 ALA A CA 1
ATOM 2336 C C . ALA A 1 327 ? -14.361 0.817 -10.037 1.00 88.50 327 ALA A C 1
ATOM 2338 O O . ALA A 1 327 ? -13.180 1.154 -10.023 1.00 88.50 327 ALA A O 1
ATOM 2339 N N . ASP A 1 328 ? -15.019 0.599 -11.179 1.00 83.75 328 ASP A N 1
ATOM 2340 C CA . ASP A 1 328 ? -14.395 0.700 -12.513 1.00 83.75 328 ASP A CA 1
ATOM 2341 C C . ASP A 1 328 ? -13.691 2.053 -12.740 1.00 83.75 328 ASP A C 1
ATOM 2343 O O . ASP A 1 328 ? -12.670 2.136 -13.416 1.00 83.75 328 ASP A O 1
ATOM 2347 N N . THR A 1 329 ? -14.215 3.133 -12.146 1.00 82.38 329 THR A N 1
ATOM 2348 C CA . THR A 1 329 ? -13.613 4.478 -12.211 1.00 82.38 329 THR A CA 1
ATOM 2349 C C . THR A 1 329 ? -12.356 4.633 -11.360 1.00 82.38 329 THR A C 1
ATOM 2351 O O . THR A 1 329 ? -11.590 5.562 -11.588 1.00 82.38 329 THR A O 1
ATOM 2354 N N . ASP A 1 330 ? -12.154 3.750 -10.383 1.00 86.75 330 ASP A N 1
ATOM 2355 C CA . ASP A 1 330 ? -10.977 3.734 -9.515 1.00 86.75 330 ASP A CA 1
ATOM 2356 C C . ASP A 1 330 ? -9.949 2.696 -9.988 1.00 86.75 330 ASP A C 1
ATOM 2358 O O . ASP A 1 330 ? -8.783 2.778 -9.604 1.00 86.75 330 ASP A O 1
ATOM 2362 N N . GLN A 1 331 ? -10.356 1.739 -10.835 1.00 88.56 331 GLN A N 1
ATOM 2363 C CA . GLN A 1 331 ? -9.531 0.622 -11.305 1.00 88.56 331 GLN A CA 1
ATOM 2364 C C . GLN A 1 331 ? -8.198 1.087 -11.902 1.00 88.56 331 GLN A C 1
ATOM 2366 O O . GLN A 1 331 ? -7.167 0.486 -11.605 1.00 88.56 331 GLN A O 1
ATOM 2371 N N . GLN A 1 332 ? -8.199 2.195 -12.655 1.00 91.31 332 GLN A N 1
ATOM 2372 C CA . GLN A 1 332 ? -6.984 2.814 -13.196 1.00 91.31 332 GLN A CA 1
ATOM 2373 C C . GLN A 1 332 ? -5.906 2.997 -12.115 1.00 91.31 332 GLN A C 1
ATOM 2375 O O . GLN A 1 332 ? -4.761 2.591 -12.301 1.00 91.31 332 GLN A O 1
ATOM 2380 N N . THR A 1 333 ? -6.270 3.580 -10.972 1.00 92.00 333 THR A N 1
ATOM 2381 C CA . THR A 1 333 ? -5.332 3.873 -9.882 1.00 92.00 333 THR A CA 1
ATOM 2382 C C . THR A 1 333 ? -4.725 2.596 -9.306 1.00 92.00 333 THR A C 1
ATOM 2384 O O . THR A 1 333 ? -3.519 2.533 -9.088 1.00 92.00 333 THR A O 1
ATOM 2387 N N . TRP A 1 334 ? -5.537 1.559 -9.089 1.00 95.19 334 TRP A N 1
ATOM 2388 C CA . TRP A 1 334 ? -5.070 0.290 -8.521 1.00 95.19 334 TRP A CA 1
ATOM 2389 C C . TRP A 1 334 ? -4.189 -0.499 -9.493 1.00 95.19 334 TRP A C 1
ATOM 2391 O O . TRP A 1 334 ? -3.185 -1.079 -9.082 1.00 95.19 334 TRP A O 1
ATOM 2401 N N . VAL A 1 335 ? -4.541 -0.498 -10.780 1.00 96.31 335 VAL A N 1
ATOM 2402 C CA . VAL A 1 335 ? -3.793 -1.208 -11.824 1.00 96.31 335 VAL A CA 1
ATOM 2403 C C . VAL A 1 335 ? -2.437 -0.555 -12.070 1.00 96.31 335 VAL A C 1
ATOM 2405 O O . VAL A 1 335 ? -1.424 -1.247 -11.994 1.00 96.31 335 VAL A O 1
ATOM 2408 N N . ILE A 1 336 ? -2.389 0.765 -12.296 1.00 94.56 336 ILE A N 1
ATOM 2409 C CA . ILE A 1 336 ? -1.122 1.483 -12.528 1.00 94.56 336 ILE A CA 1
ATOM 2410 C C . ILE A 1 336 ? -0.191 1.304 -11.335 1.00 94.56 336 ILE A C 1
ATOM 2412 O O . ILE A 1 336 ? 0.958 0.885 -11.487 1.00 94.56 336 ILE A O 1
ATOM 2416 N N . ALA A 1 337 ? -0.702 1.597 -10.142 1.00 93.62 337 ALA A N 1
ATOM 2417 C CA . ALA A 1 337 ? 0.133 1.618 -8.961 1.00 93.62 337 ALA A CA 1
ATOM 2418 C C . ALA A 1 337 ? 0.585 0.201 -8.569 1.00 93.62 337 ALA A C 1
ATOM 2420 O O . ALA A 1 337 ? 1.746 0.001 -8.220 1.00 93.62 337 ALA A O 1
ATOM 2421 N N . GLY A 1 338 ? -0.283 -0.806 -8.719 1.00 97.31 338 GLY A N 1
ATOM 2422 C CA . GLY A 1 338 ? 0.080 -2.203 -8.499 1.00 97.31 338 GLY A CA 1
ATOM 2423 C C . GLY A 1 338 ? 1.110 -2.731 -9.500 1.00 97.31 338 GLY A C 1
ATOM 2424 O O . GLY A 1 338 ? 2.075 -3.377 -9.088 1.00 97.31 338 GLY A O 1
ATOM 2425 N N . ALA A 1 339 ? 0.945 -2.434 -10.794 1.00 98.25 339 ALA A N 1
ATOM 2426 C CA . ALA A 1 339 ? 1.857 -2.874 -11.853 1.00 98.25 339 ALA A CA 1
ATOM 2427 C C . ALA A 1 339 ? 3.288 -2.359 -11.639 1.00 98.25 339 ALA A C 1
ATOM 2429 O O . ALA A 1 339 ? 4.243 -3.118 -11.795 1.00 98.25 339 ALA A O 1
ATOM 2430 N N . GLN A 1 340 ? 3.432 -1.097 -11.231 1.00 96.00 340 GLN A N 1
ATOM 2431 C CA . GLN A 1 340 ? 4.732 -0.471 -10.967 1.00 96.00 340 GLN A CA 1
ATOM 2432 C C . GLN A 1 340 ? 5.333 -0.902 -9.625 1.00 96.00 340 GLN A C 1
ATOM 2434 O O . GLN A 1 340 ? 6.545 -1.078 -9.512 1.00 96.00 340 GLN A O 1
ATOM 2439 N N . ALA A 1 341 ? 4.497 -1.114 -8.605 1.00 97.81 341 ALA A N 1
ATOM 2440 C CA . ALA A 1 341 ? 4.979 -1.434 -7.267 1.00 97.81 341 ALA A CA 1
ATOM 2441 C C . ALA A 1 341 ? 5.391 -2.900 -7.077 1.00 97.81 341 ALA A C 1
ATOM 2443 O O . ALA A 1 341 ? 6.194 -3.204 -6.188 1.00 97.81 341 ALA A O 1
ATOM 2444 N N . LEU A 1 342 ? 4.837 -3.812 -7.886 1.00 98.50 342 LEU A N 1
ATOM 2445 C CA . LEU A 1 342 ? 5.016 -5.259 -7.745 1.00 98.50 342 LEU A CA 1
ATOM 2446 C C . LEU A 1 342 ? 6.497 -5.672 -7.712 1.00 98.50 342 LEU A C 1
ATOM 2448 O O . LEU A 1 342 ? 6.868 -6.471 -6.850 1.00 98.50 342 LEU A O 1
ATOM 2452 N N . ALA A 1 343 ? 7.354 -5.101 -8.568 1.00 97.50 343 ALA A N 1
ATOM 2453 C CA . ALA A 1 343 ? 8.795 -5.376 -8.580 1.00 97.50 343 ALA A CA 1
ATOM 2454 C C . ALA A 1 343 ? 9.450 -5.202 -7.198 1.00 97.50 343 ALA A C 1
ATOM 2456 O O . ALA A 1 343 ? 10.312 -5.993 -6.813 1.00 97.50 343 ALA A O 1
ATOM 2457 N N . GLY A 1 344 ? 9.005 -4.216 -6.412 1.00 97.50 344 GLY A N 1
ATOM 2458 C CA . GLY A 1 344 ? 9.532 -3.932 -5.078 1.00 97.50 344 GLY A CA 1
ATOM 2459 C C . GLY A 1 344 ? 9.304 -5.057 -4.062 1.00 97.50 344 GLY A C 1
ATOM 2460 O O . GLY A 1 344 ? 10.114 -5.236 -3.148 1.00 97.50 344 GLY A O 1
ATOM 2461 N N . LEU A 1 345 ? 8.255 -5.874 -4.233 1.00 97.94 345 LEU A N 1
ATOM 2462 C CA . LEU A 1 345 ? 7.931 -6.975 -3.315 1.00 97.94 345 LEU A CA 1
ATOM 2463 C C . LEU A 1 345 ? 8.988 -8.089 -3.306 1.00 97.94 345 LEU A C 1
ATOM 2465 O O . LEU A 1 345 ? 9.043 -8.858 -2.345 1.00 97.94 345 LEU A O 1
ATOM 2469 N N . GLN A 1 346 ? 9.881 -8.155 -4.301 1.00 95.88 346 GLN A N 1
ATOM 2470 C CA . GLN A 1 346 ? 11.000 -9.106 -4.274 1.00 95.88 346 GLN A CA 1
ATOM 2471 C C . GLN A 1 346 ? 11.965 -8.859 -3.097 1.00 95.88 346 GLN A C 1
ATOM 2473 O O . GLN A 1 346 ? 12.644 -9.787 -2.655 1.00 95.88 346 GLN A O 1
ATOM 2478 N N . TYR A 1 347 ? 12.002 -7.631 -2.564 1.00 96.75 347 TYR A N 1
ATOM 2479 C CA . TYR A 1 347 ? 12.832 -7.246 -1.416 1.00 96.75 347 TYR A CA 1
ATOM 2480 C C . TYR A 1 347 ? 12.072 -7.268 -0.086 1.00 96.75 347 TYR A C 1
ATOM 2482 O O . TYR A 1 347 ? 12.618 -6.842 0.933 1.00 96.75 347 TYR A O 1
ATOM 2490 N N . LEU A 1 348 ? 10.828 -7.759 -0.058 1.00 96.88 348 LEU A N 1
ATOM 2491 C CA . LEU A 1 348 ? 10.045 -7.871 1.171 1.00 96.88 348 LEU A CA 1
ATOM 2492 C C . LEU A 1 348 ? 10.725 -8.855 2.143 1.00 96.88 348 LEU A C 1
ATOM 2494 O O . LEU A 1 348 ? 10.869 -10.039 1.820 1.00 96.88 348 LEU A O 1
ATOM 2498 N N . PRO A 1 349 ? 11.134 -8.413 3.348 1.00 95.06 349 PRO A N 1
ATOM 2499 C CA . PRO A 1 349 ? 11.634 -9.323 4.368 1.00 95.06 349 PRO A CA 1
ATOM 2500 C C . PRO A 1 349 ? 10.470 -10.036 5.066 1.00 95.06 349 PRO A C 1
ATOM 2502 O O . PRO A 1 349 ? 9.295 -9.720 4.874 1.00 95.06 349 PRO A O 1
ATOM 2505 N N . THR A 1 350 ? 10.787 -10.932 6.002 1.00 91.50 350 THR A N 1
ATOM 2506 C CA . THR A 1 350 ? 9.802 -11.341 7.011 1.00 91.50 350 THR A CA 1
ATOM 2507 C C . THR A 1 350 ? 9.247 -10.100 7.711 1.00 91.50 350 THR A C 1
ATOM 2509 O O . THR A 1 350 ? 9.988 -9.376 8.382 1.00 91.50 350 THR A O 1
ATOM 2512 N N . ARG A 1 351 ? 7.936 -9.867 7.575 1.00 90.06 351 ARG A N 1
ATOM 2513 C CA . ARG A 1 351 ? 7.284 -8.679 8.134 1.00 90.06 351 ARG A CA 1
ATOM 2514 C C . ARG A 1 351 ? 7.444 -8.607 9.661 1.00 90.06 351 ARG A C 1
ATOM 2516 O O . ARG A 1 351 ? 7.277 -9.624 10.347 1.00 90.06 351 ARG A O 1
ATOM 2523 N N . PRO A 1 352 ? 7.718 -7.416 10.226 1.00 87.62 352 PRO A N 1
ATOM 2524 C CA . PRO A 1 352 ? 7.708 -7.217 11.668 1.00 87.62 352 PRO A CA 1
ATOM 2525 C C . PRO A 1 352 ? 6.357 -7.598 12.280 1.00 87.62 352 PRO A C 1
ATOM 2527 O O . PRO A 1 352 ? 5.299 -7.300 11.727 1.00 87.62 352 PRO A O 1
ATOM 2530 N N . ALA A 1 353 ? 6.382 -8.208 13.465 1.00 90.75 353 ALA A N 1
ATOM 2531 C CA . ALA A 1 353 ? 5.155 -8.590 14.152 1.00 90.75 353 ALA A CA 1
ATOM 2532 C C . ALA A 1 353 ? 4.278 -7.366 14.462 1.00 90.75 353 ALA A C 1
ATOM 2534 O O . ALA A 1 353 ? 4.723 -6.387 15.067 1.00 90.75 353 ALA A O 1
ATOM 2535 N N . THR A 1 354 ? 2.999 -7.453 14.111 1.00 94.00 354 THR A N 1
ATOM 2536 C CA . THR A 1 354 ? 2.011 -6.418 14.415 1.00 94.00 354 THR A CA 1
ATOM 2537 C C . THR A 1 354 ? 1.787 -6.288 15.920 1.00 94.00 354 THR A C 1
ATOM 2539 O O . THR A 1 354 ? 1.488 -7.260 16.623 1.00 94.00 354 THR A O 1
ATOM 2542 N N . THR A 1 355 ? 1.884 -5.056 16.428 1.00 95.31 355 THR A N 1
ATOM 2543 C CA . THR A 1 355 ? 1.750 -4.736 17.863 1.00 95.31 355 THR A CA 1
ATOM 2544 C C . THR A 1 355 ? 0.363 -4.210 18.227 1.00 95.31 355 THR A C 1
ATOM 2546 O O . THR A 1 355 ? 0.166 -3.624 19.295 1.00 95.31 355 THR A O 1
ATOM 2549 N N . ALA A 1 356 ? -0.615 -4.436 17.349 1.00 97.06 356 ALA A N 1
ATOM 2550 C CA . ALA A 1 356 ? -1.949 -3.887 17.471 1.00 97.06 356 ALA A CA 1
ATOM 2551 C C . ALA A 1 356 ? -2.597 -4.212 18.824 1.00 97.06 356 ALA A C 1
ATOM 2553 O O . ALA A 1 356 ? -2.571 -5.334 19.328 1.00 97.06 356 ALA A O 1
ATOM 2554 N N . THR A 1 357 ? -3.221 -3.199 19.410 1.00 97.75 357 THR A N 1
ATOM 2555 C CA . THR A 1 357 ? -3.969 -3.250 20.662 1.00 97.75 357 THR A CA 1
ATOM 2556 C C . THR A 1 357 ? -5.319 -2.581 20.471 1.00 97.75 357 THR A C 1
ATOM 2558 O O . THR A 1 357 ? -5.500 -1.745 19.588 1.00 97.75 357 THR A O 1
ATOM 2561 N N . ILE A 1 358 ? -6.278 -2.943 21.320 1.00 98.38 358 ILE A N 1
ATOM 2562 C CA . ILE A 1 358 ? -7.593 -2.312 21.363 1.00 98.38 358 ILE A CA 1
ATOM 2563 C C . ILE A 1 358 ? -7.866 -1.816 22.777 1.00 98.38 358 ILE A C 1
ATOM 2565 O O . ILE A 1 358 ? -7.670 -2.532 23.761 1.00 98.38 358 ILE A O 1
ATOM 2569 N N . THR A 1 359 ? -8.327 -0.577 22.881 1.00 98.25 359 THR A N 1
ATOM 2570 C CA . THR A 1 359 ? -8.708 0.057 24.142 1.00 98.25 359 THR A CA 1
ATOM 2571 C C . THR A 1 359 ? -10.141 0.565 24.061 1.00 98.25 359 THR A C 1
ATOM 2573 O O . THR A 1 359 ? -10.690 0.798 22.985 1.00 98.25 359 THR A O 1
ATOM 2576 N N . GLY A 1 360 ? -10.777 0.695 25.219 1.00 96.31 360 GLY A N 1
ATOM 2577 C CA . GLY A 1 360 ? -12.160 1.131 25.342 1.00 96.31 360 GLY A CA 1
ATOM 2578 C C . GLY A 1 360 ? -12.371 1.926 26.628 1.00 96.31 360 GLY A C 1
ATOM 2579 O O . GLY A 1 360 ? -11.430 2.127 27.400 1.00 96.31 360 GLY A O 1
ATOM 2580 N N . PRO A 1 361 ? -13.603 2.385 26.886 1.00 95.81 361 PRO A N 1
ATOM 2581 C CA . PRO A 1 361 ? -13.902 3.201 28.052 1.00 95.81 361 PRO A CA 1
ATOM 2582 C C . PRO A 1 361 ? -13.634 2.455 29.357 1.00 95.81 361 PRO A C 1
ATOM 2584 O O . PRO A 1 361 ? -13.911 1.261 29.501 1.00 95.81 361 PRO A O 1
ATOM 2587 N N . THR A 1 362 ? -13.163 3.200 30.352 1.00 92.75 362 THR A N 1
ATOM 2588 C CA . THR A 1 362 ? -13.011 2.691 31.711 1.00 92.75 362 THR A CA 1
ATOM 2589 C C . THR A 1 362 ? -14.357 2.721 32.444 1.00 92.75 362 THR A C 1
ATOM 2591 O O . THR A 1 362 ? -15.125 3.681 32.374 1.00 92.75 362 THR A O 1
ATOM 2594 N N . GLY A 1 363 ? -14.672 1.647 33.172 1.00 93.62 363 GLY A N 1
ATOM 2595 C CA . GLY A 1 363 ? -15.924 1.533 33.927 1.00 93.62 363 GLY A CA 1
ATOM 2596 C C . GLY A 1 363 ? -17.125 1.089 33.084 1.00 93.62 363 GLY A C 1
ATOM 2597 O O . GLY A 1 363 ? -16.982 0.338 32.124 1.00 93.62 363 GLY A O 1
ATOM 2598 N N . TYR A 1 364 ? -18.329 1.477 33.515 1.00 97.25 364 TYR A N 1
ATOM 2599 C CA . TYR A 1 364 ? -19.571 1.101 32.837 1.00 97.25 364 TYR A CA 1
ATOM 2600 C C . TYR A 1 364 ? -19.987 2.125 31.780 1.00 97.25 364 TYR A C 1
ATOM 2602 O O . TYR A 1 364 ? -19.963 3.326 32.046 1.00 97.25 364 TYR A O 1
ATOM 2610 N N . VAL A 1 365 ? -20.485 1.629 30.648 1.00 96.88 365 VAL A N 1
ATOM 2611 C CA . VAL A 1 365 ? -21.190 2.393 29.607 1.00 96.88 365 VAL A CA 1
ATOM 2612 C C . VAL A 1 365 ? -22.690 2.100 29.620 1.00 96.88 365 VAL A C 1
ATOM 2614 O O . VAL A 1 365 ? -23.134 1.067 30.131 1.00 96.88 365 VAL A O 1
ATOM 2617 N N . ALA A 1 366 ? -23.488 3.010 29.060 1.00 96.69 366 ALA A N 1
ATOM 2618 C CA . ALA A 1 366 ? -24.916 2.779 28.878 1.00 96.69 366 ALA A CA 1
ATOM 2619 C C . ALA A 1 366 ? -25.123 1.759 27.751 1.00 96.69 366 ALA A C 1
ATOM 2621 O O . ALA A 1 366 ? -24.653 1.963 26.634 1.00 96.69 366 ALA A O 1
ATOM 2622 N N . ALA A 1 367 ? -25.828 0.665 28.035 1.00 96.38 367 ALA A N 1
ATOM 2623 C CA . ALA A 1 367 ? -26.116 -0.343 27.021 1.00 96.38 367 ALA A CA 1
ATOM 2624 C C . ALA A 1 367 ? -27.026 0.222 25.918 1.00 96.38 367 ALA A C 1
ATOM 2626 O O . ALA A 1 367 ? -27.908 1.040 26.200 1.00 96.38 367 ALA A O 1
ATOM 2627 N N . GLY A 1 368 ? -26.836 -0.220 24.673 1.00 94.50 368 GLY A N 1
ATOM 2628 C CA . GLY A 1 368 ? -27.586 0.287 23.519 1.00 94.50 368 GLY A CA 1
ATOM 2629 C C . GLY A 1 368 ? -27.173 1.691 23.072 1.00 94.50 368 GLY A C 1
ATOM 2630 O O . GLY A 1 368 ? -27.888 2.310 22.287 1.00 94.50 368 GLY A O 1
ATOM 2631 N N . LYS A 1 369 ? -26.065 2.230 23.595 1.00 94.38 369 LYS A N 1
ATOM 2632 C CA . LYS A 1 369 ? -25.490 3.505 23.156 1.00 94.38 369 LYS A CA 1
ATOM 2633 C C . LYS A 1 369 ? -24.165 3.285 22.419 1.00 94.38 369 LYS A C 1
ATOM 2635 O O . LYS A 1 369 ? -23.487 2.296 22.717 1.00 94.38 369 LYS A O 1
ATOM 2640 N N . PRO A 1 370 ? -23.807 4.192 21.488 1.00 95.50 370 PRO A N 1
ATOM 2641 C CA . PRO A 1 370 ? -22.504 4.180 20.840 1.00 95.50 370 PRO A CA 1
ATOM 2642 C C . PRO A 1 370 ? -21.371 4.295 21.862 1.00 95.50 370 PRO A C 1
ATOM 2644 O O . PRO A 1 370 ? -21.465 5.048 22.836 1.00 95.50 370 PRO A O 1
ATOM 2647 N N . VAL A 1 371 ? -20.306 3.537 21.636 1.00 95.19 371 VAL A N 1
ATOM 2648 C CA . VAL A 1 371 ? -19.093 3.488 22.447 1.00 95.19 371 VAL A CA 1
ATOM 2649 C C . VAL A 1 371 ? -17.899 3.558 21.511 1.00 95.19 371 VAL A C 1
ATOM 2651 O O . VAL A 1 371 ? -17.832 2.798 20.548 1.00 95.19 371 VAL A O 1
ATOM 2654 N N . SER A 1 372 ? -16.952 4.443 21.814 1.00 96.38 372 SER A N 1
ATOM 2655 C CA . SER A 1 372 ? -15.702 4.522 21.066 1.00 96.38 372 SER A CA 1
ATOM 2656 C C . SER A 1 372 ? -14.712 3.461 21.549 1.00 96.38 372 SER A C 1
ATOM 2658 O O . SER A 1 372 ? -14.525 3.284 22.758 1.00 96.38 372 SER A O 1
ATOM 2660 N N . LEU A 1 373 ? -14.097 2.762 20.600 1.00 97.81 373 LEU A N 1
ATOM 2661 C CA . LEU A 1 373 ? -12.944 1.892 20.800 1.00 97.81 373 LEU A CA 1
ATOM 2662 C C . LEU A 1 373 ? -11.783 2.451 19.988 1.00 97.81 373 LEU A C 1
ATOM 2664 O O . LEU A 1 373 ? -11.983 2.921 18.870 1.00 97.81 373 LEU A O 1
ATOM 2668 N N . LYS A 1 374 ? -10.575 2.389 20.541 1.00 98.06 374 LYS A N 1
ATOM 2669 C CA . LYS A 1 374 ? -9.366 2.865 19.870 1.00 98.06 374 LYS A CA 1
ATOM 2670 C C . LYS A 1 374 ? -8.449 1.687 19.583 1.00 98.06 374 LYS A C 1
ATOM 2672 O O . LYS A 1 374 ? -8.089 0.962 20.513 1.00 98.06 374 LYS A O 1
ATOM 2677 N N . VAL A 1 375 ? -8.086 1.527 18.316 1.00 98.19 375 VAL A N 1
ATOM 2678 C CA . VAL A 1 375 ? -7.099 0.563 17.833 1.00 98.19 375 VAL A CA 1
ATOM 2679 C C . VAL A 1 375 ? -5.786 1.303 17.585 1.00 98.19 375 VAL A C 1
ATOM 2681 O O . VAL A 1 375 ? -5.772 2.368 16.971 1.00 98.19 375 VAL A O 1
ATOM 2684 N N . THR A 1 376 ? -4.684 0.773 18.104 1.00 97.81 376 THR A N 1
ATOM 2685 C CA . THR A 1 376 ? -3.341 1.366 17.967 1.00 97.81 376 THR A CA 1
ATOM 2686 C C . THR A 1 376 ? -2.299 0.293 17.733 1.00 97.81 376 THR A C 1
ATOM 2688 O O . THR A 1 376 ? -2.473 -0.801 18.255 1.00 97.81 376 THR A O 1
ATOM 2691 N N . GLY A 1 377 ? -1.197 0.613 17.053 1.00 95.44 377 GLY A N 1
ATOM 2692 C CA . GLY A 1 377 ? -0.087 -0.326 16.819 1.00 95.44 377 GLY A CA 1
ATOM 2693 C C . GLY A 1 377 ? -0.229 -1.168 15.546 1.00 95.44 377 GLY A C 1
ATOM 2694 O O . GLY A 1 377 ? 0.543 -2.105 15.361 1.00 95.44 377 GLY A O 1
ATOM 2695 N N . LEU A 1 378 ? -1.218 -0.842 14.707 1.00 95.56 378 LEU A N 1
ATOM 2696 C CA . LEU A 1 378 ? -1.242 -1.223 13.293 1.00 95.56 378 LEU A CA 1
ATOM 2697 C C . LEU A 1 378 ? -0.287 -0.307 12.522 1.00 95.56 378 LEU A C 1
ATOM 2699 O O . LEU A 1 378 ? -0.222 0.891 12.841 1.00 95.56 378 LEU A O 1
ATOM 2703 N N . ARG A 1 379 ? 0.426 -0.875 11.547 1.00 93.12 379 ARG A N 1
ATOM 2704 C CA . ARG A 1 379 ? 1.260 -0.123 10.594 1.00 93.12 379 ARG A CA 1
ATOM 2705 C C . ARG A 1 379 ? 0.374 0.649 9.603 1.00 93.12 379 ARG A C 1
ATOM 2707 O O . ARG A 1 379 ? -0.840 0.447 9.593 1.00 93.12 379 ARG A O 1
ATOM 2714 N N . GLY A 1 380 ? 0.964 1.577 8.843 1.00 92.31 380 GLY A N 1
ATOM 2715 C CA . GLY A 1 380 ? 0.269 2.221 7.717 1.00 92.31 380 GLY A CA 1
ATOM 2716 C C . GLY A 1 380 ? -0.182 1.161 6.710 1.00 92.31 380 GLY A C 1
ATOM 2717 O O . GLY A 1 380 ? 0.512 0.165 6.554 1.00 92.31 380 GLY A O 1
ATOM 2718 N N . GLY A 1 381 ? -1.357 1.315 6.114 1.00 92.69 381 GLY A N 1
ATOM 2719 C CA . GLY A 1 381 ? -1.970 0.364 5.183 1.00 92.69 381 GLY A CA 1
ATOM 2720 C C . GLY A 1 381 ? -2.582 -0.877 5.836 1.00 92.69 381 GLY A C 1
ATOM 2721 O O . GLY A 1 381 ? -3.596 -1.394 5.366 1.00 92.69 381 GLY A O 1
ATOM 2722 N N . GLU A 1 382 ? -2.035 -1.327 6.970 1.00 95.06 382 GLU A N 1
ATOM 2723 C CA . GLU A 1 382 ? -2.400 -2.610 7.565 1.00 95.06 382 GLU A CA 1
ATOM 2724 C C . GLU A 1 382 ? -3.890 -2.679 7.937 1.00 95.06 382 GLU A C 1
ATOM 2726 O O . GLU A 1 382 ? -4.417 -1.870 8.715 1.00 95.06 382 GLU A O 1
ATOM 2731 N N . THR A 1 383 ? -4.564 -3.710 7.420 1.00 96.44 383 THR A N 1
ATOM 2732 C CA . THR A 1 383 ? -5.979 -3.964 7.690 1.00 96.44 383 THR A CA 1
ATOM 2733 C C . THR A 1 383 ? -6.184 -4.883 8.892 1.00 96.44 383 THR A C 1
ATOM 2735 O O . THR A 1 383 ? -5.451 -5.838 9.157 1.00 96.44 383 THR A O 1
ATOM 2738 N N . ALA A 1 384 ? -7.234 -4.598 9.653 1.00 97.44 384 ALA A N 1
ATOM 2739 C CA . ALA A 1 384 ? -7.678 -5.414 10.771 1.00 97.44 384 ALA A CA 1
ATOM 2740 C C . ALA A 1 384 ? -9.199 -5.330 10.902 1.00 97.44 384 ALA A C 1
ATOM 2742 O O . ALA A 1 384 ? -9.834 -4.407 10.395 1.00 97.44 384 ALA A O 1
ATOM 2743 N N . CYS A 1 385 ? -9.808 -6.263 11.629 1.00 97.38 385 CYS A N 1
ATOM 2744 C CA . CYS A 1 385 ? -11.233 -6.194 11.931 1.00 97.38 385 CYS A CA 1
ATOM 2745 C C . CYS A 1 385 ? -11.493 -6.225 13.437 1.00 97.38 385 CYS A C 1
ATOM 2747 O O . CYS A 1 385 ? -10.829 -6.933 14.197 1.00 97.38 385 CYS A O 1
ATOM 2749 N N . VAL A 1 386 ? -12.492 -5.469 13.885 1.00 97.94 386 VAL A N 1
ATOM 2750 C CA . VAL A 1 386 ? -13.002 -5.515 15.253 1.00 97.94 386 VAL A CA 1
ATOM 2751 C C . VAL A 1 386 ? -14.312 -6.286 15.288 1.00 97.94 386 VAL A C 1
ATOM 2753 O O . VAL A 1 386 ? -15.273 -5.954 14.599 1.00 97.94 386 VAL A O 1
ATOM 2756 N N . THR A 1 387 ? -14.349 -7.316 16.130 1.00 96.44 387 THR A N 1
ATOM 2757 C CA . THR A 1 387 ? -15.474 -8.249 16.293 1.00 96.44 387 THR A CA 1
ATOM 2758 C C . THR A 1 387 ? -15.923 -8.331 17.753 1.00 96.44 387 THR A C 1
ATOM 2760 O O . THR A 1 387 ? -15.298 -7.766 18.652 1.00 96.44 387 THR A O 1
ATOM 2763 N N . GLY A 1 388 ? -17.032 -9.032 18.010 1.00 93.44 388 GLY A N 1
ATOM 2764 C CA . GLY A 1 388 ? -17.511 -9.353 19.363 1.00 93.44 388 GLY A CA 1
ATOM 2765 C C . GLY A 1 388 ? -18.399 -8.286 20.022 1.00 93.44 388 GLY A C 1
ATOM 2766 O O . GLY A 1 388 ? -19.079 -8.571 21.016 1.00 93.44 388 GLY A O 1
ATOM 2767 N N . VAL A 1 389 ? -18.488 -7.083 19.442 1.00 91.56 389 VAL A N 1
ATOM 2768 C CA . VAL A 1 389 ? -19.421 -6.025 19.867 1.00 91.56 389 VAL A CA 1
ATOM 2769 C C . VAL A 1 389 ? -20.113 -5.403 18.658 1.00 91.56 389 VAL A C 1
ATOM 2771 O O . VAL A 1 389 ? -19.549 -4.543 17.994 1.00 91.56 389 VAL A O 1
ATOM 2774 N N . GLY A 1 390 ? -21.366 -5.790 18.419 1.00 86.38 390 GLY A N 1
ATOM 2775 C CA . GLY A 1 390 ? -22.108 -5.336 17.240 1.00 86.38 390 GLY A CA 1
ATOM 2776 C C . GLY A 1 390 ? -21.678 -6.080 15.974 1.00 86.38 390 GLY A C 1
ATOM 2777 O O . GLY A 1 390 ? -21.256 -7.233 16.060 1.00 86.38 390 GLY A O 1
ATOM 2778 N N . ALA A 1 391 ? -21.832 -5.429 14.821 1.00 90.00 391 ALA A N 1
ATOM 2779 C CA . ALA A 1 391 ? -21.328 -5.931 13.545 1.00 90.00 391 ALA A CA 1
ATOM 2780 C C . ALA A 1 391 ? -19.797 -5.821 13.480 1.00 90.00 391 ALA A C 1
ATOM 2782 O O . ALA A 1 391 ? -19.214 -4.956 14.137 1.00 90.00 391 ALA A O 1
ATOM 2783 N N . THR A 1 392 ? -19.167 -6.681 12.679 1.00 93.19 392 THR A N 1
ATOM 2784 C CA . THR A 1 392 ? -17.740 -6.568 12.358 1.00 93.19 392 THR A CA 1
ATOM 2785 C C . THR A 1 392 ? -17.456 -5.205 11.736 1.00 93.19 392 THR A C 1
ATOM 2787 O O . THR A 1 392 ? -18.196 -4.759 10.861 1.00 93.19 392 THR A O 1
ATOM 2790 N N . GLN A 1 393 ? -16.399 -4.543 12.197 1.00 95.69 393 GLN A N 1
ATOM 2791 C CA . GLN A 1 393 ? -15.928 -3.283 11.626 1.00 95.69 393 GLN A CA 1
ATOM 2792 C C . GLN A 1 393 ? -14.482 -3.436 11.183 1.00 95.69 393 GLN A C 1
ATOM 2794 O O . GLN A 1 393 ? -13.629 -3.792 11.994 1.00 95.69 393 GLN A O 1
ATOM 2799 N N . TRP A 1 394 ? -14.219 -3.160 9.913 1.00 96.81 394 TRP A N 1
ATOM 2800 C CA . TRP A 1 394 ? -12.867 -3.071 9.385 1.00 96.81 394 TRP A CA 1
ATOM 2801 C C . TRP A 1 394 ? -12.198 -1.772 9.830 1.00 96.81 394 TRP A C 1
ATOM 2803 O O . TRP A 1 394 ? -12.849 -0.738 9.990 1.00 96.81 394 TRP A O 1
ATOM 2813 N N . VAL A 1 395 ? -10.895 -1.852 10.062 1.00 96.88 395 VAL A N 1
ATOM 2814 C CA . VAL A 1 395 ? -10.024 -0.729 10.381 1.00 96.88 395 VAL A CA 1
ATOM 2815 C C . VAL A 1 395 ? -8.765 -0.822 9.536 1.00 96.88 395 VAL A C 1
ATOM 2817 O O . VAL A 1 395 ? -8.269 -1.916 9.281 1.00 96.88 395 VAL A O 1
ATOM 2820 N N . VAL A 1 396 ? -8.262 0.340 9.140 1.00 96.50 396 VAL A N 1
ATOM 2821 C CA . VAL A 1 396 ? -6.992 0.505 8.431 1.00 96.50 396 VAL A CA 1
ATOM 2822 C C . VAL A 1 396 ? -6.130 1.407 9.284 1.00 96.50 396 VAL A C 1
ATOM 2824 O O . VAL A 1 396 ? -6.618 2.454 9.739 1.00 96.50 396 VAL A O 1
ATOM 2827 N N . SER A 1 397 ? -4.891 0.990 9.529 1.00 95.00 397 SER A N 1
ATOM 2828 C CA . SER A 1 397 ? -3.963 1.720 10.387 1.00 95.00 397 SER A CA 1
ATOM 2829 C C . SER A 1 397 ? -4.534 1.954 11.798 1.00 95.00 397 SER A C 1
ATOM 2831 O O . SER A 1 397 ? -5.612 1.490 12.198 1.00 95.00 397 SER A O 1
ATOM 2833 N N . SER A 1 398 ? -3.794 2.686 12.629 1.00 94.06 398 SER A N 1
ATOM 2834 C CA . SER A 1 398 ? -4.295 3.084 13.948 1.00 94.06 398 SER A CA 1
ATOM 2835 C C . SER A 1 398 ? -5.511 4.015 13.808 1.00 94.06 398 SER A C 1
ATOM 2837 O O . SER A 1 398 ? -5.418 5.094 13.231 1.00 94.06 398 SER A O 1
ATOM 2839 N N . SER A 1 399 ? -6.656 3.628 14.374 1.00 94.69 399 SER A N 1
ATOM 2840 C CA . SER A 1 399 ? -7.935 4.320 14.168 1.00 94.69 399 SER A CA 1
ATOM 2841 C C . SER A 1 399 ? -8.853 4.254 15.395 1.00 94.69 399 SER A C 1
ATOM 2843 O O . SER A 1 399 ? -8.636 3.499 16.347 1.00 94.69 399 SER A O 1
ATOM 2845 N N . SER A 1 400 ? -9.890 5.095 15.410 1.00 95.88 400 SER A N 1
ATOM 2846 C CA . SER A 1 400 ? -10.961 5.034 16.411 1.00 95.88 400 SER A CA 1
ATOM 2847 C C . SER A 1 400 ? -12.266 4.639 15.742 1.00 95.88 400 SER A C 1
ATOM 2849 O O . SER A 1 400 ? -12.699 5.288 14.796 1.00 95.88 400 SER A O 1
ATOM 2851 N N . ILE A 1 401 ? -12.917 3.612 16.275 1.00 95.88 401 ILE A N 1
ATOM 2852 C CA . ILE A 1 401 ? -14.201 3.119 15.780 1.00 95.88 401 ILE A CA 1
ATOM 2853 C C . ILE A 1 401 ? -15.305 3.341 16.800 1.00 95.88 401 ILE A C 1
ATOM 2855 O O . ILE A 1 401 ? -15.058 3.526 17.995 1.00 95.88 401 ILE A O 1
ATOM 2859 N N . THR A 1 402 ? -16.544 3.291 16.323 1.00 96.31 402 THR A N 1
ATOM 2860 C CA . THR A 1 402 ? -17.731 3.407 17.163 1.00 96.31 402 THR A CA 1
ATOM 2861 C C . THR A 1 402 ? -18.589 2.160 17.025 1.00 96.31 402 THR A C 1
ATOM 2863 O O . THR A 1 402 ? -19.135 1.882 15.959 1.00 96.31 402 THR A O 1
ATOM 2866 N N . VAL A 1 403 ? -18.769 1.454 18.141 1.00 94.81 403 VAL A N 1
ATOM 2867 C CA . VAL A 1 403 ? -19.606 0.252 18.231 1.00 94.81 403 VAL A CA 1
ATOM 2868 C C . VAL A 1 403 ? -20.809 0.499 19.132 1.00 94.81 403 VAL A C 1
ATOM 2870 O O . VAL A 1 403 ? -20.742 1.269 20.090 1.00 94.81 403 VAL A O 1
ATOM 2873 N N . THR A 1 404 ? -21.921 -0.188 18.877 1.00 95.38 404 THR A N 1
ATOM 2874 C CA . THR A 1 404 ? -23.087 -0.152 19.770 1.00 95.38 404 THR A CA 1
ATOM 2875 C C . THR A 1 404 ? -23.176 -1.452 20.556 1.00 95.38 404 THR A C 1
ATOM 2877 O O . THR A 1 404 ? -23.331 -2.534 19.995 1.00 95.38 404 THR A O 1
ATOM 2880 N N . THR A 1 405 ? -23.097 -1.354 21.885 1.00 94.31 405 THR A N 1
ATOM 2881 C CA . THR A 1 405 ? -23.302 -2.524 22.753 1.00 94.31 405 THR A CA 1
ATOM 2882 C C . THR A 1 405 ? -24.778 -2.937 22.752 1.00 94.31 405 THR A C 1
ATOM 2884 O O . THR A 1 405 ? -25.643 -2.059 22.737 1.00 94.31 405 THR A O 1
ATOM 2887 N N . PRO A 1 406 ? -25.123 -4.234 22.840 1.00 93.56 406 PRO A N 1
ATOM 2888 C CA . PRO A 1 406 ? -26.520 -4.650 22.971 1.00 93.56 406 PRO A CA 1
ATOM 2889 C C . PRO A 1 406 ? -27.188 -4.049 24.203 1.00 93.56 406 PRO A C 1
ATOM 2891 O O . PRO A 1 406 ? -26.530 -3.865 25.222 1.00 93.56 406 PRO A O 1
ATOM 2894 N N . ALA A 1 407 ? -28.493 -3.774 24.128 1.00 94.81 407 ALA A N 1
ATOM 2895 C CA . ALA A 1 407 ? -29.265 -3.029 25.132 1.00 94.81 407 ALA A CA 1
ATOM 2896 C C . ALA A 1 407 ? -29.549 -3.797 26.448 1.00 94.81 407 ALA A C 1
ATOM 2898 O O . ALA A 1 407 ? -30.604 -3.645 27.064 1.00 94.81 407 ALA A O 1
ATOM 2899 N N . VAL A 1 408 ? -28.603 -4.615 26.909 1.00 94.12 408 VAL A N 1
ATOM 2900 C CA . VAL A 1 408 ? -28.695 -5.456 28.108 1.00 94.12 408 VAL A CA 1
ATOM 2901 C C . VAL A 1 408 ? -27.482 -5.249 29.017 1.00 94.12 408 VAL A C 1
ATOM 2903 O O . VAL A 1 408 ? -26.405 -4.858 28.571 1.00 94.12 408 VAL A O 1
ATOM 2906 N N . THR A 1 409 ? -27.639 -5.506 30.320 1.00 95.31 409 THR A N 1
ATOM 2907 C CA . THR A 1 409 ? -26.497 -5.504 31.247 1.00 95.31 409 THR A CA 1
ATOM 2908 C C . THR A 1 409 ? -25.623 -6.727 30.990 1.00 95.31 409 THR A C 1
ATOM 2910 O O . THR A 1 409 ? -26.026 -7.836 31.333 1.00 95.31 409 THR A O 1
ATOM 2913 N N . ARG A 1 410 ? -24.432 -6.527 30.419 1.00 94.81 410 ARG A N 1
ATOM 2914 C CA . ARG A 1 410 ? -23.423 -7.577 30.228 1.00 94.81 410 ARG A CA 1
ATOM 2915 C C . ARG A 1 410 ? -22.033 -6.992 29.983 1.00 94.81 410 ARG A C 1
ATOM 2917 O O . ARG A 1 410 ? -21.894 -5.831 29.596 1.00 94.81 410 ARG A O 1
ATOM 2924 N N . ASN A 1 411 ? -21.015 -7.825 30.161 1.00 95.94 411 ASN A N 1
ATOM 2925 C CA . ASN A 1 411 ? -19.675 -7.551 29.654 1.00 95.94 411 ASN A CA 1
ATOM 2926 C C . ASN A 1 411 ? -19.630 -7.968 28.182 1.00 95.94 411 ASN A C 1
ATOM 2928 O O . ASN A 1 411 ? -20.006 -9.090 27.856 1.00 95.94 411 ASN A O 1
ATOM 2932 N N . ASN A 1 412 ? -19.210 -7.064 27.304 1.00 95.75 412 ASN A N 1
ATOM 2933 C CA . ASN A 1 412 ? -18.984 -7.354 25.893 1.00 95.75 412 ASN A CA 1
ATOM 2934 C C . ASN A 1 412 ? -17.478 -7.417 25.658 1.00 95.75 412 ASN A C 1
ATOM 2936 O O . ASN A 1 412 ? -16.759 -6.572 26.185 1.00 95.75 412 ASN A O 1
ATOM 2940 N N . VAL A 1 413 ? -17.007 -8.390 24.889 1.00 97.56 413 VAL A N 1
ATOM 2941 C CA . VAL A 1 413 ? -15.590 -8.501 24.535 1.00 97.56 413 VAL A CA 1
ATOM 2942 C C . VAL A 1 413 ? -15.450 -8.016 23.102 1.00 97.56 413 VAL A C 1
ATOM 2944 O O . VAL A 1 413 ? -16.038 -8.609 22.207 1.00 97.56 413 VAL A O 1
ATOM 2947 N N . ALA A 1 414 ? -14.731 -6.913 22.910 1.00 97.75 414 ALA A N 1
ATOM 2948 C CA . ALA A 1 414 ? -14.329 -6.454 21.589 1.00 97.75 414 ALA A CA 1
ATOM 2949 C C . ALA A 1 414 ? -12.951 -7.024 21.282 1.00 97.75 414 ALA A C 1
ATOM 2951 O O . ALA A 1 414 ? -12.048 -6.877 22.107 1.00 97.75 414 ALA A O 1
ATOM 2952 N N . THR A 1 415 ? -12.793 -7.644 20.119 1.00 98.25 415 THR A N 1
ATOM 2953 C CA . THR A 1 415 ? -11.540 -8.267 19.689 1.00 98.25 415 THR A CA 1
ATOM 2954 C C . THR A 1 415 ? -11.096 -7.641 18.379 1.00 98.25 415 THR A C 1
ATOM 2956 O O . THR A 1 415 ? -11.814 -7.770 17.391 1.00 98.25 415 THR A O 1
ATOM 2959 N N . VAL A 1 416 ? -9.929 -6.993 18.369 1.00 98.44 416 VAL A N 1
ATOM 2960 C CA . VAL A 1 416 ? -9.229 -6.642 17.129 1.00 98.44 416 VAL A CA 1
ATOM 2961 C C . VAL A 1 416 ? -8.455 -7.866 16.647 1.00 98.44 416 VAL A C 1
ATOM 2963 O O . VAL A 1 416 ? -7.747 -8.495 17.437 1.00 98.44 416 VAL A O 1
ATOM 2966 N N . ARG A 1 417 ? -8.623 -8.222 15.378 1.00 98.12 417 ARG A N 1
ATOM 2967 C CA . ARG A 1 417 ? -7.935 -9.307 14.671 1.00 98.12 417 ARG A CA 1
ATOM 2968 C C . ARG A 1 417 ? -7.159 -8.704 13.512 1.00 98.12 417 ARG A C 1
ATOM 2970 O O . ARG A 1 417 ? -7.695 -7.836 12.836 1.00 98.12 417 ARG A O 1
ATOM 2977 N N . TYR A 1 418 ? -5.932 -9.151 13.323 1.00 95.75 418 TYR A N 1
ATOM 2978 C CA . TYR A 1 418 ? -4.976 -8.631 12.350 1.00 95.75 418 TYR A CA 1
ATOM 2979 C C . TYR A 1 418 ? -4.088 -9.784 11.867 1.00 95.75 418 TYR A C 1
ATOM 2981 O O . TYR A 1 418 ? -4.160 -10.892 12.415 1.00 95.75 418 TYR A O 1
ATOM 2989 N N . ALA A 1 419 ? -3.255 -9.546 10.855 1.00 89.88 419 ALA A N 1
ATOM 2990 C CA . ALA A 1 419 ? -2.335 -10.558 10.350 1.00 89.88 419 ALA A CA 1
ATOM 2991 C C . ALA A 1 419 ? -1.448 -11.110 11.487 1.00 89.88 419 ALA A C 1
ATOM 2993 O O . ALA A 1 419 ? -0.755 -10.376 12.189 1.00 89.88 419 ALA A O 1
ATOM 2994 N N . GLY A 1 420 ? -1.520 -12.421 11.727 1.00 88.19 420 GLY A N 1
ATOM 2995 C CA . GLY A 1 420 ? -0.720 -13.089 12.758 1.00 88.19 420 GLY A CA 1
ATOM 2996 C C . GLY A 1 420 ? -1.178 -12.897 14.212 1.00 88.19 420 GLY A C 1
ATOM 2997 O O . GLY A 1 420 ? -0.485 -13.365 15.117 1.00 88.19 420 GLY A O 1
ATOM 2998 N N . GLY A 1 421 ? -2.327 -12.262 14.501 1.00 95.06 421 GLY A N 1
ATOM 2999 C CA . GLY A 1 421 ? -2.740 -12.102 15.899 1.00 95.06 421 GLY A CA 1
ATOM 3000 C C . GLY A 1 421 ? -4.116 -11.502 16.189 1.00 95.06 421 GLY A C 1
ATOM 3001 O O . GLY A 1 421 ? -4.917 -11.168 15.320 1.00 95.06 421 GLY A O 1
ATOM 3002 N N . SER A 1 422 ? -4.414 -11.394 17.487 1.00 97.62 422 SER A N 1
ATOM 3003 C CA . SER A 1 422 ? -5.590 -10.677 17.984 1.00 97.62 422 SER A CA 1
ATOM 3004 C C . SER A 1 422 ? -5.385 -10.150 19.408 1.00 97.62 422 SER A C 1
ATOM 3006 O O . SER A 1 422 ? -4.634 -10.724 20.202 1.00 97.62 422 SER A O 1
ATOM 3008 N N . LYS A 1 423 ? -6.086 -9.067 19.759 1.00 98.25 423 LYS A N 1
ATOM 3009 C CA . LYS A 1 423 ? -6.165 -8.512 21.123 1.00 98.25 423 LYS A CA 1
ATOM 3010 C C . LYS A 1 423 ? -7.602 -8.172 21.475 1.00 98.25 423 LYS A C 1
ATOM 3012 O O . LYS A 1 423 ? -8.411 -7.889 20.600 1.00 98.25 423 LYS A O 1
ATOM 3017 N N . SER A 1 424 ? -7.928 -8.184 22.766 1.00 98.25 424 SER A N 1
ATOM 3018 C CA . SER A 1 424 ? -9.298 -7.954 23.229 1.00 98.25 424 SER A CA 1
ATOM 3019 C C . SER A 1 424 ? -9.396 -6.945 24.367 1.00 98.25 424 SER A C 1
ATOM 3021 O O . SER A 1 424 ? -8.518 -6.873 25.224 1.00 98.25 424 SER A O 1
ATOM 3023 N N . VAL A 1 425 ? -10.519 -6.228 24.421 1.00 98.06 425 VAL A N 1
ATOM 3024 C CA . VAL A 1 425 ? -10.908 -5.348 25.529 1.00 98.06 425 VAL A CA 1
ATOM 3025 C C . VAL A 1 425 ? -12.335 -5.653 25.976 1.00 98.06 425 VAL A C 1
ATOM 3027 O O . VAL A 1 425 ? -13.206 -5.987 25.175 1.00 98.06 425 VAL A O 1
ATOM 3030 N N . THR A 1 426 ? -12.597 -5.538 27.279 1.00 97.81 426 THR A N 1
ATOM 3031 C CA . THR A 1 426 ? -13.946 -5.723 27.831 1.00 97.81 426 THR A CA 1
ATOM 3032 C C . THR A 1 426 ? -14.674 -4.389 27.978 1.00 97.81 426 THR A C 1
ATOM 3034 O O . THR A 1 426 ? -14.283 -3.547 28.783 1.00 97.81 426 THR A O 1
ATOM 3037 N N . VAL A 1 427 ? -15.806 -4.245 27.291 1.00 96.88 427 VAL A N 1
ATOM 3038 C CA . VAL A 1 427 ? -16.747 -3.127 27.418 1.00 96.88 427 VAL A CA 1
ATOM 3039 C C . VAL A 1 427 ? -17.900 -3.527 28.339 1.00 96.88 427 VAL A C 1
ATOM 3041 O O . VAL A 1 427 ? -18.779 -4.318 27.978 1.00 96.88 42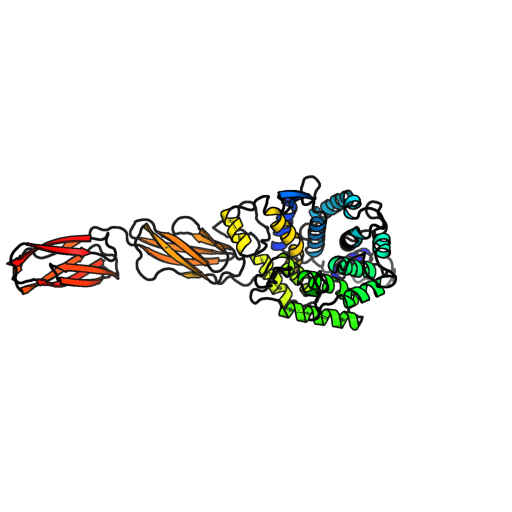7 VAL A O 1
ATOM 3044 N N . LYS A 1 428 ? -17.920 -2.972 29.554 1.00 96.81 428 LYS A N 1
ATOM 3045 C CA . LYS A 1 428 ? -18.946 -3.277 30.564 1.00 96.81 428 LYS A CA 1
ATOM 3046 C C . LYS A 1 428 ? -20.187 -2.417 30.332 1.00 96.81 428 LYS A C 1
ATOM 3048 O O . LYS A 1 428 ? -20.165 -1.222 30.607 1.00 96.81 428 LYS A O 1
ATOM 3053 N N . ALA A 1 429 ? -21.285 -3.005 29.871 1.00 96.81 429 ALA A N 1
ATOM 3054 C CA . ALA A 1 429 ? -22.514 -2.275 29.569 1.00 96.81 429 ALA A CA 1
ATOM 3055 C C . ALA A 1 429 ? -23.587 -2.483 30.647 1.00 96.81 429 ALA A C 1
ATOM 3057 O O . ALA A 1 429 ? -23.785 -3.592 31.149 1.00 96.81 429 ALA A O 1
ATOM 3058 N N . LEU A 1 430 ? -24.321 -1.420 30.991 1.00 98.00 430 LEU A N 1
ATOM 3059 C CA . LEU A 1 430 ? -25.488 -1.487 31.872 1.00 98.00 430 LEU A CA 1
ATOM 3060 C C . LEU A 1 430 ? -26.766 -1.121 31.112 1.00 98.00 430 LEU A C 1
ATOM 3062 O O . LEU A 1 430 ? -26.941 0.023 30.693 1.00 98.00 430 LEU A O 1
ATOM 3066 N N . GLY A 1 431 ? -27.677 -2.087 30.984 1.00 96.69 431 GLY A N 1
ATOM 3067 C CA . GLY A 1 431 ? -29.022 -1.878 30.450 1.00 96.69 431 GLY A CA 1
ATOM 3068 C C . GLY A 1 431 ? -29.958 -1.182 31.428 1.00 96.69 431 GLY A C 1
ATOM 3069 O O . GLY A 1 431 ? -29.568 -0.784 32.528 1.00 96.69 431 GLY A O 1
ATOM 3070 N N . ALA A 1 432 ? -31.223 -1.042 31.044 1.00 96.38 432 ALA A N 1
ATOM 3071 C CA . ALA A 1 432 ? -32.254 -0.589 31.969 1.00 96.38 432 ALA A CA 1
ATOM 3072 C C . ALA A 1 432 ? -32.427 -1.599 33.119 1.00 96.38 432 ALA A C 1
ATOM 3074 O O . ALA A 1 432 ? -32.293 -2.807 32.930 1.00 96.38 432 ALA A O 1
ATOM 3075 N N . ALA A 1 433 ? -32.719 -1.112 34.326 1.00 96.69 433 ALA A N 1
ATOM 3076 C CA . ALA A 1 433 ? -32.954 -1.978 35.480 1.00 96.69 433 ALA A CA 1
ATOM 3077 C C . ALA A 1 433 ? -33.932 -1.352 36.474 1.00 96.69 433 ALA A C 1
ATOM 3079 O O . ALA A 1 433 ? -33.852 -0.165 36.797 1.00 96.69 433 ALA A O 1
ATOM 3080 N N . LYS A 1 434 ? -34.823 -2.180 37.028 1.00 97.44 434 LYS A N 1
ATOM 3081 C CA . LYS A 1 434 ? -35.685 -1.789 38.145 1.00 97.44 434 LYS A CA 1
ATOM 3082 C C . LYS A 1 434 ? -34.995 -2.122 39.466 1.00 97.44 434 LYS A C 1
ATOM 3084 O O . LYS A 1 434 ? -34.928 -3.280 39.875 1.00 97.44 434 LYS A O 1
ATOM 3089 N N . LEU A 1 435 ? -34.483 -1.099 40.141 1.00 98.00 435 LEU A N 1
ATOM 3090 C CA . LEU A 1 435 ? -33.733 -1.255 41.385 1.00 98.00 435 LEU A CA 1
ATOM 3091 C C . LEU A 1 435 ? -34.673 -1.537 42.564 1.00 98.00 435 LEU A C 1
ATOM 3093 O O . LEU A 1 435 ? -35.715 -0.896 42.731 1.00 98.00 435 LEU A O 1
ATOM 3097 N N . LYS A 1 436 ? -34.279 -2.470 43.433 1.00 98.19 436 LYS A N 1
ATOM 3098 C CA . LYS A 1 436 ? -35.026 -2.820 44.649 1.00 98.19 436 LYS A CA 1
ATOM 3099 C C . LYS A 1 436 ? -34.617 -1.872 45.777 1.00 98.19 436 LYS A C 1
ATOM 3101 O O . LYS A 1 436 ? -33.485 -1.940 46.249 1.00 98.19 436 LYS A O 1
ATOM 3106 N N . VAL A 1 437 ? -35.528 -1.005 46.230 1.00 98.12 437 VAL A N 1
ATOM 3107 C CA . VAL A 1 437 ? -35.276 -0.033 47.314 1.00 98.12 437 VAL A CA 1
ATOM 3108 C C . VAL A 1 437 ? -35.983 -0.477 48.592 1.00 98.12 437 VAL A C 1
ATOM 3110 O O . VAL A 1 437 ? -37.208 -0.462 48.670 1.00 98.12 437 VAL A O 1
ATOM 3113 N N . LYS A 1 438 ? -35.206 -0.852 49.609 1.00 97.38 438 LYS A N 1
ATOM 3114 C CA . LYS A 1 438 ? -35.690 -1.227 50.942 1.00 97.38 438 LYS A CA 1
ATOM 3115 C C . LYS A 1 438 ? -35.510 -0.065 51.918 1.00 97.38 438 LYS A C 1
ATOM 3117 O O . LYS A 1 438 ? -34.428 0.513 52.028 1.00 97.38 438 LYS A O 1
ATOM 3122 N N . THR A 1 439 ? -36.579 0.245 52.642 1.00 96.06 439 THR A N 1
ATOM 3123 C CA . THR A 1 439 ? -36.665 1.293 53.666 1.00 96.06 439 THR A CA 1
ATOM 3124 C C . THR A 1 439 ? -37.543 0.788 54.814 1.00 96.06 439 THR A C 1
ATOM 3126 O O . THR A 1 439 ? -38.456 0.003 54.551 1.00 96.06 439 THR A O 1
ATOM 3129 N N . PRO A 1 440 ? -37.340 1.225 56.071 1.00 94.69 440 PRO A N 1
ATOM 3130 C CA . PRO A 1 440 ? -38.356 1.048 57.104 1.00 94.69 440 PRO A CA 1
ATOM 3131 C C . PRO A 1 440 ? -39.653 1.773 56.719 1.00 94.69 440 PRO A C 1
ATOM 3133 O O . PRO A 1 440 ? -39.633 2.752 55.968 1.00 94.69 440 PRO A O 1
ATOM 3136 N N . ALA A 1 441 ? -40.778 1.310 57.269 1.00 93.88 441 ALA A N 1
ATOM 3137 C CA . ALA A 1 441 ? -42.099 1.881 57.003 1.00 93.88 441 ALA A CA 1
ATOM 3138 C C . ALA A 1 441 ? -42.281 3.284 57.616 1.00 93.88 441 ALA A C 1
ATOM 3140 O O . ALA A 1 441 ? -42.986 4.131 57.057 1.00 93.88 441 ALA A O 1
ATOM 3141 N N . ARG A 1 442 ? -41.640 3.540 58.766 1.00 95.50 442 ARG A N 1
ATOM 3142 C CA . ARG A 1 442 ? -41.736 4.794 59.523 1.00 95.50 442 ARG A CA 1
ATOM 3143 C C . ARG A 1 442 ? -40.365 5.255 60.011 1.00 95.50 442 ARG A C 1
ATOM 3145 O O . ARG A 1 442 ? -39.496 4.435 60.294 1.00 95.50 442 ARG A O 1
ATOM 3152 N N . VAL A 1 443 ? -40.186 6.566 60.146 1.00 96.25 443 VAL A N 1
ATOM 3153 C CA . VAL A 1 443 ? -38.996 7.178 60.757 1.00 96.25 443 VAL A CA 1
ATOM 3154 C C . VAL A 1 443 ? -39.386 8.480 61.453 1.00 96.25 443 VAL A C 1
ATOM 3156 O O . VAL A 1 443 ? -40.180 9.251 60.920 1.00 96.25 443 VAL A O 1
ATOM 3159 N N . LYS A 1 444 ? -38.849 8.735 62.650 1.00 95.31 444 LYS A N 1
ATOM 3160 C CA . LYS A 1 444 ? -39.110 9.989 63.374 1.00 95.31 444 LYS A CA 1
ATOM 3161 C C . LYS A 1 444 ? -38.505 11.181 62.626 1.00 95.31 444 LYS A C 1
ATOM 3163 O O . LYS A 1 444 ? -37.399 11.077 62.082 1.00 95.31 444 LYS A O 1
ATOM 3168 N N . ALA A 1 445 ? -39.194 12.319 62.636 1.00 93.31 445 ALA A N 1
ATOM 3169 C CA . ALA A 1 445 ? -38.670 13.568 62.084 1.00 93.31 445 ALA A CA 1
ATOM 3170 C C . ALA A 1 445 ? -37.251 13.882 62.606 1.00 93.31 445 ALA A C 1
ATOM 3172 O O . ALA A 1 445 ? -36.911 13.607 63.758 1.00 93.31 445 ALA A O 1
ATOM 3173 N N . ARG A 1 446 ? -36.402 14.463 61.745 1.00 91.31 446 ARG A N 1
ATOM 3174 C CA . ARG A 1 446 ? -34.985 14.792 62.024 1.00 91.31 446 ARG A CA 1
ATOM 3175 C C . ARG A 1 446 ? -34.055 13.600 62.335 1.00 91.31 446 ARG A C 1
ATOM 3177 O O . ARG A 1 446 ? -32.875 13.844 62.593 1.00 91.31 446 ARG A O 1
ATOM 3184 N N . LYS A 1 447 ? -34.510 12.340 62.302 1.00 94.88 447 LYS A N 1
ATOM 3185 C CA . LYS A 1 447 ? -33.648 11.154 62.497 1.00 94.88 447 LYS A CA 1
ATOM 3186 C C . LYS A 1 447 ? -33.104 10.600 61.174 1.00 94.88 447 LYS A C 1
ATOM 3188 O O . LYS A 1 447 ? -33.525 10.999 60.090 1.00 94.88 447 LYS A O 1
ATOM 3193 N N . SER A 1 448 ? -32.119 9.708 61.265 1.00 94.00 448 SER A N 1
ATOM 3194 C CA . SER A 1 448 ? -31.499 9.062 60.103 1.00 94.00 448 SER A CA 1
ATOM 3195 C C . SER A 1 448 ? -32.277 7.828 59.665 1.00 94.00 448 SER A C 1
ATOM 3197 O O . SER A 1 448 ? -32.551 6.933 60.457 1.00 94.00 448 SER A O 1
ATOM 3199 N N . LEU A 1 449 ? -32.588 7.779 58.377 1.00 94.62 449 LEU A N 1
ATOM 3200 C CA . LEU A 1 449 ? -33.170 6.650 57.676 1.00 94.62 449 LEU A CA 1
ATOM 3201 C C . LEU A 1 449 ? -32.058 5.811 57.048 1.00 94.62 449 LEU A C 1
ATOM 3203 O O . LEU A 1 449 ? -31.212 6.362 56.347 1.00 94.62 449 LEU A O 1
ATOM 3207 N N . THR A 1 450 ? -32.080 4.493 57.241 1.00 97.00 450 THR A N 1
ATOM 3208 C CA . THR A 1 450 ? -31.222 3.584 56.466 1.00 97.00 450 THR A CA 1
ATOM 3209 C C . THR A 1 450 ? -31.977 3.119 55.227 1.00 97.00 450 THR A C 1
ATOM 3211 O O . THR A 1 450 ? -33.050 2.532 55.349 1.00 97.00 450 THR A O 1
ATOM 3214 N N . VAL A 1 451 ? -31.412 3.369 54.048 1.00 97.75 451 VAL A N 1
ATOM 3215 C CA . VAL A 1 451 ? -31.941 2.911 52.760 1.00 97.75 451 VAL A CA 1
ATOM 3216 C C . VAL A 1 451 ? -30.970 1.899 52.171 1.00 97.75 451 VAL A C 1
ATOM 3218 O O . VAL A 1 451 ? -29.775 2.182 52.060 1.00 97.75 451 VAL A O 1
ATOM 3221 N N . THR A 1 452 ? -31.487 0.739 51.775 1.00 98.12 452 THR A N 1
ATOM 3222 C CA . THR A 1 452 ? -30.722 -0.286 51.058 1.00 98.12 452 THR A CA 1
ATOM 3223 C C . THR A 1 452 ? -31.253 -0.397 49.637 1.00 98.12 452 THR A C 1
ATOM 3225 O O . THR A 1 452 ? -32.432 -0.677 49.434 1.00 98.12 452 THR A O 1
ATOM 3228 N N . VAL A 1 453 ? -30.383 -0.207 48.654 1.00 98.38 453 VAL A N 1
ATOM 3229 C CA . VAL A 1 453 ? -30.664 -0.408 47.231 1.00 98.38 453 VAL A CA 1
ATOM 3230 C C . VAL A 1 453 ? -29.982 -1.697 46.785 1.00 98.38 453 VAL A C 1
ATOM 3232 O O . VAL A 1 453 ? -28.818 -1.913 47.113 1.00 98.38 453 VAL A O 1
ATOM 3235 N N . ALA A 1 454 ? -30.698 -2.556 46.065 1.00 97.88 454 ALA A N 1
ATOM 3236 C CA . ALA A 1 454 ? -30.190 -3.802 45.493 1.00 97.88 454 ALA A CA 1
ATOM 3237 C C . ALA A 1 454 ? -30.582 -3.933 44.011 1.00 97.88 454 ALA A C 1
ATOM 3239 O O . ALA A 1 454 ? -31.528 -3.282 43.559 1.00 97.88 454 ALA A O 1
ATOM 3240 N N . GLY A 1 455 ? -29.882 -4.802 43.278 1.00 96.38 455 GLY A N 1
ATOM 3241 C CA . GLY A 1 455 ? -30.036 -4.957 41.824 1.00 96.38 455 GLY A CA 1
ATOM 3242 C C . GLY A 1 455 ? -29.125 -4.030 41.012 1.00 96.38 455 GLY A C 1
ATOM 3243 O O . GLY A 1 455 ? -29.388 -3.800 39.836 1.00 96.38 455 GLY A O 1
ATOM 3244 N N . LEU A 1 456 ? -28.091 -3.476 41.651 1.00 97.56 456 LEU A N 1
ATOM 3245 C CA . LEU A 1 456 ? -27.007 -2.749 40.991 1.00 97.56 456 LEU A CA 1
ATOM 3246 C C . LEU A 1 456 ? -25.949 -3.750 40.508 1.00 97.56 456 LEU A C 1
ATOM 3248 O O . LEU A 1 456 ? -25.828 -4.832 41.080 1.00 97.56 456 LEU A O 1
ATOM 3252 N N . ALA A 1 457 ? -25.160 -3.391 39.501 1.00 96.62 457 ALA A N 1
ATOM 3253 C CA . ALA A 1 457 ? -23.975 -4.163 39.146 1.00 96.62 457 ALA A CA 1
ATOM 3254 C C . ALA A 1 457 ? -22.839 -3.924 40.166 1.00 96.62 457 ALA A C 1
ATOM 3256 O O . ALA A 1 457 ? -22.799 -2.865 40.804 1.00 96.62 457 ALA A O 1
ATOM 3257 N N . PRO A 1 458 ? -21.902 -4.872 40.344 1.00 96.50 458 PRO A N 1
ATOM 3258 C CA . PRO A 1 458 ? -20.726 -4.674 41.192 1.00 96.50 458 PRO A CA 1
ATOM 3259 C C . PRO A 1 458 ? -19.951 -3.411 40.800 1.00 96.50 458 PRO A C 1
ATOM 3261 O O . PRO A 1 458 ? -19.632 -3.223 39.628 1.00 96.50 458 PRO A O 1
ATOM 3264 N N . GLY A 1 459 ? -19.664 -2.516 41.747 1.00 95.38 459 GLY A N 1
ATOM 3265 C CA . GLY A 1 459 ? -18.964 -1.262 41.442 1.00 95.38 459 GLY A CA 1
ATOM 3266 C C . GLY A 1 459 ? -19.805 -0.198 40.717 1.00 95.38 459 GLY A C 1
ATOM 3267 O O . GLY A 1 459 ? -19.286 0.871 40.407 1.00 95.38 459 GLY A O 1
ATOM 3268 N N . GLU A 1 460 ? -21.097 -0.437 40.458 1.00 96.94 460 GLU A N 1
ATOM 3269 C CA . GLU A 1 460 ? -21.994 0.564 39.866 1.00 96.94 460 GLU A CA 1
ATOM 3270 C C . GLU A 1 460 ? -22.188 1.742 40.833 1.00 96.94 460 GLU A C 1
ATOM 3272 O O . GLU A 1 460 ? -22.495 1.556 42.017 1.00 96.94 460 GLU A O 1
ATOM 3277 N N . ARG A 1 461 ? -22.055 2.977 40.341 1.00 97.12 461 ARG A N 1
ATOM 3278 C CA . ARG A 1 461 ? -22.406 4.168 41.130 1.00 97.12 461 ARG A CA 1
ATOM 3279 C C . ARG A 1 461 ? -23.922 4.303 41.222 1.00 97.12 461 ARG A C 1
ATOM 3281 O O . ARG A 1 461 ? -24.605 4.273 40.210 1.00 97.12 461 ARG A O 1
ATOM 3288 N N . ALA A 1 462 ? -24.451 4.538 42.419 1.00 97.62 462 ALA A N 1
ATOM 3289 C CA . ALA A 1 462 ? -25.868 4.809 42.630 1.00 97.62 462 ALA A CA 1
ATOM 3290 C C . ALA A 1 462 ? -26.087 6.076 43.461 1.00 97.62 462 ALA A C 1
ATOM 3292 O O . ALA A 1 462 ? -25.373 6.355 44.428 1.00 97.62 462 ALA A O 1
ATOM 3293 N N . THR A 1 463 ? -27.125 6.824 43.101 1.00 98.06 463 THR A N 1
ATOM 3294 C CA . THR A 1 463 ? -27.607 8.010 43.806 1.00 98.06 463 THR A CA 1
ATOM 3295 C C . THR A 1 463 ? -28.926 7.699 44.500 1.00 98.06 463 THR A C 1
ATOM 3297 O O . THR A 1 463 ? -29.910 7.349 43.853 1.00 98.06 463 THR A O 1
ATOM 3300 N N . VAL A 1 464 ? -28.983 7.889 45.817 1.00 97.69 464 VAL A N 1
ATOM 3301 C CA . VAL A 1 464 ? -30.206 7.765 46.619 1.00 97.69 464 VAL A CA 1
ATOM 3302 C C . VAL A 1 464 ? -30.684 9.151 47.031 1.00 97.69 464 VAL A C 1
ATOM 3304 O O . VAL A 1 464 ? -29.967 9.881 47.717 1.00 97.69 464 VAL A O 1
ATOM 3307 N N . LYS A 1 465 ? -31.905 9.510 46.634 1.00 96.69 465 LYS A N 1
ATOM 3308 C CA . LYS A 1 465 ? -32.576 10.766 46.981 1.00 96.69 465 LYS A CA 1
ATOM 3309 C C . LYS A 1 465 ? -33.684 10.516 48.004 1.00 96.69 465 LYS A C 1
ATOM 3311 O O . LYS A 1 465 ? -34.524 9.644 47.793 1.00 96.69 465 LYS A O 1
ATOM 3316 N N . VAL A 1 466 ? -33.702 11.292 49.088 1.00 94.38 466 VAL A N 1
ATOM 3317 C CA . VAL A 1 466 ? -34.751 11.290 50.124 1.00 94.38 466 VAL A CA 1
ATOM 3318 C C . VAL A 1 466 ? -35.205 12.734 50.338 1.00 94.38 466 VAL A C 1
ATOM 3320 O O . VAL A 1 466 ? -34.507 13.528 50.975 1.00 94.38 466 VAL A O 1
ATOM 3323 N N . GLY A 1 467 ? -36.359 13.101 49.773 1.00 87.25 467 GLY A N 1
ATOM 3324 C CA . GLY A 1 467 ? -36.755 14.510 49.672 1.00 87.25 467 GLY A CA 1
ATOM 3325 C C . GLY A 1 467 ? -35.723 15.319 48.875 1.00 87.25 467 GLY A C 1
ATOM 3326 O O . GLY A 1 467 ? -35.374 14.940 47.761 1.00 87.25 467 GLY A O 1
ATOM 3327 N N . THR A 1 468 ? -35.204 16.404 49.456 1.00 86.25 468 THR A N 1
ATOM 3328 C CA . THR A 1 468 ? -34.177 17.265 48.833 1.00 86.25 468 THR A CA 1
ATOM 3329 C C . THR A 1 468 ? -32.746 16.749 49.001 1.00 86.25 468 THR A C 1
ATOM 3331 O O . THR A 1 468 ? -31.827 17.262 48.367 1.00 86.25 468 THR A O 1
ATOM 3334 N N . LYS A 1 469 ? -32.519 15.735 49.845 1.00 92.19 469 LYS A N 1
ATOM 3335 C CA . LYS A 1 469 ? -31.172 15.219 50.124 1.00 92.19 469 LYS A CA 1
ATOM 3336 C C . LYS A 1 469 ? -30.797 14.116 49.148 1.00 92.19 469 LYS A C 1
ATOM 3338 O O . LYS A 1 469 ? -31.612 13.236 48.880 1.00 92.19 469 LYS A O 1
ATOM 3343 N N . LYS A 1 470 ? -29.545 14.121 48.688 1.00 95.25 470 LYS A N 1
ATOM 3344 C CA . LYS A 1 470 ? -28.960 13.085 47.826 1.00 95.25 470 LYS A CA 1
ATOM 3345 C C . LYS A 1 470 ? -27.687 12.516 48.451 1.00 95.25 470 LYS A C 1
ATOM 3347 O O . LYS A 1 470 ? -26.902 13.263 49.023 1.00 95.25 470 LYS A O 1
ATOM 3352 N N . VAL A 1 471 ? -27.483 11.208 48.326 1.00 97.06 471 VAL A N 1
ATOM 3353 C CA . VAL A 1 471 ? -26.235 10.524 48.695 1.00 97.06 471 VAL A CA 1
ATOM 3354 C C . VAL A 1 471 ? -25.807 9.641 47.533 1.00 97.06 471 VAL A C 1
ATOM 3356 O O . VAL A 1 471 ? -26.623 8.889 47.006 1.00 97.06 471 VAL A O 1
ATOM 3359 N N . VAL A 1 472 ? -24.533 9.726 47.150 1.00 97.31 472 VAL A N 1
ATOM 3360 C CA . VAL A 1 472 ? -23.930 8.887 46.107 1.00 97.31 472 VAL A CA 1
ATOM 3361 C C . VAL A 1 472 ? -23.004 7.864 46.759 1.00 97.31 472 VAL A C 1
ATOM 3363 O O . VAL A 1 472 ? -22.228 8.207 47.659 1.00 97.31 472 VAL A O 1
ATOM 3366 N N . ARG A 1 473 ? -23.101 6.604 46.334 1.00 97.38 473 ARG A N 1
ATOM 3367 C CA . ARG A 1 473 ? -22.234 5.501 46.770 1.00 97.38 473 ARG A CA 1
ATOM 3368 C C . ARG A 1 473 ? -22.010 4.514 45.632 1.00 97.38 473 ARG A C 1
ATOM 3370 O O . ARG A 1 473 ? -22.835 4.409 44.730 1.00 97.38 473 ARG A O 1
ATOM 3377 N N . THR A 1 474 ? -20.915 3.777 45.724 1.00 97.31 474 THR A N 1
ATOM 3378 C CA . THR A 1 474 ? -20.588 2.669 44.828 1.00 97.31 474 THR A CA 1
ATOM 3379 C C . THR A 1 474 ? -21.154 1.368 45.390 1.00 97.31 474 THR A C 1
ATOM 3381 O O . THR A 1 474 ? -21.113 1.146 46.603 1.00 97.31 474 THR A O 1
ATOM 3384 N N . ALA A 1 475 ? -21.726 0.534 44.526 1.00 97.44 475 ALA A N 1
ATOM 3385 C CA . ALA A 1 475 ? -22.262 -0.763 44.902 1.00 97.44 475 ALA A CA 1
ATOM 3386 C C . ALA A 1 475 ? -21.153 -1.739 45.303 1.00 97.44 475 ALA A C 1
ATOM 3388 O O . ALA A 1 475 ? -20.084 -1.775 44.696 1.00 97.44 475 ALA A O 1
ATOM 3389 N N . THR A 1 476 ? -21.433 -2.564 46.309 1.00 97.62 476 THR A N 1
ATOM 3390 C CA . THR A 1 476 ? -20.545 -3.660 46.714 1.00 97.62 476 THR A CA 1
ATOM 3391 C C . THR A 1 476 ? -20.467 -4.746 45.638 1.00 97.62 476 THR A C 1
ATOM 3393 O O . THR A 1 476 ? -21.261 -4.752 44.695 1.00 97.62 476 THR A O 1
ATOM 3396 N N . ALA A 1 477 ? -19.579 -5.730 45.822 1.00 96.19 477 ALA A N 1
ATOM 3397 C CA . ALA A 1 477 ? -19.505 -6.923 44.972 1.00 96.19 477 ALA A CA 1
ATOM 3398 C C . ALA A 1 477 ? -20.850 -7.671 44.846 1.00 96.19 477 ALA A C 1
ATOM 3400 O O . ALA A 1 477 ? -21.129 -8.283 43.825 1.00 96.19 477 ALA A O 1
ATOM 3401 N N . ALA A 1 478 ? -21.728 -7.559 45.849 1.00 96.06 478 ALA A N 1
ATOM 3402 C CA . ALA A 1 478 ? -23.067 -8.149 45.836 1.00 96.06 478 ALA A CA 1
ATOM 3403 C C . ALA A 1 478 ? -24.144 -7.257 45.178 1.00 96.06 478 ALA A C 1
ATOM 3405 O O . ALA A 1 478 ? -25.339 -7.521 45.342 1.00 96.06 478 ALA A O 1
ATOM 3406 N N . GLY A 1 479 ? -23.766 -6.156 44.518 1.00 97.25 479 GLY A N 1
ATOM 3407 C CA . GLY A 1 479 ? -24.710 -5.282 43.817 1.00 97.25 479 GLY A CA 1
ATOM 3408 C C . GLY A 1 479 ? -25.631 -4.482 44.744 1.00 97.25 479 GLY A C 1
ATOM 3409 O O . GLY A 1 479 ? -26.812 -4.266 44.440 1.00 97.25 479 GLY A O 1
ATOM 3410 N N . LYS A 1 480 ? -25.121 -4.090 45.921 1.00 97.88 480 LYS A N 1
ATOM 3411 C CA . LYS A 1 480 ? -25.892 -3.391 46.960 1.00 97.88 480 LYS A CA 1
ATOM 3412 C C . LYS A 1 480 ? -25.252 -2.069 47.360 1.00 97.88 480 LYS A C 1
ATOM 3414 O O . LYS A 1 480 ? -24.040 -1.973 47.511 1.00 97.88 480 LYS A O 1
ATOM 3419 N N . VAL A 1 481 ? -26.095 -1.080 47.635 1.00 97.81 481 VAL A N 1
ATOM 3420 C CA . VAL A 1 481 ? -25.724 0.191 48.268 1.00 97.81 481 VAL A CA 1
ATOM 3421 C C . VAL A 1 481 ? -26.546 0.363 49.538 1.00 97.81 481 VAL A C 1
ATOM 3423 O O . VAL A 1 481 ? -27.769 0.245 49.508 1.00 97.81 481 VAL A O 1
ATOM 3426 N N . LYS A 1 482 ? -25.893 0.678 50.659 1.00 97.62 482 LYS A N 1
ATOM 3427 C CA . LYS A 1 482 ? -26.551 1.017 51.928 1.00 97.62 482 LYS A CA 1
ATOM 3428 C C . LYS A 1 482 ? -26.152 2.432 52.332 1.00 97.62 482 LYS A C 1
ATOM 3430 O O . LYS A 1 482 ? -24.968 2.726 52.461 1.00 97.62 482 LYS A O 1
ATOM 3435 N N . VAL A 1 483 ? -27.132 3.308 52.533 1.00 96.88 483 VAL A N 1
ATOM 3436 C CA . VAL A 1 483 ? -26.905 4.713 52.908 1.00 96.88 483 VAL A CA 1
ATOM 3437 C C . VAL A 1 483 ? -27.729 5.098 54.128 1.00 96.88 483 VAL A C 1
ATOM 3439 O O . VAL A 1 483 ? -28.851 4.626 54.304 1.00 96.88 483 VAL A O 1
ATOM 3442 N N . LYS A 1 484 ? -27.183 5.988 54.960 1.00 95.81 484 LYS A N 1
ATOM 3443 C CA . LYS A 1 484 ? -27.916 6.659 56.040 1.00 95.81 484 LYS A CA 1
ATOM 3444 C C . LYS A 1 484 ? -28.215 8.095 55.609 1.00 95.81 484 LYS A C 1
ATOM 3446 O O . LYS A 1 484 ? -27.294 8.834 55.278 1.00 95.81 484 LYS A O 1
ATOM 3451 N N . VAL A 1 485 ? -29.487 8.494 55.614 1.00 94.81 485 VAL A N 1
ATOM 3452 C CA . VAL A 1 485 ? -29.933 9.832 55.187 1.00 94.81 485 VAL A CA 1
ATOM 3453 C C . VAL A 1 485 ? -30.853 10.439 56.243 1.00 94.81 485 VAL A C 1
ATOM 3455 O O . VAL A 1 485 ? -31.854 9.840 56.622 1.00 94.81 485 VAL A O 1
ATOM 3458 N N . LYS A 1 486 ? -30.538 11.641 56.733 1.00 92.31 486 LYS A N 1
ATOM 3459 C CA . LYS A 1 486 ? -31.347 12.336 57.751 1.00 92.31 486 LYS A CA 1
ATOM 3460 C C . LYS A 1 486 ? -32.640 12.888 57.145 1.00 92.31 486 LYS A C 1
ATOM 3462 O O . LYS A 1 486 ? -32.558 13.774 56.294 1.00 92.31 486 LYS A O 1
ATOM 3467 N N . VAL A 1 487 ? -33.809 12.435 57.598 1.00 91.19 487 VAL A N 1
ATOM 3468 C CA . VAL A 1 487 ? -35.106 12.943 57.112 1.00 91.19 487 VAL A CA 1
ATOM 3469 C C . VAL A 1 487 ? -35.411 14.349 57.642 1.00 91.19 487 VAL A C 1
ATOM 3471 O O . VAL A 1 487 ? -34.861 14.781 58.657 1.00 91.19 487 VAL A O 1
ATOM 3474 N N . GLY A 1 488 ? -36.249 15.097 56.919 1.00 89.62 488 GLY A N 1
ATOM 3475 C CA . GLY A 1 488 ? -36.623 16.473 57.263 1.00 89.62 488 GLY A CA 1
ATOM 3476 C C . GLY A 1 488 ? -37.549 16.591 58.482 1.00 89.62 488 GLY A C 1
ATOM 3477 O O . GLY A 1 488 ? -37.883 15.603 59.135 1.00 89.62 488 GLY A O 1
ATOM 3478 N N . LYS A 1 489 ? -37.967 17.830 58.787 1.00 91.06 489 LYS A N 1
ATOM 3479 C CA . LYS A 1 489 ? -38.937 18.141 59.858 1.00 91.06 489 LYS A CA 1
ATOM 3480 C C . LYS A 1 489 ? -40.403 17.928 59.448 1.00 91.06 489 LYS A C 1
ATOM 3482 O O . LYS A 1 489 ? -41.252 17.769 60.316 1.00 91.06 489 LYS A O 1
ATOM 3487 N N . LYS A 1 490 ? -40.698 17.941 58.142 1.00 90.81 490 LYS A N 1
ATOM 3488 C CA . LYS A 1 490 ? -42.056 17.796 57.602 1.00 90.81 490 LYS A CA 1
ATOM 3489 C C . LYS A 1 490 ? -42.538 16.353 57.787 1.00 90.81 490 LYS A C 1
ATOM 3491 O O . LYS A 1 490 ? -41.902 15.429 57.282 1.00 90.81 490 LYS A O 1
ATOM 3496 N N . LYS A 1 491 ? -43.646 16.180 58.509 1.00 92.38 491 LYS A N 1
ATOM 3497 C CA . LYS A 1 491 ? -44.315 14.885 58.695 1.00 92.38 491 LYS A CA 1
ATOM 3498 C C . LYS A 1 491 ? -45.073 14.479 57.426 1.00 92.38 491 LYS A C 1
ATOM 3500 O O . LYS A 1 491 ? -45.436 15.333 56.619 1.00 92.38 491 LYS A O 1
ATOM 3505 N N . GLY A 1 492 ? -45.306 13.179 57.246 1.00 93.56 492 GLY A N 1
ATOM 3506 C CA . GLY A 1 492 ? -46.048 12.625 56.106 1.00 93.56 492 GLY A CA 1
ATOM 3507 C C . GLY A 1 492 ? -45.233 11.688 55.209 1.00 93.56 492 GLY A C 1
ATOM 3508 O O . GLY A 1 492 ? -44.144 11.236 55.568 1.00 93.56 492 GLY A O 1
ATOM 3509 N N . LYS A 1 493 ? -45.782 11.337 54.039 1.00 94.62 493 LYS A N 1
ATOM 3510 C CA . LYS A 1 493 ? -45.127 10.437 53.072 1.00 94.62 493 LYS A CA 1
ATOM 3511 C C . LYS A 1 493 ? -43.961 11.156 52.383 1.00 94.62 493 LYS A C 1
ATOM 3513 O O . LYS A 1 493 ? -44.153 12.186 51.748 1.00 94.62 493 LYS A O 1
ATOM 3518 N N . THR A 1 494 ? -42.765 10.582 52.464 1.00 94.62 494 THR A N 1
ATOM 3519 C CA . THR A 1 494 ? -41.569 11.043 51.745 1.00 94.62 494 THR A CA 1
ATOM 3520 C C . THR A 1 494 ? -41.171 10.008 50.699 1.00 94.62 494 THR A C 1
ATOM 3522 O O . THR A 1 494 ? -40.990 8.833 51.025 1.00 94.62 494 THR A O 1
ATOM 3525 N N . LYS A 1 495 ? -41.026 10.444 49.441 1.00 94.69 495 LYS A N 1
ATOM 3526 C CA . LYS A 1 495 ? -40.545 9.598 48.342 1.00 94.69 495 LYS A CA 1
ATOM 3527 C C . LYS A 1 495 ? -39.032 9.397 48.451 1.00 94.69 495 LYS A C 1
ATOM 3529 O O . LYS A 1 495 ? -38.285 10.341 48.714 1.00 94.69 495 LYS A O 1
ATOM 3534 N N . ILE A 1 496 ? -38.607 8.164 48.209 1.00 96.75 496 ILE A N 1
ATOM 3535 C CA . ILE A 1 496 ? -37.213 7.757 48.077 1.00 96.75 496 ILE A CA 1
ATOM 3536 C C . ILE A 1 496 ? -37.015 7.314 46.635 1.00 96.75 496 ILE A C 1
ATOM 3538 O O . ILE A 1 496 ? -37.764 6.468 46.143 1.00 96.75 496 ILE A O 1
ATOM 3542 N N . VAL A 1 497 ? -36.016 7.876 45.965 1.00 97.56 497 VAL A N 1
ATOM 3543 C CA . VAL A 1 497 ? -35.670 7.522 44.585 1.00 97.56 497 VAL A CA 1
ATOM 3544 C C . VAL A 1 497 ? -34.219 7.077 44.556 1.00 97.56 497 VAL A C 1
ATOM 3546 O O . VAL A 1 497 ? -33.333 7.841 44.929 1.00 97.56 497 VAL A O 1
ATOM 3549 N N . ALA A 1 498 ? -33.980 5.847 44.122 1.00 97.94 498 ALA A N 1
ATOM 3550 C CA . ALA A 1 498 ? -32.658 5.362 43.771 1.00 97.94 498 ALA A CA 1
ATOM 3551 C C . ALA A 1 498 ? -32.499 5.429 42.252 1.00 97.94 498 ALA A C 1
ATOM 3553 O O . ALA A 1 498 ? -33.375 4.968 41.520 1.00 97.94 498 ALA A O 1
ATOM 3554 N N . VAL A 1 499 ? -31.388 5.992 41.798 1.00 98.00 499 VAL A N 1
ATOM 3555 C CA . VAL A 1 499 ? -30.956 5.972 40.400 1.00 98.00 499 VAL A CA 1
ATOM 3556 C C . VAL A 1 499 ? -29.588 5.305 40.377 1.00 98.00 499 VAL A C 1
ATOM 3558 O O . VAL A 1 499 ? -28.737 5.656 41.193 1.00 98.00 499 VAL A O 1
ATOM 3561 N N . GLY A 1 500 ? -29.403 4.318 39.509 1.00 97.38 500 GLY A N 1
ATOM 3562 C CA . GLY A 1 500 ? -28.118 3.683 39.246 1.00 97.38 500 GLY A CA 1
ATOM 3563 C C . GLY A 1 500 ? -27.182 4.626 38.497 1.00 97.38 500 GLY A C 1
ATOM 3564 O O . GLY A 1 500 ? -27.350 5.848 38.536 1.00 97.38 500 GLY A O 1
ATOM 3565 N N . GLN A 1 501 ? -26.202 4.066 37.796 1.00 97.00 501 GLN A N 1
ATOM 3566 C CA . GLN A 1 501 ? -25.218 4.890 37.088 1.00 97.00 501 GLN A CA 1
ATOM 3567 C C . GLN A 1 501 ? -25.849 5.640 35.907 1.00 97.00 501 GLN A C 1
ATOM 3569 O O . GLN A 1 501 ? -25.453 6.764 35.606 1.00 97.00 501 GLN A O 1
ATOM 3574 N N . PHE A 1 502 ? -26.875 5.046 35.293 1.00 96.75 502 PHE A N 1
ATOM 3575 C CA . PHE A 1 502 ? -27.618 5.618 34.174 1.00 96.75 502 PHE A CA 1
ATOM 3576 C C . PHE A 1 502 ? -29.081 5.874 34.544 1.00 96.75 502 PHE A C 1
ATOM 3578 O O . PHE A 1 502 ? -29.670 5.177 35.375 1.00 96.75 502 PHE A O 1
ATOM 3585 N N . ALA A 1 503 ? -29.684 6.884 33.911 1.00 94.81 503 ALA A N 1
ATOM 3586 C CA . ALA A 1 503 ? -31.017 7.386 34.256 1.00 94.81 503 ALA A CA 1
ATOM 3587 C C . ALA A 1 503 ? -32.144 6.347 34.096 1.00 94.81 503 ALA A C 1
ATOM 3589 O O . ALA A 1 503 ? -33.164 6.440 34.773 1.00 94.81 503 ALA A O 1
ATOM 3590 N N . ASN A 1 504 ? -31.952 5.337 33.246 1.00 94.19 504 ASN A N 1
ATOM 3591 C CA . ASN A 1 504 ? -32.886 4.231 33.011 1.00 94.19 504 ASN A CA 1
ATOM 3592 C C . ASN A 1 504 ? -32.778 3.094 34.051 1.00 94.19 504 ASN A C 1
ATOM 3594 O O . ASN A 1 504 ? -33.467 2.078 33.939 1.00 94.19 504 ASN A O 1
ATOM 3598 N N . ARG A 1 505 ? -31.937 3.246 35.079 1.00 97.38 505 ARG A N 1
ATOM 3599 C CA . ARG A 1 505 ? -31.779 2.284 36.176 1.00 97.38 505 ARG A CA 1
ATOM 3600 C C . ARG A 1 505 ? -32.371 2.880 37.440 1.00 97.38 505 ARG A C 1
ATOM 3602 O O . ARG A 1 505 ? -31.693 3.614 38.149 1.00 97.38 505 ARG A O 1
ATOM 3609 N N . THR A 1 506 ? -33.651 2.639 37.721 1.00 97.69 506 THR A N 1
ATOM 3610 C CA . THR A 1 506 ? -34.347 3.343 38.813 1.00 97.69 506 THR A CA 1
ATOM 3611 C C . THR A 1 506 ? -35.128 2.427 39.735 1.00 97.69 506 THR A C 1
ATOM 3613 O O . THR A 1 506 ? -35.637 1.380 39.347 1.00 97.69 506 THR A O 1
ATOM 3616 N N . GLY A 1 507 ? -35.238 2.844 40.990 1.00 97.75 507 GLY A N 1
ATOM 3617 C CA . GLY A 1 507 ? -36.077 2.220 42.000 1.00 97.75 507 GLY A CA 1
ATOM 3618 C C . GLY A 1 507 ? -36.732 3.286 42.863 1.00 97.75 507 GLY A C 1
ATOM 3619 O O . GLY A 1 507 ? -36.147 4.339 43.121 1.00 97.75 507 GLY A O 1
ATOM 3620 N N . LYS A 1 508 ? -37.960 3.037 43.312 1.00 97.50 508 LYS A N 1
ATOM 3621 C CA . LYS A 1 508 ? -38.718 3.981 44.139 1.00 97.50 508 LYS A CA 1
ATOM 3622 C C . LYS A 1 508 ? -39.261 3.264 45.369 1.00 97.50 508 LYS A C 1
ATOM 3624 O O . LYS A 1 508 ? -39.685 2.118 45.281 1.00 97.50 508 LYS A O 1
ATOM 3629 N N . ALA A 1 509 ? -39.269 3.959 46.498 1.00 97.12 509 ALA A N 1
ATOM 3630 C CA . ALA A 1 509 ? -39.940 3.537 47.722 1.00 97.12 509 ALA A CA 1
ATOM 3631 C C . ALA A 1 509 ? -40.541 4.757 48.431 1.00 97.12 509 ALA A C 1
ATOM 3633 O O . ALA A 1 509 ? -40.263 5.901 48.070 1.00 97.12 509 ALA A O 1
ATOM 3634 N N . THR A 1 510 ? -41.372 4.530 49.444 1.00 95.81 510 THR A N 1
ATOM 3635 C CA . THR A 1 510 ? -41.937 5.601 50.275 1.00 95.81 510 THR A CA 1
ATOM 3636 C C . THR A 1 510 ? -41.749 5.256 51.743 1.00 95.81 510 THR A C 1
ATOM 3638 O O . THR A 1 510 ? -41.912 4.105 52.133 1.00 95.81 510 THR A O 1
ATOM 3641 N N . VAL A 1 511 ? -41.442 6.263 52.557 1.00 96.00 511 VAL A N 1
ATOM 3642 C CA . VAL A 1 511 ? -41.401 6.161 54.021 1.00 96.00 511 VAL A CA 1
ATOM 3643 C C . VAL A 1 511 ? -42.335 7.200 54.634 1.00 96.00 511 VAL A C 1
ATOM 3645 O O . VAL A 1 511 ? -42.482 8.298 54.091 1.00 96.00 511 VAL A O 1
ATOM 3648 N N . ARG A 1 512 ? -42.977 6.885 55.764 1.00 96.44 512 ARG A N 1
ATOM 3649 C CA . ARG A 1 512 ? -43.763 7.864 56.530 1.00 96.44 512 ARG A CA 1
ATOM 3650 C C . ARG A 1 512 ? -42.899 8.506 57.621 1.00 96.44 512 ARG A C 1
ATOM 3652 O O . ARG A 1 512 ? -42.403 7.815 58.506 1.00 96.44 512 ARG A O 1
ATOM 3659 N N . VAL A 1 513 ? -42.745 9.826 57.567 1.00 95.06 513 VAL A N 1
ATOM 3660 C CA . VAL A 1 513 ? -42.103 10.620 58.622 1.00 95.06 513 VAL A CA 1
ATOM 3661 C C . VAL A 1 513 ? -43.145 10.939 59.691 1.00 95.06 513 VAL A C 1
ATOM 3663 O O . VAL A 1 513 ? -44.191 11.507 59.360 1.00 95.06 513 VAL A O 1
ATOM 3666 N N . VAL A 1 514 ? -42.875 10.546 60.939 1.00 94.00 514 VAL A N 1
ATOM 3667 C CA . VAL A 1 514 ? -43.788 10.684 62.094 1.00 94.00 514 VAL A CA 1
ATOM 3668 C C . VAL A 1 514 ? -43.271 11.647 63.155 1.00 94.00 514 VAL A C 1
ATOM 3670 O O . VAL A 1 514 ? -42.027 11.774 63.287 1.00 94.00 514 VAL A O 1
#

Foldseek 3Di:
DCVVVVVVVVVVPPPDDDDDDDDDDPDDPDPPPDDDDFQVLLLQQLVLLQVQADPLLFHWFQDLVRDIDTCLLLLLLLLLLCLLRVNCVVSNVSSLVSCLVCVCVQQDDAPPLVSLLSLLSVLLSCVSVPHDCCQRNHDNSVVSNVSQADPPQLDGGDDPDLLSLLSSLQNCVVVVHPSNVNSLVNNCVQQAPQLAADDADPNHTFHDLQSLLSNLVSLVVVCVPVSSVVSNVSSVVSNVVQQDPLLFWAGGDPPDPRPFGFQQSLLSNLLSCVSVVVQVSSQSSLLLQSQQAFDQFPPPGTLQPPNHSFGAGFLVRSVVCSVPNCDSSNVVVRSSSSSNNSSSNSSHDPHDDQPKEKDWDPDEDAAQDKTKIWIARRRTNFKKWKDQFADIDIDGHTDIDIGHHHQAQDWTWIWITGVPDIYIDTHGYHHFAAKDKDWDQEDEAQAKTKIKIAPAAAQWWKWKDWPPDIDIDGAHNRRMDIDIDGHHRDFAKIKIWMDINDNSHIYIDIHTHD

Mean predicted aligned error: 7.95 Å

Radius o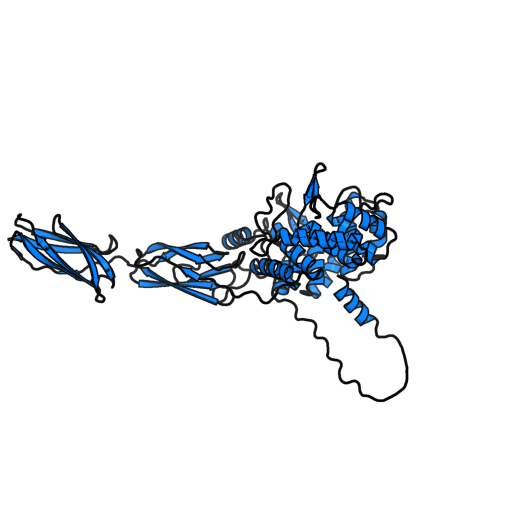f gyration: 34.28 Å; Cα contacts (8 Å, |Δi|>4): 1118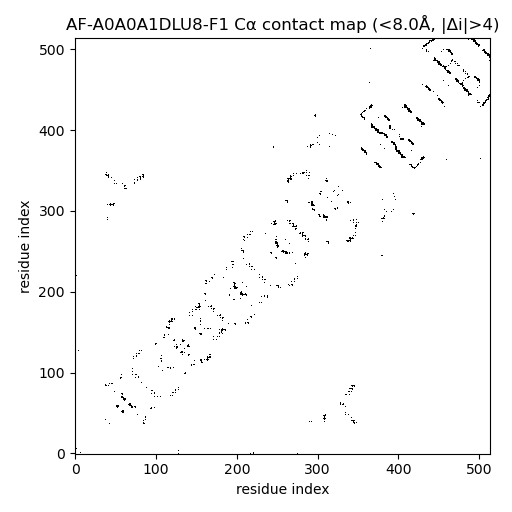; chains: 1; bounding box: 88×67×101 Å

Solvent-accessible surface area (backbone atoms only — not comparable to full-atom values): 26881 Å² total; per-residue (Å²): 118,59,77,60,53,49,49,55,53,53,68,71,64,70,89,69,87,80,94,73,94,79,80,99,65,83,78,69,82,71,81,76,80,71,73,77,79,62,48,65,70,34,30,34,29,46,51,37,54,59,72,53,37,45,98,70,54,38,37,57,36,28,43,100,85,70,43,83,43,75,39,66,70,48,40,49,35,34,45,46,18,31,67,68,32,59,41,43,63,70,58,42,57,49,38,50,57,35,46,48,74,46,38,64,73,63,33,49,61,88,89,43,45,93,25,30,43,45,35,13,49,50,41,35,45,40,53,73,76,64,52,57,45,70,55,50,82,85,38,42,40,51,59,53,42,55,73,26,37,39,93,85,65,18,40,48,32,84,56,90,46,54,59,28,33,21,33,36,28,34,43,29,50,76,68,67,39,87,58,20,66,42,24,44,51,31,54,60,66,61,45,24,94,80,44,31,21,40,50,66,57,98,86,45,65,42,56,23,57,48,39,33,19,48,39,40,55,32,42,57,88,49,43,87,41,69,69,48,33,52,52,42,56,40,31,48,56,41,50,64,69,56,44,40,98,75,25,25,23,31,49,53,54,103,86,49,81,49,82,51,52,30,27,35,32,12,9,33,33,8,34,27,30,41,75,72,62,42,51,72,61,7,25,35,10,8,45,32,45,59,27,24,34,40,53,70,26,82,98,71,45,53,71,42,81,91,43,55,20,38,31,34,43,32,60,62,52,49,55,46,24,54,73,71,45,84,44,66,79,49,41,42,57,36,51,48,23,30,22,42,16,41,30,3,35,65,44,43,60,88,74,78,82,71,63,50,42,44,45,63,66,84,65,77,44,62,26,58,38,81,41,62,33,41,39,40,50,43,51,70,35,27,59,32,34,37,32,68,40,63,68,75,41,82,43,56,27,56,42,75,48,77,37,43,43,65,65,44,67,43,78,35,50,36,33,39,29,30,69,95,48,72,32,65,31,72,47,35,26,45,26,71,40,79,32,47,51,46,62,60,70,63,46,54,50,64,37,73,42,61,40,37,40,34,75,47,54,58,63,35,42,31,39,42,31,53,72,94,46,75,50,76,49,59,18,38,86,84,8,35,38,76,49,78,46,70,44,58,78,72,67,45,84,41,57,31,40,38,30,42,77,47,90,64,19,37,20,67,41,69,31,34,30,88

Nearest PDB structures (foldseek):
  5lf5-assembly1_A-2  TM=4.033E-01  e=7.129E-05  Mus musculus
  3frp-assembly1_A  TM=3.948E-01  e=3.990E-04  Naja kaouthia
  4u59-assembly1_A  TM=3.617E-01  e=5.361E-04  Salmonella enterica subsp. enterica serovar Typhimurium
  4u4j-assembly1_A  TM=3.583E-01  e=7.202E-04  Salmonella enterica subsp. enterica serovar Typhimurium str. LT2
  5xwt-assembly1_C  TM=3.508E-01  e=5.415E-03  Mus musculus

Organism: Nocardioides simplex (NCBI:txid2045)